Protein AF-A0A7L7KSC1-F1 (afdb_monomer_lite)

InterPro domains:
  IPR002104 Integrase, catalytic domain [PF00589] (124-272)
  IPR002104 Integrase, catalytic domain [PS51898] (100-281)
  IPR010998 Integrase/recombinase, N-terminal [G3DSA:1.10.150.130] (1-106)
  IPR011010 DNA breaking-rejoining enzyme, catalytic core [SSF56349] (3-281)
  IPR013762 Integrase-like, catalytic domain superfamily [G3DSA:1.10.443.10] (107-279)
  IPR044068 Core-binding (CB) domain [PS51900] (1-84)
  IPR044925 His-Me finger superfamily [SSF54060] (351-393)
  IPR050090 Bacterial tyrosine recombinase XerC/XerD complex [PTHR30349] (14-291)

Structure (mmCIF, N/CA/C/O backbone):
data_AF-A0A7L7KSC1-F1
#
_entry.id   AF-A0A7L7KSC1-F1
#
loop_
_atom_site.group_PDB
_atom_site.id
_atom_site.type_symbol
_atom_site.label_atom_id
_atom_site.label_alt_id
_atom_site.label_comp_id
_atom_site.label_asym_id
_atom_site.label_entity_id
_atom_site.label_seq_id
_atom_site.pdbx_PDB_ins_code
_atom_site.Cartn_x
_atom_site.Cartn_y
_atom_site.Cartn_z
_atom_site.occupancy
_atom_site.B_iso_or_equiv
_atom_site.auth_seq_id
_atom_site.auth_comp_id
_atom_site.auth_asym_id
_atom_site.auth_atom_id
_atom_site.pdbx_PDB_model_num
ATOM 1 N N . MET A 1 1 ? -21.364 -5.848 33.798 1.00 92.56 1 MET A N 1
ATOM 2 C CA . MET A 1 1 ? -20.039 -6.409 33.407 1.00 92.56 1 MET A CA 1
ATOM 3 C C . MET A 1 1 ? -19.085 -5.252 33.170 1.00 92.56 1 MET A C 1
ATOM 5 O O . MET A 1 1 ? -19.425 -4.358 32.399 1.00 92.56 1 MET A O 1
ATOM 9 N N . LYS A 1 2 ? -17.888 -5.287 33.768 1.00 95.69 2 LYS A N 1
ATOM 10 C CA . LYS A 1 2 ? -16.896 -4.212 33.616 1.00 95.69 2 LYS A CA 1
ATOM 11 C C . LYS A 1 2 ? -16.284 -4.176 32.215 1.00 95.69 2 LYS A C 1
ATOM 13 O O . LYS A 1 2 ? -16.018 -5.217 31.606 1.00 95.69 2 LYS A O 1
ATOM 18 N N . MET A 1 3 ? -15.984 -2.974 31.729 1.00 95.81 3 MET A N 1
ATOM 19 C CA . MET A 1 3 ? -15.399 -2.740 30.405 1.00 95.81 3 MET A CA 1
ATOM 20 C C . MET A 1 3 ? -14.062 -3.471 30.209 1.00 95.81 3 MET A C 1
ATOM 22 O O . MET A 1 3 ? -13.804 -4.000 29.128 1.00 95.81 3 MET A O 1
ATOM 26 N N . ASN A 1 4 ? -13.225 -3.570 31.247 1.00 95.56 4 ASN A N 1
ATOM 27 C CA . ASN A 1 4 ? -11.971 -4.330 31.183 1.00 95.56 4 ASN A CA 1
ATOM 28 C C . ASN A 1 4 ? -12.186 -5.798 30.789 1.00 95.56 4 ASN A C 1
ATOM 30 O O . ASN A 1 4 ? -11.533 -6.279 29.861 1.00 95.56 4 ASN A O 1
ATOM 34 N N . GLN A 1 5 ? -13.131 -6.478 31.445 1.00 95.50 5 GLN A N 1
ATOM 35 C CA . GLN A 1 5 ? -13.474 -7.872 31.149 1.00 95.50 5 GLN A CA 1
ATOM 36 C C . GLN A 1 5 ? -14.073 -8.004 29.742 1.00 95.50 5 GLN A C 1
ATOM 38 O O . GLN A 1 5 ? -13.730 -8.916 28.989 1.00 95.50 5 GLN A O 1
ATOM 43 N N . ALA A 1 6 ? -14.922 -7.053 29.348 1.00 95.88 6 ALA A N 1
ATOM 44 C CA . ALA A 1 6 ? -15.535 -7.035 28.025 1.00 95.88 6 ALA A CA 1
ATOM 45 C C . ALA A 1 6 ? -14.501 -6.882 26.894 1.00 95.88 6 ALA A C 1
ATOM 47 O O . ALA A 1 6 ? -14.600 -7.558 25.867 1.00 95.88 6 ALA A O 1
ATOM 48 N N . LEU A 1 7 ? -13.483 -6.039 27.091 1.00 96.19 7 LEU A N 1
ATOM 49 C CA . LEU A 1 7 ? -12.374 -5.850 26.152 1.00 96.19 7 LEU A CA 1
ATOM 50 C C . LEU A 1 7 ? -11.503 -7.106 26.013 1.00 96.19 7 LEU A C 1
ATOM 52 O O . LEU A 1 7 ? -11.068 -7.415 24.903 1.00 96.19 7 LEU A O 1
ATOM 56 N N . ASP A 1 8 ? -11.277 -7.848 27.101 1.00 95.62 8 ASP A N 1
ATOM 57 C CA . ASP A 1 8 ? -10.549 -9.123 27.053 1.00 95.62 8 ASP A CA 1
ATOM 58 C C . ASP A 1 8 ? -11.335 -10.198 26.306 1.00 95.62 8 ASP A C 1
ATOM 60 O O . ASP A 1 8 ? -10.793 -10.862 25.420 1.00 95.62 8 ASP A O 1
ATOM 64 N N . ASN A 1 9 ? -12.634 -10.313 26.584 1.00 94.81 9 ASN A N 1
ATOM 65 C CA . ASN A 1 9 ? -13.522 -11.218 25.855 1.00 94.81 9 ASN A CA 1
ATOM 66 C C . ASN A 1 9 ? -13.594 -10.856 24.365 1.00 94.81 9 ASN A C 1
ATOM 68 O O . ASN A 1 9 ? -13.573 -11.736 23.502 1.00 94.81 9 ASN A O 1
ATOM 72 N N . PHE A 1 10 ? -13.630 -9.559 24.045 1.00 94.12 10 PHE A N 1
ATOM 73 C CA . PHE A 1 10 ? -13.564 -9.078 22.670 1.00 94.12 10 PHE A CA 1
ATOM 74 C C . PHE A 1 10 ? -12.255 -9.501 21.995 1.00 94.12 10 PHE A C 1
ATOM 76 O O . PHE A 1 10 ? -12.297 -10.030 20.886 1.00 94.12 10 PHE A O 1
ATOM 83 N N . LEU A 1 11 ? -11.102 -9.311 22.645 1.00 94.06 11 LEU A N 1
ATOM 84 C CA . LEU A 1 11 ? -9.810 -9.680 22.068 1.00 94.06 11 LEU A CA 1
ATOM 85 C C . LEU A 1 11 ? -9.690 -11.189 21.838 1.00 94.06 11 LEU A C 1
ATOM 87 O O . LEU A 1 11 ? -9.315 -11.579 20.735 1.00 94.06 11 LEU A O 1
ATOM 91 N N . LYS A 1 12 ? -10.081 -12.014 22.817 1.00 93.81 12 LYS A N 1
ATOM 92 C CA . LYS A 1 12 ? -10.101 -13.483 22.691 1.00 93.81 12 LYS A CA 1
ATOM 93 C C . LYS A 1 12 ? -10.942 -13.936 21.498 1.00 93.81 12 LYS A C 1
ATOM 95 O O . LYS A 1 12 ? -10.497 -14.740 20.684 1.00 93.81 12 LYS A O 1
ATOM 100 N N . LEU A 1 13 ? -12.135 -13.358 21.332 1.00 91.62 13 LEU A N 1
ATOM 101 C CA . LEU A 1 13 ? -12.981 -13.644 20.173 1.00 91.62 13 LEU A CA 1
ATOM 102 C C . LEU A 1 13 ? -12.282 -13.267 18.860 1.00 91.62 13 LEU A C 1
ATOM 104 O O . LEU A 1 13 ? -12.366 -14.006 17.879 1.00 91.62 13 LEU A O 1
ATOM 108 N N . LYS A 1 14 ? -11.596 -12.118 18.815 1.00 91.56 14 LYS A N 1
ATOM 109 C CA . LYS A 1 14 ? -10.860 -11.695 17.616 1.00 91.56 14 LYS A CA 1
ATOM 110 C C . LYS A 1 14 ? -9.658 -12.588 17.323 1.00 91.56 14 LYS A C 1
ATOM 112 O O . LYS A 1 14 ? -9.399 -12.833 16.151 1.00 91.56 14 LYS A O 1
ATOM 117 N N . GLU A 1 15 ? -8.969 -13.091 18.341 1.00 92.06 15 GLU A N 1
ATOM 118 C CA . GLU A 1 15 ? -7.874 -14.059 18.195 1.00 92.06 15 GLU A CA 1
ATOM 119 C C . GLU A 1 15 ? -8.345 -15.371 17.569 1.00 92.06 15 GLU A C 1
ATOM 121 O O . GLU A 1 15 ? -7.669 -15.893 16.689 1.00 92.06 15 GLU A O 1
ATOM 126 N N . ALA A 1 16 ? -9.536 -15.844 17.941 1.00 89.69 16 ALA A N 1
ATOM 127 C CA . ALA A 1 16 ? -10.118 -17.057 17.373 1.00 89.69 16 ALA A CA 1
ATOM 128 C C . ALA A 1 16 ? -10.633 -16.889 15.929 1.00 89.69 16 ALA A C 1
ATOM 130 O O . ALA A 1 16 ? -10.765 -17.868 15.203 1.00 89.69 16 ALA A O 1
ATOM 131 N N . THR A 1 17 ? -10.961 -15.663 15.500 1.00 86.19 17 THR A N 1
ATOM 132 C CA . THR A 1 17 ? -11.705 -15.431 14.242 1.00 86.19 17 THR A CA 1
ATOM 133 C C . THR A 1 17 ? -10.921 -14.674 13.167 1.00 86.19 17 THR A C 1
ATOM 135 O O . THR A 1 17 ? -11.242 -14.776 11.978 1.00 86.19 17 THR A O 1
ATOM 138 N N . PHE A 1 18 ? -9.888 -13.909 13.534 1.00 87.31 18 PHE A N 1
ATOM 139 C CA . PHE A 1 18 ? -9.159 -13.037 12.610 1.00 87.31 18 PHE A CA 1
ATOM 140 C C . PHE A 1 18 ? -7.679 -13.403 12.462 1.00 87.31 18 PHE A C 1
ATOM 142 O O . PHE A 1 18 ? -7.072 -14.051 13.305 1.00 87.31 18 PHE A O 1
ATOM 149 N N . LYS A 1 19 ? -7.082 -12.934 11.358 1.00 82.19 19 LYS A N 1
ATOM 150 C CA . LYS A 1 19 ? -5.653 -13.108 11.069 1.00 82.19 19 LYS A CA 1
ATOM 151 C C . LYS A 1 19 ? -4.769 -12.365 12.089 1.00 82.19 19 LYS A C 1
ATOM 153 O O . LYS A 1 19 ? -5.203 -11.329 12.615 1.00 82.19 19 LYS A O 1
ATOM 158 N N . PRO A 1 20 ? -3.512 -12.805 12.295 1.00 83.94 20 PRO A N 1
ATOM 159 C CA . PRO A 1 20 ? -2.587 -12.201 13.257 1.00 83.94 20 PRO A CA 1
ATOM 160 C C . PRO A 1 20 ? -2.415 -10.680 13.122 1.00 83.94 20 PRO A C 1
ATOM 162 O O . PRO A 1 20 ? -2.300 -9.979 14.127 1.00 83.94 20 PRO A O 1
ATOM 165 N N . GLU A 1 21 ? -2.447 -10.121 11.909 1.00 78.25 21 GLU A N 1
ATOM 166 C CA . GLU A 1 21 ? -2.306 -8.675 11.686 1.00 78.25 21 GLU A CA 1
ATOM 167 C C . GLU A 1 21 ? -3.502 -7.887 12.225 1.00 78.25 21 GLU A C 1
ATOM 169 O O . GLU A 1 21 ? -3.343 -6.816 12.818 1.00 78.25 21 GLU A O 1
ATOM 174 N N . THR A 1 22 ? -4.710 -8.414 12.027 1.00 84.69 22 THR A N 1
ATOM 175 C CA . THR A 1 22 ? -5.943 -7.811 12.538 1.00 84.69 22 THR A CA 1
ATOM 176 C C . THR A 1 22 ? -5.987 -7.904 14.062 1.00 84.69 22 THR A C 1
ATOM 178 O O . THR A 1 22 ? -6.351 -6.936 14.728 1.00 84.69 22 THR A O 1
ATOM 181 N N . VAL A 1 23 ? -5.533 -9.022 14.630 1.00 89.94 23 VAL A N 1
ATOM 182 C CA . VAL A 1 23 ? -5.371 -9.179 16.083 1.00 89.94 23 VAL A CA 1
ATOM 183 C C . VAL A 1 23 ? -4.367 -8.164 16.629 1.00 89.94 23 VAL A C 1
ATOM 185 O O . VAL A 1 23 ? -4.676 -7.440 17.576 1.00 89.94 23 VAL A O 1
ATOM 188 N N . ARG A 1 24 ? -3.189 -8.033 16.002 1.00 89.00 24 ARG A N 1
ATOM 189 C CA . ARG A 1 24 ? -2.160 -7.052 16.386 1.00 89.00 24 ARG A CA 1
ATOM 190 C C . ARG A 1 24 ? -2.714 -5.626 16.374 1.00 89.00 24 ARG A C 1
ATOM 192 O O . ARG A 1 24 ? -2.412 -4.836 17.268 1.00 89.00 24 ARG A O 1
ATOM 199 N N . TYR A 1 25 ? -3.562 -5.301 15.398 1.00 89.25 25 TYR A N 1
ATOM 200 C CA . TYR A 1 25 ? -4.248 -4.013 15.333 1.00 89.25 25 TYR A CA 1
ATOM 201 C C . TYR A 1 25 ? -5.119 -3.736 16.573 1.00 89.25 25 TYR A C 1
ATOM 203 O O . TYR A 1 25 ? -5.088 -2.612 17.086 1.00 89.25 25 TYR A O 1
ATOM 211 N N . TYR A 1 26 ? -5.866 -4.732 17.063 1.00 93.19 26 TYR A N 1
ATOM 212 C CA . TYR A 1 26 ? -6.670 -4.600 18.282 1.00 93.19 26 TYR A CA 1
ATOM 213 C C . TYR A 1 26 ? -5.796 -4.564 19.542 1.00 93.19 26 TYR A C 1
ATOM 215 O O . TYR A 1 26 ? -6.003 -3.687 20.384 1.00 93.19 26 TYR A O 1
ATOM 223 N N . LYS A 1 27 ? -4.759 -5.413 19.627 1.00 93.62 27 LYS A N 1
ATOM 224 C CA . LYS A 1 27 ? -3.773 -5.411 20.728 1.00 93.62 27 LYS A CA 1
ATOM 225 C C . LYS A 1 27 ? -3.122 -4.042 20.932 1.00 93.62 27 LYS A C 1
ATOM 227 O O . LYS A 1 27 ? -2.908 -3.634 22.065 1.00 93.62 27 LYS A O 1
ATOM 232 N N . GLY A 1 28 ? -2.879 -3.290 19.857 1.00 92.69 28 GLY A N 1
ATOM 233 C CA . GLY A 1 28 ? -2.334 -1.932 19.953 1.00 92.69 28 GLY A CA 1
ATOM 234 C C . GLY A 1 28 ? -3.311 -0.858 20.463 1.00 92.69 28 GLY A C 1
ATOM 235 O O . GLY A 1 28 ? -2.869 0.231 20.813 1.00 92.69 28 GLY A O 1
ATOM 236 N N . LYS A 1 29 ? -4.628 -1.112 20.485 1.00 93.75 29 LYS A N 1
ATOM 237 C CA . LYS A 1 29 ? -5.657 -0.117 20.868 1.00 93.75 29 LYS A CA 1
ATOM 238 C C . LYS A 1 29 ? -6.282 -0.389 22.222 1.00 93.75 29 LYS A C 1
ATOM 240 O O . LYS A 1 29 ? -6.467 0.544 22.999 1.00 93.75 29 LYS A O 1
ATOM 245 N N . ILE A 1 30 ? -6.588 -1.653 22.498 1.00 95.56 30 ILE A N 1
ATOM 246 C CA . ILE A 1 30 ? -7.287 -2.076 23.713 1.00 95.56 30 ILE A CA 1
ATOM 247 C C . ILE A 1 30 ? -6.648 -1.520 24.996 1.00 95.56 30 ILE A C 1
ATOM 249 O O . ILE A 1 30 ? -7.404 -0.994 25.809 1.00 95.56 30 ILE A O 1
ATOM 253 N N . PRO A 1 31 ? -5.309 -1.502 25.173 1.00 95.62 31 PRO A N 1
ATOM 254 C CA . PRO A 1 31 ? -4.696 -0.944 26.381 1.00 95.62 31 PRO A CA 1
ATOM 255 C C . PRO A 1 31 ? -5.065 0.521 26.642 1.00 95.62 31 PRO A C 1
ATOM 257 O O . PRO A 1 31 ? -5.256 0.922 27.786 1.00 95.62 31 PRO A O 1
ATOM 260 N N . THR A 1 32 ? -5.216 1.322 25.583 1.00 95.44 32 THR A N 1
ATOM 261 C CA . THR A 1 32 ? -5.616 2.731 25.716 1.00 95.44 32 THR A CA 1
ATOM 262 C C . THR A 1 32 ? -7.076 2.848 26.148 1.00 95.44 32 THR A C 1
ATOM 264 O O . THR A 1 32 ? -7.382 3.673 26.999 1.00 95.44 32 THR A O 1
ATOM 267 N N . ILE A 1 33 ? -7.968 2.004 25.620 1.00 96.38 33 ILE A N 1
ATOM 268 C CA . ILE A 1 33 ? -9.382 1.989 26.033 1.00 96.38 33 ILE A CA 1
ATOM 269 C C . ILE A 1 33 ? -9.493 1.534 27.492 1.00 96.38 33 ILE A C 1
ATOM 271 O O . ILE A 1 33 ? -10.140 2.207 28.288 1.00 96.38 33 ILE A O 1
ATOM 275 N N . LYS A 1 34 ? -8.793 0.454 27.869 1.00 96.12 34 LYS A N 1
ATOM 276 C CA . LYS A 1 34 ? -8.744 -0.047 29.251 1.00 96.12 34 LYS A CA 1
ATOM 277 C C . LYS A 1 34 ? -8.303 1.030 30.238 1.00 96.12 34 LYS A C 1
ATOM 279 O O . LYS A 1 34 ? -8.950 1.214 31.261 1.00 96.12 34 LYS A O 1
ATOM 284 N N . LYS A 1 35 ? -7.243 1.775 29.905 1.00 95.00 35 LYS A N 1
ATOM 285 C CA . LYS A 1 35 ? -6.712 2.842 30.763 1.00 95.00 35 LYS A CA 1
ATOM 286 C C . LYS A 1 35 ? -7.764 3.901 31.118 1.00 95.00 35 LYS A C 1
ATOM 288 O O . LYS A 1 35 ? -7.732 4.416 32.227 1.00 95.00 35 LYS A O 1
ATOM 293 N N . PHE A 1 36 ? -8.654 4.247 30.189 1.00 94.50 36 PHE A N 1
ATOM 294 C CA . PHE A 1 36 ? -9.578 5.372 30.364 1.00 94.50 36 PHE A CA 1
ATOM 295 C C . PHE A 1 36 ? -11.013 4.968 30.707 1.00 94.50 36 PHE A C 1
ATOM 297 O O . PHE A 1 36 ? -11.695 5.736 31.371 1.00 94.50 36 PHE A O 1
ATOM 304 N N . MET A 1 37 ? -11.467 3.794 30.262 1.00 95.88 37 MET A N 1
ATOM 305 C CA . MET A 1 37 ? -12.859 3.347 30.409 1.00 95.88 37 MET A CA 1
ATOM 306 C C . MET A 1 37 ? -12.986 2.008 31.147 1.00 95.88 37 MET A C 1
ATOM 308 O O . MET A 1 37 ? -14.093 1.521 31.332 1.00 95.88 37 MET A O 1
ATOM 312 N N . GLY A 1 38 ? -11.880 1.374 31.549 1.00 93.19 38 GLY A N 1
ATOM 313 C CA . GLY A 1 38 ? -11.860 -0.020 32.011 1.00 93.19 38 GLY A CA 1
ATOM 314 C C . GLY A 1 38 ? -12.717 -0.329 33.244 1.00 93.19 38 GLY A C 1
ATOM 315 O O . GLY A 1 38 ? -13.205 -1.455 33.363 1.00 93.19 38 GLY A O 1
ATOM 316 N N . ASN A 1 39 ? -12.917 0.660 34.121 1.00 95.06 39 ASN A N 1
ATOM 317 C CA . ASN A 1 39 ? -13.673 0.526 35.373 1.00 95.06 39 ASN A CA 1
ATOM 318 C C . ASN A 1 39 ? -15.176 0.809 35.221 1.00 95.06 39 ASN A C 1
ATOM 320 O O . ASN A 1 39 ? -15.937 0.537 36.153 1.00 95.06 39 ASN A O 1
ATOM 324 N N . LEU A 1 40 ? -15.600 1.331 34.068 1.00 95.44 40 LEU A N 1
ATOM 325 C CA . LEU A 1 40 ? -17.009 1.577 33.777 1.00 95.44 40 LEU A CA 1
ATOM 326 C C . LEU A 1 40 ? -17.742 0.251 33.572 1.00 95.44 40 LEU A C 1
ATOM 328 O O . LEU A 1 40 ? -17.175 -0.714 33.037 1.00 95.44 40 LEU A O 1
ATOM 332 N N . ASP A 1 41 ? -19.006 0.204 33.978 1.00 95.31 41 ASP A N 1
ATOM 333 C CA . ASP A 1 41 ? -19.900 -0.873 33.580 1.00 95.31 41 ASP A CA 1
ATOM 334 C C . ASP A 1 41 ? -20.370 -0.652 32.146 1.00 95.31 41 ASP A C 1
ATOM 336 O O . ASP A 1 41 ? -20.780 0.436 31.762 1.00 95.31 41 ASP A O 1
ATOM 340 N N . VAL A 1 42 ? -20.285 -1.702 31.324 1.00 93.50 42 VAL A N 1
ATOM 341 C CA . VAL A 1 42 ? -20.581 -1.621 29.880 1.00 93.50 42 VAL A CA 1
ATOM 342 C C . VAL A 1 42 ? -22.008 -1.140 29.609 1.00 93.50 42 VAL A C 1
ATOM 344 O O . VAL A 1 42 ? -22.259 -0.507 28.585 1.00 93.50 42 VAL A O 1
ATOM 347 N N . GLU A 1 43 ? -22.936 -1.453 30.509 1.00 91.25 43 GLU A N 1
ATOM 348 C CA . GLU A 1 43 ? -24.347 -1.087 30.393 1.00 91.25 43 GLU A CA 1
ATOM 349 C C . GLU A 1 43 ? -24.602 0.391 30.698 1.00 91.25 43 GLU A C 1
ATOM 351 O O . GLU A 1 43 ? -25.528 0.955 30.122 1.00 91.25 43 GLU A O 1
ATOM 356 N N . GLU A 1 44 ? -23.739 1.016 31.502 1.00 92.38 44 GLU A N 1
ATOM 357 C CA . GLU A 1 44 ? -23.846 2.410 31.948 1.00 92.38 44 GLU A CA 1
ATOM 358 C C . GLU A 1 44 ? -23.081 3.388 31.049 1.00 92.38 44 GLU A C 1
ATOM 360 O O . GLU A 1 44 ? -23.179 4.595 31.235 1.00 92.38 44 GLU A O 1
ATOM 365 N N . VAL A 1 45 ? -22.320 2.893 30.064 1.00 94.50 45 VAL A N 1
ATOM 366 C CA . VAL A 1 45 ? -21.560 3.760 29.153 1.00 94.50 45 VAL A CA 1
ATOM 367 C C . VAL A 1 45 ? -22.502 4.646 28.339 1.00 94.50 45 VAL A C 1
ATOM 369 O O . VAL A 1 45 ? -23.322 4.159 27.556 1.00 94.50 45 VAL A O 1
ATOM 372 N N . THR A 1 46 ? -22.293 5.952 28.461 1.00 94.69 46 THR A N 1
ATOM 373 C CA . THR A 1 46 ? -23.032 7.011 27.772 1.00 94.69 46 THR A CA 1
ATOM 374 C C . THR A 1 46 ? -22.252 7.585 26.585 1.00 94.69 46 THR A C 1
ATOM 376 O O . THR A 1 46 ? -21.107 7.218 26.298 1.00 94.69 46 THR A O 1
ATOM 379 N N . ASP A 1 47 ? -22.874 8.502 25.848 1.00 93.12 47 ASP A N 1
ATOM 380 C CA . ASP A 1 47 ? -22.209 9.299 24.818 1.00 93.12 47 ASP A CA 1
ATOM 381 C C . ASP A 1 47 ? -21.190 10.292 25.402 1.00 93.12 47 ASP A C 1
ATOM 383 O O . ASP A 1 47 ? -20.146 10.516 24.778 1.00 93.12 47 ASP A O 1
ATOM 387 N N . VAL A 1 48 ? -21.445 10.814 26.606 1.00 93.69 48 VAL A N 1
ATOM 388 C CA . VAL A 1 48 ? -20.522 11.674 27.364 1.00 93.69 48 VAL A CA 1
ATOM 389 C C . VAL A 1 48 ? -19.218 10.935 27.665 1.00 93.69 48 VAL A C 1
ATOM 391 O O . VAL A 1 48 ? -18.143 11.457 27.374 1.00 93.69 48 VAL A O 1
ATOM 394 N N . ASP A 1 49 ? -19.283 9.675 28.104 1.00 96.00 49 ASP A N 1
ATOM 395 C CA . ASP A 1 49 ? -18.081 8.868 28.374 1.00 96.00 49 ASP A CA 1
ATOM 396 C C . ASP A 1 49 ? -17.205 8.684 27.125 1.00 96.00 49 ASP A C 1
ATOM 398 O O . ASP A 1 49 ? -15.969 8.691 27.183 1.00 96.00 49 ASP A O 1
ATOM 402 N N . ILE A 1 50 ? -17.839 8.515 25.961 1.00 95.62 50 ILE A N 1
ATOM 403 C CA . ILE A 1 50 ? -17.134 8.386 24.680 1.00 95.62 50 ILE A CA 1
ATOM 404 C C . ILE A 1 50 ? -16.526 9.732 24.267 1.00 95.62 50 ILE A C 1
ATOM 406 O O . ILE A 1 50 ? -15.408 9.759 23.737 1.00 95.62 50 ILE A O 1
ATOM 410 N N . ALA A 1 51 ? -17.231 10.842 24.498 1.00 94.56 51 ALA A N 1
ATOM 411 C CA . ALA A 1 51 ? -16.717 12.183 24.242 1.00 94.56 51 ALA A CA 1
ATOM 412 C C . ALA A 1 51 ? -15.483 12.481 25.110 1.00 94.56 51 ALA A C 1
ATOM 414 O O . ALA A 1 51 ? -14.442 12.866 24.569 1.00 94.56 51 ALA A O 1
ATOM 415 N N . ASP A 1 52 ? -15.547 12.182 26.407 1.00 95.56 52 ASP A N 1
ATOM 416 C CA . ASP A 1 52 ? -14.438 12.329 27.352 1.00 95.56 52 ASP A CA 1
ATOM 417 C C . ASP A 1 52 ? -13.244 11.453 26.981 1.00 95.56 52 ASP A C 1
ATOM 419 O O . ASP A 1 52 ? -12.093 11.901 26.996 1.00 95.56 52 ASP A O 1
ATOM 423 N N . PHE A 1 53 ? -13.492 10.206 26.575 1.00 96.31 53 PHE A N 1
ATOM 424 C CA . PHE A 1 53 ? -12.441 9.341 26.049 1.00 96.31 53 PHE A CA 1
ATOM 425 C C . PHE A 1 53 ? -11.745 9.969 24.830 1.00 96.31 53 PHE A C 1
ATOM 427 O O . PHE A 1 53 ? -10.515 9.937 24.728 1.00 96.31 53 PHE A O 1
ATOM 434 N N . LEU A 1 54 ? -12.505 10.551 23.896 1.00 95.31 54 LEU A N 1
ATOM 435 C CA . LEU A 1 54 ? -11.941 11.213 22.718 1.00 95.31 54 LEU A CA 1
ATOM 436 C C . LEU A 1 54 ? -11.150 12.477 23.074 1.00 95.31 54 LEU A C 1
ATOM 438 O O . LEU A 1 54 ? -10.143 12.741 22.409 1.00 95.31 54 LEU A O 1
ATOM 442 N N . LEU A 1 55 ? -11.571 13.236 24.092 1.00 94.25 55 LEU A N 1
ATOM 443 C CA . LEU A 1 55 ? -10.823 14.381 24.619 1.00 94.25 55 LEU A CA 1
ATOM 444 C C . LEU A 1 55 ? -9.481 13.926 25.200 1.00 94.25 55 LEU A C 1
ATOM 446 O O . LEU A 1 55 ? -8.437 14.338 24.694 1.00 94.25 55 LEU A O 1
ATOM 450 N N . LYS A 1 56 ? -9.490 12.954 26.119 1.00 94.12 56 LYS A N 1
ATOM 451 C CA . LYS A 1 56 ? -8.273 12.364 26.714 1.00 94.12 56 LYS A CA 1
ATOM 452 C C . LYS A 1 56 ? -7.327 11.771 25.664 1.00 94.12 56 LYS A C 1
ATOM 454 O O . LYS A 1 56 ? -6.100 11.837 25.776 1.00 94.12 56 LYS A O 1
ATOM 459 N N . LEU A 1 57 ? -7.880 11.187 24.598 1.00 94.56 57 LEU A N 1
ATOM 460 C CA . LEU A 1 57 ? -7.097 10.651 23.485 1.00 94.56 57 LEU A CA 1
ATOM 461 C C . LEU A 1 57 ? -6.379 11.757 22.692 1.00 94.56 57 LEU A C 1
ATOM 463 O O . LEU A 1 57 ? -5.250 11.537 22.247 1.00 94.56 57 LEU A O 1
ATOM 467 N N . LYS A 1 58 ? -7.014 12.923 22.517 1.00 93.88 58 LYS A N 1
ATOM 468 C CA . LYS A 1 58 ? -6.396 14.098 21.887 1.00 93.88 58 LYS A CA 1
ATOM 469 C C . LYS A 1 58 ? -5.393 14.786 22.803 1.00 93.88 58 LYS A C 1
ATOM 471 O O . LYS A 1 58 ? -4.346 15.173 22.312 1.00 93.88 58 LYS A O 1
ATOM 476 N N . GLU A 1 59 ? -5.659 14.895 24.100 1.00 93.00 59 GLU A N 1
ATOM 477 C CA . GLU A 1 59 ? -4.693 15.448 25.064 1.00 93.00 59 GLU A CA 1
ATOM 478 C C . GLU A 1 59 ? -3.365 14.684 25.016 1.00 93.00 59 GLU A C 1
ATOM 480 O O . GLU A 1 59 ? -2.290 15.274 24.992 1.00 93.00 59 GLU A O 1
ATOM 485 N N . ARG A 1 60 ? -3.432 13.351 24.903 1.00 91.81 60 ARG A N 1
ATOM 486 C CA . ARG A 1 60 ? -2.240 12.505 24.769 1.00 91.81 60 ARG A CA 1
ATOM 487 C C . ARG A 1 60 ? -1.562 12.607 23.399 1.00 91.81 60 ARG A C 1
ATOM 489 O O . ARG A 1 60 ? -0.358 12.381 23.294 1.00 91.81 60 ARG A O 1
ATOM 496 N N . ASN A 1 61 ? -2.328 12.828 22.335 1.00 92.38 61 ASN A N 1
ATOM 497 C CA . ASN A 1 61 ? -1.813 12.954 20.974 1.00 92.38 61 ASN A CA 1
ATOM 498 C C . ASN A 1 61 ? -2.657 13.971 20.192 1.00 92.38 61 ASN A C 1
ATOM 500 O O . ASN A 1 61 ? -3.625 13.567 19.532 1.00 92.38 61 ASN A O 1
ATOM 504 N N . PRO A 1 62 ? -2.286 15.264 20.238 1.00 91.19 62 PRO A N 1
ATOM 505 C CA . PRO A 1 62 ? -3.055 16.331 19.594 1.00 91.19 62 PRO A CA 1
ATOM 506 C C . PRO A 1 62 ? -3.254 16.109 18.088 1.00 91.19 62 PRO A C 1
ATOM 508 O O . PRO A 1 62 ? -4.320 16.392 17.543 1.00 91.19 62 PRO A O 1
ATOM 511 N N . GLU A 1 63 ? -2.279 15.471 17.435 1.00 90.19 63 GLU A N 1
ATOM 512 C CA . GLU A 1 63 ? -2.258 15.188 15.995 1.00 90.19 63 GLU A CA 1
ATOM 513 C C . GLU A 1 63 ? -3.004 13.899 15.598 1.00 90.19 63 GLU A C 1
ATOM 515 O O . GLU A 1 63 ? -2.942 13.434 14.450 1.00 90.19 63 GLU A O 1
ATOM 520 N N . ILE A 1 64 ? -3.720 13.259 16.530 1.00 90.44 64 ILE A N 1
ATOM 521 C CA . ILE A 1 64 ? -4.411 12.006 16.235 1.00 90.44 64 ILE A CA 1
ATOM 522 C C . ILE A 1 64 ? -5.501 12.196 15.173 1.00 90.44 64 ILE A C 1
ATOM 524 O O . ILE A 1 64 ? -6.507 12.881 15.361 1.00 90.44 64 ILE A O 1
ATOM 528 N N . SER A 1 65 ? -5.353 11.495 14.046 1.00 90.06 65 SER A N 1
ATOM 529 C CA . SER A 1 65 ? -6.309 11.616 12.942 1.00 90.06 65 SER A CA 1
ATOM 530 C C . SER A 1 65 ? -7.735 11.203 13.339 1.00 90.06 65 SER A C 1
ATOM 532 O O . SER A 1 65 ? -7.944 10.213 14.047 1.00 90.06 65 SER A O 1
ATOM 534 N N . LYS A 1 66 ? -8.741 11.882 12.771 1.00 91.19 66 LYS A N 1
ATOM 535 C CA . LYS A 1 66 ? -10.169 11.519 12.899 1.00 91.19 66 LYS A CA 1
ATOM 536 C C . LYS A 1 66 ? -10.446 10.063 12.507 1.00 91.19 66 LYS A C 1
ATOM 538 O O . LYS A 1 66 ? -11.303 9.413 13.097 1.00 91.19 66 LYS A O 1
ATOM 543 N N . ARG A 1 67 ? -9.676 9.515 11.558 1.00 89.00 67 ARG A N 1
ATOM 544 C CA . ARG A 1 67 ? -9.757 8.104 11.151 1.00 89.00 67 ARG A CA 1
ATOM 545 C C . ARG A 1 67 ? -9.336 7.160 12.276 1.00 89.00 67 ARG A C 1
ATOM 547 O O . ARG A 1 67 ? -9.963 6.124 12.472 1.00 89.00 67 ARG A O 1
ATOM 554 N N . THR A 1 68 ? -8.278 7.506 13.006 1.00 91.19 68 THR A N 1
ATOM 555 C CA . THR A 1 68 ? -7.830 6.748 14.180 1.00 91.19 68 THR A CA 1
ATOM 556 C C . THR A 1 68 ? -8.813 6.900 15.339 1.00 91.19 68 THR A C 1
ATOM 558 O O . THR A 1 68 ? -9.123 5.902 15.978 1.00 91.19 68 THR A O 1
ATOM 561 N N . GLN A 1 69 ? -9.359 8.098 15.568 1.00 93.38 69 GLN A N 1
ATOM 562 C CA . GLN A 1 69 ? -10.401 8.330 16.578 1.00 93.38 69 GLN A CA 1
ATOM 563 C C . GLN A 1 69 ? -11.641 7.458 16.312 1.00 93.38 69 GLN A C 1
ATOM 565 O O . GLN A 1 69 ? -12.048 6.688 17.177 1.00 93.38 69 GLN A O 1
ATOM 570 N N . ARG A 1 70 ? -12.176 7.485 15.080 1.00 94.31 70 ARG A N 1
ATOM 571 C CA . ARG A 1 70 ? -13.309 6.641 14.658 1.00 94.31 70 ARG A CA 1
ATOM 572 C C . ARG A 1 70 ? -13.066 5.159 14.935 1.00 94.31 70 ARG A C 1
ATOM 574 O O . ARG A 1 70 ? -13.939 4.485 15.454 1.00 94.31 70 ARG A O 1
ATOM 581 N N . LYS A 1 71 ? -11.855 4.679 14.660 1.00 93.38 71 LYS A N 1
ATOM 582 C CA . LYS A 1 71 ? -11.441 3.296 14.917 1.00 93.38 71 LYS A CA 1
ATOM 583 C C . LYS A 1 71 ? -11.502 2.886 16.393 1.00 93.38 71 LYS A C 1
ATOM 585 O O . LYS A 1 71 ? -11.777 1.722 16.663 1.00 93.38 71 LYS A O 1
ATOM 590 N N . TYR A 1 72 ? -11.207 3.792 17.325 1.00 95.88 72 TYR A N 1
ATOM 591 C CA . TYR A 1 72 ? -11.392 3.526 18.756 1.00 95.88 72 TYR A CA 1
ATOM 592 C C . TYR A 1 72 ? -12.876 3.475 19.117 1.00 95.88 72 TYR A C 1
ATOM 594 O O . TYR A 1 72 ? -13.311 2.516 19.749 1.00 95.88 72 TYR A O 1
ATOM 602 N N . VAL A 1 73 ? -13.651 4.454 18.643 1.00 95.44 73 VAL A N 1
ATOM 603 C CA . VAL A 1 73 ? -15.106 4.507 18.850 1.00 95.44 73 VAL A CA 1
ATOM 604 C C . VAL A 1 73 ? -15.778 3.245 18.314 1.00 95.44 73 VAL A C 1
ATOM 606 O O . VAL A 1 73 ? -16.604 2.663 18.998 1.00 95.44 73 VAL A O 1
ATOM 609 N N . ASP A 1 74 ? -15.385 2.750 17.140 1.00 94.38 74 ASP A N 1
ATOM 610 C CA . ASP A 1 74 ? -15.953 1.527 16.563 1.00 94.38 74 ASP A CA 1
ATOM 611 C C . ASP A 1 74 ? -15.729 0.291 17.454 1.00 94.38 74 ASP A C 1
ATOM 613 O O . ASP A 1 74 ? -16.606 -0.568 17.527 1.00 94.38 74 ASP A O 1
ATOM 617 N N . ILE A 1 75 ? -14.596 0.204 18.166 1.00 95.38 75 ILE A N 1
ATOM 618 C CA . ILE A 1 75 ? -14.343 -0.875 19.137 1.00 95.38 75 ILE A CA 1
ATOM 619 C C . ILE A 1 75 ? -15.276 -0.729 20.340 1.00 95.38 75 ILE A C 1
ATOM 621 O O . ILE A 1 75 ? -15.933 -1.698 20.710 1.00 95.38 75 ILE A O 1
ATOM 625 N N . ILE A 1 76 ? -15.359 0.474 20.91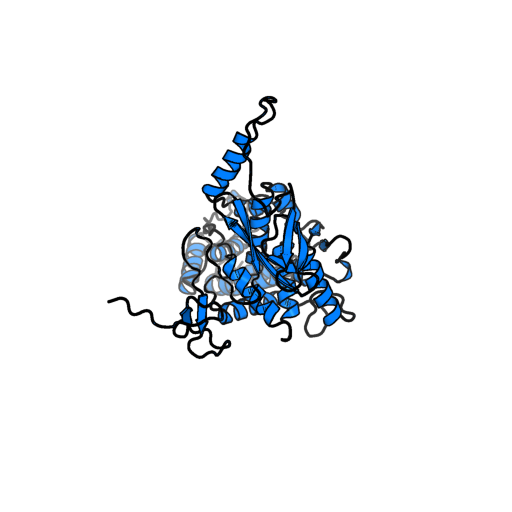6 1.00 95.81 76 ILE A N 1
ATOM 626 C CA . ILE A 1 76 ? -16.202 0.758 22.088 1.00 95.81 76 ILE A CA 1
ATOM 627 C C . ILE A 1 76 ? -17.669 0.464 21.759 1.00 95.81 76 ILE A C 1
ATOM 629 O O . ILE A 1 76 ? -18.306 -0.339 22.436 1.00 95.81 76 ILE A O 1
ATOM 633 N N . MET A 1 77 ? -18.176 1.014 20.654 1.00 94.94 77 MET A N 1
ATOM 634 C CA . MET A 1 77 ? -19.552 0.803 20.200 1.00 94.94 77 MET A CA 1
ATOM 635 C C . MET A 1 77 ? -19.839 -0.670 19.903 1.00 94.94 77 MET A C 1
ATOM 637 O O . MET A 1 77 ? -20.931 -1.146 20.192 1.00 94.94 77 MET A O 1
ATOM 641 N N . SER A 1 78 ? -18.871 -1.416 19.355 1.00 94.31 78 SER A N 1
ATOM 642 C CA . SER A 1 78 ? -19.032 -2.856 19.118 1.00 94.31 78 SER A CA 1
ATOM 643 C C . SER A 1 78 ? -19.192 -3.663 20.408 1.00 94.31 78 SER A C 1
ATOM 645 O O . SER A 1 78 ? -19.738 -4.762 20.341 1.00 94.31 78 SER A O 1
ATOM 647 N N . ILE A 1 79 ? -18.681 -3.172 21.538 1.00 95.06 79 ILE A N 1
ATOM 648 C CA . ILE A 1 79 ? -18.799 -3.824 22.845 1.00 95.06 79 ILE A CA 1
ATOM 649 C C . ILE A 1 79 ? -20.088 -3.375 23.532 1.00 95.06 79 ILE A C 1
ATOM 651 O O . ILE A 1 79 ? -20.893 -4.223 23.900 1.00 95.06 79 ILE A O 1
ATOM 655 N N . VAL A 1 80 ? -20.312 -2.061 23.631 1.00 94.88 80 VAL A N 1
ATOM 656 C CA . VAL A 1 80 ? -21.468 -1.463 24.325 1.00 94.88 80 VAL A CA 1
ATOM 657 C C . VAL A 1 80 ? -22.797 -1.873 23.692 1.00 94.88 80 VAL A C 1
ATOM 659 O O . VAL A 1 80 ? -23.763 -2.133 24.402 1.00 94.88 80 VAL A O 1
ATOM 662 N N . ASN A 1 81 ? -22.853 -1.986 22.363 1.00 94.25 81 ASN A N 1
ATOM 663 C CA . ASN A 1 81 ? -24.082 -2.352 21.654 1.00 94.25 81 ASN A CA 1
ATOM 664 C C . ASN A 1 81 ? -24.224 -3.859 21.404 1.00 94.25 81 ASN A C 1
ATOM 666 O O . ASN A 1 81 ? -25.163 -4.280 20.724 1.00 94.25 81 ASN A O 1
ATOM 670 N N . LYS A 1 82 ? -23.297 -4.688 21.899 1.00 92.06 82 LYS A N 1
ATOM 671 C CA . LYS A 1 82 ? -23.358 -6.137 21.690 1.00 92.06 82 LYS A CA 1
ATOM 672 C C . LYS A 1 82 ? -24.573 -6.715 22.420 1.00 92.06 82 LYS A C 1
ATOM 674 O O . LYS A 1 82 ? -24.709 -6.530 23.620 1.00 92.06 82 LYS A O 1
ATOM 679 N N . GLY A 1 83 ? -25.429 -7.438 21.698 1.00 83.38 83 GLY A N 1
ATOM 680 C CA . GLY A 1 83 ? -26.607 -8.104 22.272 1.00 83.38 83 GLY A CA 1
ATOM 681 C C . GLY A 1 83 ? -27.793 -7.184 22.589 1.00 83.38 83 GLY A C 1
ATOM 682 O O . GLY A 1 83 ? -28.840 -7.688 22.979 1.00 83.38 83 GLY A O 1
ATOM 683 N N . LYS A 1 84 ? -27.669 -5.865 22.385 1.00 88.94 84 LYS A N 1
ATOM 684 C CA . LYS A 1 84 ? -28.769 -4.907 22.569 1.00 88.94 84 LYS A CA 1
ATOM 685 C C . LYS A 1 84 ? -29.705 -4.896 21.355 1.00 88.94 84 LYS A C 1
ATOM 687 O O . LYS A 1 84 ? -29.241 -4.987 20.210 1.00 88.94 84 LYS A O 1
ATOM 692 N N . LYS A 1 85 ? -31.012 -4.738 21.595 1.00 87.00 85 LYS A N 1
ATOM 693 C CA . LYS A 1 85 ? -32.001 -4.471 20.536 1.00 87.00 85 LYS A CA 1
ATOM 694 C C . LYS A 1 85 ? -31.735 -3.098 19.921 1.00 87.00 85 LYS A C 1
ATOM 696 O O . LYS A 1 85 ? -31.138 -2.240 20.559 1.00 87.00 85 LYS A O 1
ATOM 701 N N . GLU A 1 86 ? -32.179 -2.877 18.684 1.00 87.06 86 GLU A N 1
ATOM 702 C CA . GLU A 1 86 ? -31.878 -1.638 17.947 1.00 87.06 86 GLU A CA 1
ATOM 703 C C . GLU A 1 86 ? -32.346 -0.366 18.675 1.00 87.06 86 GLU A C 1
ATOM 705 O O . GLU A 1 86 ? -31.642 0.641 18.643 1.00 87.06 86 GLU A O 1
ATOM 710 N N . ALA A 1 87 ? -33.484 -0.430 19.376 1.00 87.44 87 ALA A N 1
ATOM 711 C CA . ALA A 1 87 ? -34.010 0.675 20.179 1.00 87.44 87 ALA A CA 1
ATOM 712 C C . ALA A 1 87 ? -33.093 1.056 21.358 1.00 87.44 87 ALA A C 1
ATOM 714 O O . ALA A 1 87 ? -32.979 2.236 21.677 1.00 87.44 87 ALA A O 1
ATOM 715 N N . ASP A 1 88 ? -32.385 0.078 21.932 1.00 86.00 88 ASP A N 1
ATOM 716 C CA . ASP A 1 88 ? -31.577 0.228 23.151 1.00 86.00 88 ASP A CA 1
ATOM 717 C C . ASP A 1 88 ? -30.086 0.457 22.853 1.00 86.00 88 ASP A C 1
ATOM 719 O O . ASP A 1 88 ? -29.254 0.578 23.759 1.00 86.00 88 ASP A O 1
ATOM 723 N N . LYS A 1 89 ? -29.697 0.460 21.572 1.00 90.81 89 LYS A N 1
ATOM 724 C CA . LYS A 1 89 ? -28.311 0.712 21.176 1.00 90.81 89 LYS A CA 1
ATOM 725 C C . LYS A 1 89 ? -27.950 2.163 21.452 1.00 90.81 89 LYS A C 1
ATOM 727 O O . LYS A 1 89 ? -28.625 3.083 20.995 1.00 90.81 89 LYS A O 1
ATOM 732 N N . LEU A 1 90 ? -26.796 2.361 22.085 1.00 90.50 90 LEU A N 1
ATOM 733 C CA . LEU A 1 90 ? -26.186 3.676 22.192 1.00 90.50 90 LEU A CA 1
ATOM 734 C C . LEU A 1 90 ? -25.947 4.219 20.779 1.00 90.50 90 LEU A C 1
ATOM 736 O O . LEU A 1 90 ? -25.386 3.529 19.914 1.00 90.50 90 LEU A O 1
ATOM 740 N N . LYS A 1 91 ? -26.364 5.463 20.545 1.00 90.56 91 LYS A N 1
ATOM 741 C CA . LYS A 1 91 ? -26.164 6.178 19.283 1.00 90.56 91 LYS A CA 1
ATOM 742 C C . LYS A 1 91 ? -25.126 7.266 19.514 1.00 90.56 91 LYS A C 1
ATOM 744 O O . LYS A 1 91 ? -25.377 8.225 20.223 1.00 90.56 91 LYS A O 1
ATOM 749 N N . PHE A 1 92 ? -23.957 7.116 18.896 1.00 91.00 92 PHE A N 1
ATOM 750 C CA . PHE A 1 92 ? -22.877 8.098 18.978 1.00 91.00 92 PHE A CA 1
ATOM 751 C C . PHE A 1 92 ? -22.425 8.530 17.584 1.00 91.00 92 PHE A C 1
ATOM 753 O O . PHE A 1 92 ? -22.138 7.696 16.709 1.00 91.00 92 PHE A O 1
ATOM 760 N N . THR A 1 93 ? -22.312 9.843 17.383 1.00 89.94 93 THR A N 1
ATOM 761 C CA . THR A 1 93 ? -21.836 10.420 16.125 1.00 89.94 93 THR A CA 1
ATOM 762 C C . THR A 1 93 ? -20.334 10.212 15.984 1.00 89.94 93 THR A C 1
ATOM 764 O O . THR A 1 93 ? -19.511 10.848 16.637 1.00 89.94 93 THR A O 1
ATOM 767 N N . ARG A 1 94 ? -19.949 9.308 15.084 1.00 89.69 94 ARG A N 1
ATOM 768 C CA . ARG A 1 94 ? -18.538 8.976 14.862 1.00 89.69 94 ARG A CA 1
ATOM 769 C C . ARG A 1 94 ? -17.775 10.159 14.261 1.00 89.69 94 ARG A C 1
ATOM 771 O O . ARG A 1 94 ? -18.295 10.813 13.353 1.00 89.69 94 ARG A O 1
ATOM 778 N N . PRO A 1 95 ? -16.500 10.364 14.648 1.00 86.81 95 PRO A N 1
ATOM 779 C CA . PRO A 1 95 ? -15.625 11.312 13.974 1.00 86.81 95 PRO A CA 1
ATOM 780 C C . PRO A 1 95 ? -15.595 11.033 12.468 1.00 86.81 95 PRO A C 1
ATOM 782 O O . PRO A 1 95 ? -15.171 9.957 12.038 1.00 86.81 95 PRO A O 1
ATOM 785 N N . LYS A 1 96 ? -16.048 11.993 11.658 1.00 86.06 96 LYS A N 1
ATOM 786 C CA . LYS A 1 96 ? -16.017 11.888 10.196 1.00 86.06 96 LYS A CA 1
ATOM 787 C C . LYS A 1 96 ? -14.599 12.220 9.715 1.00 86.06 96 LYS A C 1
ATOM 789 O O . LYS A 1 96 ? -14.156 13.356 9.882 1.00 86.06 96 LYS A O 1
ATOM 794 N N . PRO A 1 97 ? -13.830 11.252 9.187 1.00 78.00 97 PRO A N 1
ATOM 795 C CA . PRO A 1 97 ? -12.547 11.569 8.588 1.00 78.00 97 PRO A CA 1
ATOM 796 C C . PRO A 1 97 ? -12.784 12.329 7.285 1.00 78.00 97 PRO A C 1
ATOM 798 O O . PRO A 1 97 ? -13.495 11.840 6.413 1.00 78.00 97 PRO A O 1
ATOM 801 N N . VAL A 1 98 ? -12.157 13.495 7.139 1.00 74.19 98 VAL A N 1
ATOM 802 C CA . VAL A 1 98 ? -12.072 14.159 5.836 1.00 74.19 98 VAL A CA 1
ATOM 803 C C . VAL A 1 98 ? -11.218 13.278 4.927 1.00 74.19 98 VAL A C 1
ATOM 805 O O . VAL A 1 98 ? -10.108 12.878 5.307 1.00 74.19 98 VAL A O 1
ATOM 808 N N . LEU A 1 99 ? -11.737 12.938 3.749 1.00 64.06 99 LEU A N 1
ATOM 809 C CA . LEU A 1 99 ? -10.962 12.254 2.721 1.00 64.06 99 LEU A CA 1
ATOM 810 C C . LEU A 1 99 ? -9.893 13.231 2.226 1.00 64.06 99 LEU A C 1
ATOM 812 O O . LEU A 1 99 ? -10.179 14.163 1.482 1.00 64.06 99 LEU A O 1
ATOM 816 N N . LYS A 1 100 ? -8.650 13.060 2.687 1.00 60.91 100 LYS A N 1
ATOM 817 C CA . LYS A 1 100 ? -7.527 13.832 2.149 1.00 60.91 100 LYS A CA 1
ATOM 818 C C . LYS A 1 100 ? -7.264 13.355 0.722 1.00 60.91 100 LYS A C 1
ATOM 820 O O . LYS A 1 100 ? -7.051 12.156 0.531 1.00 60.91 100 LYS A O 1
ATOM 825 N N . LYS A 1 101 ? -7.221 14.286 -0.239 1.00 63.47 101 LYS A N 1
ATOM 826 C CA . LYS A 1 101 ? -6.723 14.000 -1.591 1.00 63.47 101 LYS A CA 1
ATOM 827 C C . LYS A 1 101 ? -5.346 13.347 -1.481 1.00 63.47 101 LYS A C 1
ATOM 829 O O . LYS A 1 101 ? -4.476 13.805 -0.728 1.00 63.47 101 LYS A O 1
ATOM 834 N N . ILE A 1 102 ? -5.157 12.240 -2.188 1.00 63.50 102 ILE A N 1
ATOM 835 C CA . ILE A 1 102 ? -3.877 11.542 -2.195 1.00 63.50 102 ILE A CA 1
ATOM 836 C C . ILE A 1 102 ? -2.936 12.359 -3.072 1.00 63.50 102 ILE A C 1
ATOM 838 O O . ILE A 1 102 ? -3.107 12.410 -4.283 1.00 63.50 102 ILE A O 1
ATOM 842 N N . LYS A 1 103 ? -1.938 13.005 -2.462 1.00 68.38 103 LYS A N 1
ATOM 843 C CA . LYS A 1 103 ? -0.888 13.698 -3.219 1.00 68.38 103 LYS A CA 1
ATOM 844 C C . LYS A 1 103 ? -0.149 12.673 -4.091 1.00 68.38 103 LYS A C 1
ATOM 846 O O . LYS A 1 103 ? 0.507 11.782 -3.534 1.00 68.38 103 LYS A O 1
ATOM 851 N N . LYS A 1 104 ? -0.299 12.796 -5.416 1.00 74.00 104 LYS A N 1
ATOM 852 C CA . LYS A 1 104 ? 0.398 12.002 -6.443 1.00 74.00 104 LYS A CA 1
ATOM 853 C C . LYS A 1 104 ? 1.913 12.174 -6.273 1.00 74.00 104 LYS A C 1
ATOM 855 O O . LYS A 1 104 ? 2.354 13.253 -5.878 1.00 74.00 104 LYS A O 1
ATOM 860 N N . VAL A 1 105 ? 2.697 11.119 -6.509 1.00 82.31 105 VAL A N 1
ATOM 861 C CA . VAL A 1 105 ? 4.163 11.267 -6.593 1.00 82.31 105 VAL A CA 1
ATOM 862 C C . VAL A 1 105 ? 4.469 11.993 -7.893 1.00 82.31 105 VAL A C 1
ATOM 864 O O . VAL A 1 105 ? 3.847 11.664 -8.897 1.00 82.31 105 VAL A O 1
ATOM 867 N N . SER A 1 106 ? 5.358 12.982 -7.861 1.00 86.31 106 SER A N 1
ATOM 868 C CA . SER A 1 106 ? 5.741 13.686 -9.087 1.00 86.31 106 SER A CA 1
ATOM 869 C C . SER A 1 106 ? 6.677 12.825 -9.941 1.00 86.31 106 SER A C 1
ATOM 871 O O . SER A 1 106 ? 7.443 12.019 -9.396 1.00 86.31 106 SER A O 1
ATOM 873 N N . ASP A 1 107 ? 6.617 12.989 -11.261 1.00 83.94 107 ASP A N 1
ATOM 874 C CA . ASP A 1 107 ? 7.429 12.203 -12.195 1.00 83.94 107 ASP A CA 1
ATOM 875 C C . ASP A 1 107 ? 8.928 12.473 -11.989 1.00 83.94 107 ASP A C 1
ATOM 877 O O . ASP A 1 107 ? 9.734 11.546 -12.064 1.00 83.94 107 ASP A O 1
ATOM 881 N N . GLU A 1 108 ? 9.302 13.688 -11.573 1.00 88.12 108 GLU A N 1
ATOM 882 C CA . GLU A 1 108 ? 10.685 14.039 -11.227 1.00 88.12 108 GLU A CA 1
ATOM 883 C C . GLU A 1 108 ? 11.172 13.244 -10.011 1.00 88.12 108 GLU A C 1
ATOM 885 O O . GLU A 1 108 ? 12.276 12.703 -10.015 1.00 88.12 108 GLU A O 1
ATOM 890 N N . ASN A 1 109 ? 10.345 13.111 -8.967 1.00 91.50 109 ASN A N 1
ATOM 891 C CA . ASN A 1 109 ? 10.711 12.331 -7.782 1.00 91.50 109 ASN A CA 1
ATOM 892 C C . ASN A 1 109 ? 10.798 10.831 -8.090 1.00 91.5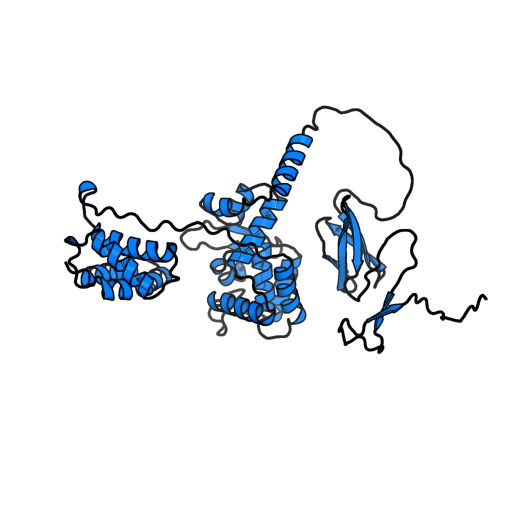0 109 ASN A C 1
ATOM 894 O O . ASN A 1 109 ? 11.641 10.137 -7.516 1.00 91.50 109 ASN A O 1
ATOM 898 N N . ILE A 1 110 ? 9.942 10.320 -8.983 1.00 91.19 110 ILE A N 1
ATOM 899 C CA . ILE A 1 110 ? 10.036 8.939 -9.473 1.00 91.19 110 ILE A CA 1
ATOM 900 C C . ILE A 1 110 ? 11.356 8.751 -10.228 1.00 91.19 110 ILE A C 1
ATOM 902 O O . ILE A 1 110 ? 12.099 7.819 -9.912 1.00 91.19 110 ILE A O 1
ATOM 906 N N . ALA A 1 111 ? 11.679 9.651 -11.159 1.00 90.12 111 ALA A N 1
ATOM 907 C CA . ALA A 1 111 ? 12.917 9.613 -11.930 1.00 90.12 111 ALA A CA 1
ATOM 908 C C . ALA A 1 111 ? 14.153 9.673 -11.022 1.00 90.12 111 ALA A C 1
ATOM 910 O O . ALA A 1 111 ? 15.038 8.833 -11.149 1.00 90.12 111 ALA A O 1
ATOM 911 N N . LEU A 1 112 ? 14.187 10.578 -10.037 1.00 92.62 112 LEU A N 1
ATOM 912 C CA . LEU A 1 112 ? 15.275 10.674 -9.055 1.00 92.62 112 LEU A CA 1
ATOM 913 C C . LEU A 1 112 ? 15.495 9.358 -8.294 1.00 92.62 112 LEU A C 1
ATOM 915 O O . LEU A 1 112 ? 16.633 8.922 -8.117 1.00 92.62 112 LEU A O 1
ATOM 919 N N . ILE A 1 113 ? 14.413 8.707 -7.856 1.00 93.06 113 ILE A N 1
ATOM 920 C CA . ILE A 1 113 ? 14.482 7.427 -7.140 1.00 93.06 113 ILE A CA 1
ATOM 921 C C . ILE A 1 113 ? 15.006 6.311 -8.048 1.00 93.06 113 ILE A C 1
ATOM 923 O O . ILE A 1 113 ? 15.891 5.555 -7.636 1.00 93.06 113 ILE A O 1
ATOM 927 N N . LEU A 1 114 ? 14.470 6.192 -9.265 1.00 92.69 114 LEU A N 1
ATOM 928 C CA . LEU A 1 114 ? 14.886 5.163 -10.218 1.00 92.69 114 LEU A CA 1
ATOM 929 C C . LEU A 1 114 ? 16.345 5.360 -10.649 1.00 92.69 114 LEU A C 1
ATOM 931 O O . LEU A 1 114 ? 17.110 4.396 -10.621 1.00 92.69 114 LEU A O 1
ATOM 935 N N . ASN A 1 115 ? 16.744 6.601 -10.941 1.00 91.75 115 ASN A N 1
ATOM 936 C CA . ASN A 1 115 ? 18.112 6.974 -11.304 1.00 91.75 115 ASN A CA 1
ATOM 937 C C . ASN A 1 115 ? 19.100 6.662 -10.178 1.00 91.75 115 ASN A C 1
ATOM 939 O O . ASN A 1 115 ? 20.167 6.107 -10.422 1.00 91.75 115 ASN A O 1
ATOM 943 N N . TYR A 1 116 ? 18.735 6.936 -8.922 1.00 92.88 116 TYR A N 1
ATOM 944 C CA . TYR A 1 116 ? 19.579 6.543 -7.797 1.00 92.88 116 TYR A CA 1
ATOM 945 C C . TYR A 1 116 ? 19.810 5.030 -7.765 1.00 92.88 116 TYR A C 1
ATOM 947 O O . TYR A 1 116 ? 20.947 4.584 -7.622 1.00 92.88 116 TYR A O 1
ATOM 955 N N . TYR A 1 117 ? 18.755 4.224 -7.887 1.00 91.56 117 TYR A N 1
ATOM 956 C CA . TYR A 1 117 ? 18.902 2.776 -7.791 1.00 91.56 117 TYR A CA 1
ATOM 957 C C . TYR A 1 117 ? 19.672 2.176 -8.973 1.00 91.56 117 TYR A C 1
ATOM 959 O O . TYR A 1 117 ? 20.544 1.339 -8.738 1.00 91.56 117 TYR A O 1
ATOM 967 N N . VAL A 1 118 ? 19.392 2.608 -10.209 1.00 89.62 118 VAL A N 1
ATOM 968 C CA . VAL A 1 118 ? 20.067 2.085 -11.410 1.00 89.62 118 VAL A CA 1
ATOM 969 C C . VAL A 1 118 ? 21.555 2.453 -11.436 1.00 89.62 118 VAL A C 1
ATOM 971 O O . VAL A 1 118 ? 22.387 1.602 -11.741 1.00 89.62 118 VAL A O 1
ATOM 974 N N . SER A 1 119 ? 21.923 3.662 -11.001 1.00 88.00 119 SER A N 1
ATOM 975 C CA . SER A 1 119 ? 23.332 4.077 -10.918 1.00 88.00 119 SER A CA 1
ATOM 976 C C . SER A 1 119 ? 24.098 3.406 -9.774 1.00 88.00 119 SER A C 1
ATOM 978 O O . SER A 1 119 ? 25.314 3.529 -9.690 1.00 88.00 119 SER A O 1
ATOM 980 N N . ASN A 1 120 ? 23.407 2.699 -8.873 1.00 89.19 120 ASN A N 1
ATOM 981 C CA . ASN A 1 120 ? 23.992 2.095 -7.677 1.00 89.19 120 ASN A CA 1
ATOM 982 C C . ASN A 1 120 ? 23.601 0.612 -7.522 1.00 89.19 120 ASN A C 1
ATOM 984 O O . ASN A 1 120 ? 23.444 0.128 -6.398 1.00 89.19 120 ASN A O 1
ATOM 988 N N . LEU A 1 121 ? 23.424 -0.123 -8.628 1.00 88.19 121 LEU A N 1
ATOM 989 C CA . LEU A 1 121 ? 23.002 -1.537 -8.612 1.00 88.19 121 LEU A CA 1
ATOM 990 C C . LEU A 1 121 ? 24.009 -2.487 -7.946 1.00 88.19 121 LEU A C 1
ATOM 992 O O . LEU A 1 121 ? 23.623 -3.576 -7.520 1.00 88.19 121 LEU A O 1
ATOM 996 N N . SER A 1 122 ? 25.283 -2.098 -7.858 1.00 80.94 122 SER A N 1
ATOM 997 C CA . SER A 1 122 ? 26.337 -2.876 -7.194 1.00 80.94 122 SER A CA 1
ATOM 998 C C . SER A 1 122 ? 26.164 -2.941 -5.674 1.00 80.94 122 SER A C 1
ATOM 1000 O O . SER A 1 122 ? 26.634 -3.891 -5.050 1.00 80.94 122 SER A O 1
ATOM 1002 N N . TYR A 1 123 ? 25.465 -1.978 -5.063 1.00 85.62 123 TYR A N 1
ATOM 1003 C CA . TYR A 1 123 ? 25.235 -1.985 -3.623 1.00 85.62 123 TYR A CA 1
ATOM 1004 C C . TYR A 1 123 ? 24.216 -3.042 -3.203 1.00 85.62 123 TYR A C 1
ATOM 1006 O O . TYR A 1 123 ? 23.201 -3.286 -3.865 1.00 85.62 123 TYR A O 1
ATOM 1014 N N . ALA A 1 124 ? 24.468 -3.637 -2.037 1.00 78.06 124 ALA A N 1
ATOM 1015 C CA . ALA A 1 124 ? 23.643 -4.699 -1.484 1.00 78.06 124 ALA A CA 1
ATOM 1016 C C . ALA A 1 124 ? 22.159 -4.292 -1.431 1.00 78.06 124 ALA A C 1
ATOM 1018 O O . ALA A 1 124 ? 21.788 -3.281 -0.836 1.00 78.06 124 ALA A O 1
ATOM 1019 N N . ASN A 1 125 ? 21.298 -5.136 -2.005 1.00 88.00 125 ASN A N 1
ATOM 1020 C CA . ASN A 1 125 ? 19.845 -4.960 -2.122 1.00 88.00 125 ASN A CA 1
ATOM 1021 C C . ASN A 1 125 ? 19.349 -3.857 -3.077 1.00 88.00 125 ASN A C 1
ATOM 1023 O O . ASN A 1 125 ? 18.137 -3.786 -3.282 1.00 88.00 125 ASN A O 1
ATOM 1027 N N . ASN A 1 126 ? 20.202 -3.028 -3.688 1.00 91.75 126 ASN A N 1
ATOM 1028 C CA . ASN A 1 126 ? 19.716 -1.971 -4.585 1.00 91.75 126 ASN A CA 1
ATOM 1029 C C . ASN A 1 126 ? 19.041 -2.538 -5.832 1.00 91.75 126 ASN A C 1
ATOM 1031 O O . ASN A 1 126 ? 17.965 -2.074 -6.190 1.00 91.75 126 ASN A O 1
ATOM 1035 N N . HIS A 1 127 ? 19.591 -3.603 -6.419 1.00 93.25 127 HIS A N 1
ATOM 1036 C CA . HIS A 1 127 ? 18.960 -4.290 -7.546 1.00 93.25 127 HIS A CA 1
ATOM 1037 C C . HIS A 1 127 ? 17.554 -4.815 -7.206 1.00 93.25 127 HIS A C 1
ATOM 1039 O O . HIS A 1 127 ? 16.608 -4.617 -7.965 1.00 93.25 127 HIS A O 1
ATOM 1045 N N . LYS A 1 128 ? 17.393 -5.381 -6.002 1.00 94.69 128 LYS A N 1
ATOM 1046 C CA . LYS A 1 128 ? 16.098 -5.825 -5.468 1.00 94.69 128 LYS A CA 1
ATOM 1047 C C . LYS A 1 128 ? 15.097 -4.675 -5.371 1.00 94.69 128 LYS A C 1
ATOM 1049 O O . LYS A 1 128 ? 13.971 -4.804 -5.838 1.00 94.69 128 LYS A O 1
ATOM 1054 N N . TYR A 1 129 ? 15.481 -3.556 -4.754 1.00 95.56 129 TYR A N 1
ATOM 1055 C CA . TYR A 1 129 ? 14.571 -2.417 -4.594 1.00 95.56 129 TYR A CA 1
ATOM 1056 C C . TYR A 1 129 ? 14.291 -1.694 -5.916 1.00 95.56 129 TYR A C 1
ATOM 1058 O O . TYR A 1 129 ? 13.178 -1.204 -6.099 1.00 95.56 129 TYR A O 1
ATOM 1066 N N . TYR A 1 130 ? 15.247 -1.689 -6.849 1.00 96.25 130 TYR A N 1
ATOM 1067 C CA . TYR A 1 130 ? 15.045 -1.197 -8.208 1.00 96.25 130 TYR A CA 1
ATOM 1068 C C . TYR A 1 130 ? 13.938 -1.981 -8.915 1.00 96.25 130 TYR A C 1
ATOM 1070 O O . TYR A 1 130 ? 12.956 -1.389 -9.362 1.00 96.25 130 TYR A O 1
ATOM 1078 N N . LEU A 1 131 ? 14.044 -3.315 -8.942 1.00 97.31 131 LEU A N 1
ATOM 1079 C CA . LEU A 1 131 ? 13.017 -4.182 -9.515 1.00 97.31 131 LEU A CA 1
ATOM 1080 C C . LEU A 1 131 ? 11.667 -3.997 -8.811 1.00 97.31 131 LEU A C 1
ATOM 1082 O O . LEU A 1 131 ? 10.639 -3.858 -9.468 1.00 97.31 131 LEU A O 1
ATOM 1086 N N . LEU A 1 132 ? 11.668 -3.954 -7.477 1.00 96.88 132 LEU A N 1
ATOM 1087 C CA . LEU A 1 132 ? 10.457 -3.802 -6.672 1.00 96.88 132 LEU A CA 1
ATOM 1088 C C . LEU A 1 132 ? 9.673 -2.539 -7.060 1.00 96.88 132 LEU A C 1
ATOM 1090 O O . LEU A 1 132 ? 8.455 -2.593 -7.233 1.00 96.88 132 LEU A O 1
ATOM 1094 N N . ILE A 1 133 ? 10.361 -1.403 -7.200 1.00 96.00 133 ILE A N 1
ATOM 1095 C CA . ILE A 1 133 ? 9.723 -0.131 -7.561 1.00 96.00 133 ILE A CA 1
ATOM 1096 C C . ILE A 1 133 ? 9.248 -0.146 -9.015 1.00 96.00 133 ILE A C 1
ATOM 1098 O O . ILE A 1 133 ? 8.132 0.305 -9.266 1.00 96.00 133 ILE A O 1
ATOM 1102 N N . ASN A 1 134 ? 10.030 -0.703 -9.947 1.00 96.94 134 ASN A N 1
ATOM 1103 C CA . ASN A 1 134 ? 9.590 -0.857 -11.338 1.00 96.94 134 ASN A CA 1
ATOM 1104 C C . ASN A 1 134 ? 8.315 -1.708 -11.421 1.00 96.94 134 ASN A C 1
ATOM 1106 O O . ASN A 1 134 ? 7.336 -1.268 -12.012 1.00 96.94 134 ASN A O 1
ATOM 1110 N N . LEU A 1 135 ? 8.250 -2.847 -10.723 1.00 97.31 135 LEU A N 1
ATOM 1111 C CA . LEU A 1 135 ? 7.030 -3.657 -10.669 1.00 97.31 135 LEU A CA 1
ATOM 1112 C C . LEU A 1 135 ? 5.842 -2.884 -10.085 1.00 97.31 135 LEU A C 1
ATOM 1114 O O . LEU A 1 135 ? 4.747 -2.961 -10.634 1.00 97.31 135 LEU A O 1
ATOM 1118 N N . LEU A 1 136 ? 6.018 -2.101 -9.016 1.00 95.06 136 LEU A N 1
ATOM 1119 C CA . LEU A 1 136 ? 4.930 -1.269 -8.474 1.00 95.06 136 LEU A CA 1
ATOM 1120 C C . LEU A 1 136 ? 4.416 -0.230 -9.479 1.00 95.06 136 LEU A C 1
ATOM 1122 O O . LEU A 1 136 ? 3.213 0.030 -9.513 1.00 95.06 136 LEU A O 1
ATOM 1126 N N . LEU A 1 137 ? 5.322 0.377 -10.246 1.00 94.38 137 LEU A N 1
ATOM 1127 C CA . LEU A 1 137 ? 5.011 1.412 -11.232 1.00 94.38 137 LEU A CA 1
ATOM 1128 C C . LEU A 1 137 ? 4.413 0.859 -12.527 1.00 94.38 137 LEU A C 1
ATOM 1130 O O . LEU A 1 137 ? 3.744 1.613 -13.227 1.00 94.38 137 LEU A O 1
ATOM 1134 N N . ASP A 1 138 ? 4.643 -0.418 -12.827 1.00 94.81 138 ASP A N 1
ATOM 1135 C CA . ASP A 1 138 ? 4.285 -1.031 -14.110 1.00 94.81 138 ASP A CA 1
ATOM 1136 C C . ASP A 1 138 ? 3.113 -2.017 -14.009 1.00 94.81 138 ASP A C 1
ATOM 1138 O O . ASP A 1 138 ? 2.366 -2.201 -14.958 1.00 94.81 138 ASP A O 1
ATOM 1142 N N . THR A 1 139 ? 2.909 -2.614 -12.832 1.00 93.62 139 THR A N 1
ATOM 1143 C CA . THR A 1 139 ? 1.821 -3.582 -12.582 1.00 93.62 139 THR A CA 1
ATOM 1144 C C . THR A 1 139 ? 0.765 -3.051 -11.615 1.00 93.62 139 THR A C 1
ATOM 1146 O O . THR A 1 139 ? -0.329 -3.602 -11.490 1.00 93.62 139 THR A O 1
ATOM 1149 N N . GLY A 1 140 ? 1.114 -2.023 -10.834 1.00 90.81 140 GLY A N 1
ATOM 1150 C CA . GLY A 1 140 ? 0.249 -1.476 -9.802 1.00 90.81 140 GLY A CA 1
ATOM 1151 C C . GLY A 1 140 ? -0.061 -2.421 -8.647 1.00 90.81 140 GLY A C 1
ATOM 1152 O O . GLY A 1 140 ? -0.994 -2.130 -7.911 1.00 90.81 140 GLY A O 1
ATOM 1153 N N . VAL A 1 141 ? 0.641 -3.539 -8.439 1.00 92.19 141 VAL A N 1
ATOM 1154 C CA . VAL A 1 141 ? 0.317 -4.502 -7.363 1.00 92.19 141 VAL A CA 1
ATOM 1155 C C . VAL A 1 141 ? 0.363 -3.907 -5.952 1.00 92.19 141 VAL A C 1
ATOM 1157 O O . VAL A 1 141 ? 1.049 -2.921 -5.670 1.00 92.19 141 VAL A O 1
ATOM 1160 N N . ARG A 1 142 ? -0.392 -4.489 -5.012 1.00 90.94 142 ARG A N 1
ATOM 1161 C CA . ARG A 1 142 ? -0.306 -4.096 -3.598 1.00 90.94 142 ARG A CA 1
ATOM 1162 C C . ARG A 1 142 ? 1.011 -4.597 -3.024 1.00 90.94 142 ARG A C 1
ATOM 1164 O O . ARG A 1 142 ? 1.466 -5.682 -3.353 1.00 90.94 142 ARG A O 1
ATOM 1171 N N . ILE A 1 143 ? 1.573 -3.865 -2.062 1.00 92.88 143 ILE A N 1
ATOM 1172 C CA . ILE A 1 143 ? 2.845 -4.256 -1.433 1.00 92.88 143 ILE A CA 1
ATOM 1173 C C . ILE A 1 143 ? 2.823 -5.671 -0.839 1.00 92.88 143 ILE A C 1
ATOM 1175 O O . ILE A 1 143 ? 3.815 -6.380 -0.928 1.00 92.88 143 ILE A O 1
ATOM 1179 N N . ASN A 1 144 ? 1.698 -6.092 -0.254 1.00 90.38 144 ASN A N 1
ATOM 1180 C CA . ASN A 1 144 ? 1.569 -7.443 0.287 1.00 90.38 144 ASN A CA 1
ATOM 1181 C C . ASN A 1 144 ? 1.545 -8.509 -0.818 1.00 90.38 144 ASN A C 1
ATOM 1183 O O . ASN A 1 144 ? 2.067 -9.586 -0.591 1.00 90.38 144 ASN A O 1
ATOM 1187 N N . GLU A 1 145 ? 0.960 -8.223 -1.981 1.00 92.62 145 GLU A N 1
ATOM 1188 C CA . GLU A 1 145 ? 0.971 -9.143 -3.127 1.00 92.62 145 GLU A CA 1
ATOM 1189 C C . GLU A 1 145 ? 2.390 -9.216 -3.698 1.00 92.62 145 GLU A C 1
ATOM 1191 O O . GLU A 1 145 ? 2.943 -10.297 -3.827 1.00 92.62 145 GLU A O 1
ATOM 1196 N N . LEU A 1 146 ? 3.021 -8.055 -3.908 1.00 94.94 146 LEU A N 1
ATOM 1197 C CA . LEU A 1 146 ? 4.370 -7.921 -4.457 1.00 94.94 146 LEU A CA 1
ATOM 1198 C C . LEU A 1 146 ? 5.415 -8.739 -3.697 1.00 94.94 146 LEU A C 1
ATOM 1200 O O . LEU A 1 146 ? 6.189 -9.463 -4.310 1.00 94.94 146 LEU A O 1
ATOM 1204 N N . VAL A 1 147 ? 5.454 -8.623 -2.365 1.00 94.94 147 VAL A N 1
ATOM 1205 C CA . VAL A 1 147 ? 6.436 -9.376 -1.570 1.00 94.94 147 VAL A CA 1
ATOM 1206 C C . VAL A 1 147 ? 6.141 -10.876 -1.556 1.00 94.94 147 VAL A C 1
ATOM 1208 O O . VAL A 1 147 ? 7.054 -11.647 -1.321 1.00 94.94 147 VAL A O 1
ATOM 1211 N N . ASN A 1 148 ? 4.904 -11.299 -1.833 1.00 93.81 148 ASN A N 1
ATOM 1212 C CA . ASN A 1 148 ? 4.513 -12.709 -1.867 1.00 93.81 148 ASN A CA 1
ATOM 1213 C C . ASN A 1 148 ? 4.637 -13.352 -3.258 1.00 93.81 148 ASN A C 1
ATOM 1215 O O . ASN A 1 148 ? 4.314 -14.529 -3.388 1.00 93.81 148 ASN A O 1
ATOM 1219 N N . ILE A 1 149 ? 5.108 -12.625 -4.279 1.00 95.50 149 ILE A N 1
ATOM 1220 C CA . ILE A 1 149 ? 5.326 -13.191 -5.617 1.00 95.50 149 ILE A CA 1
ATOM 1221 C C . ILE A 1 149 ? 6.354 -14.320 -5.526 1.00 95.50 149 ILE A C 1
ATOM 1223 O O . ILE A 1 149 ? 7.487 -14.114 -5.076 1.00 95.50 149 ILE A O 1
ATOM 1227 N N . LYS A 1 150 ? 5.962 -15.505 -5.989 1.00 95.62 150 LYS A N 1
ATOM 1228 C CA . LYS A 1 150 ? 6.830 -16.673 -6.131 1.00 95.62 150 LYS A CA 1
ATOM 1229 C C . LYS A 1 150 ? 7.362 -16.770 -7.549 1.00 95.62 150 LYS A C 1
ATOM 1231 O O . LYS A 1 150 ? 6.731 -16.300 -8.492 1.00 95.62 150 LYS A O 1
ATOM 1236 N N . MET A 1 151 ? 8.490 -17.451 -7.717 1.00 95.88 151 MET A N 1
ATOM 1237 C CA . MET A 1 151 ? 9.094 -17.669 -9.034 1.00 95.88 151 MET A CA 1
ATOM 1238 C C . MET A 1 151 ? 8.126 -18.359 -10.005 1.00 95.88 151 MET A C 1
ATOM 1240 O O . MET A 1 151 ? 8.003 -17.942 -11.152 1.00 95.88 151 MET A O 1
ATOM 1244 N N . LYS A 1 152 ? 7.339 -19.327 -9.515 1.00 95.62 152 LYS A N 1
ATOM 1245 C CA . LYS A 1 152 ? 6.303 -20.022 -10.300 1.00 95.62 152 LYS A CA 1
ATOM 1246 C C . LYS A 1 152 ? 5.164 -19.124 -10.801 1.00 95.62 152 LYS A C 1
ATOM 1248 O O . LYS A 1 152 ? 4.433 -19.523 -11.696 1.00 95.62 152 LYS A O 1
ATOM 1253 N N . ASN A 1 153 ? 4.965 -17.953 -10.193 1.00 95.56 153 ASN A N 1
ATOM 1254 C CA . ASN A 1 153 ? 3.898 -17.036 -10.586 1.00 95.56 153 ASN A CA 1
ATOM 1255 C C . ASN A 1 153 ? 4.268 -16.212 -11.832 1.00 95.56 153 ASN A C 1
ATOM 1257 O O . ASN A 1 153 ? 3.405 -15.533 -12.384 1.00 95.56 153 ASN A O 1
ATOM 1261 N N . ILE A 1 154 ? 5.541 -16.211 -12.237 1.00 97.12 154 ILE A N 1
ATOM 1262 C CA . ILE A 1 154 ? 6.078 -15.327 -13.272 1.00 97.12 154 ILE A CA 1
ATOM 1263 C C . ILE A 1 154 ? 6.047 -16.044 -14.621 1.00 97.12 154 ILE A C 1
ATOM 1265 O O . ILE A 1 154 ? 6.702 -17.066 -14.805 1.00 97.12 154 ILE A O 1
ATOM 1269 N N . ASN A 1 155 ? 5.355 -15.458 -15.595 1.00 96.81 155 ASN A N 1
ATOM 1270 C CA . ASN A 1 155 ? 5.390 -15.891 -16.984 1.00 96.81 155 ASN A CA 1
ATOM 1271 C C . ASN A 1 155 ? 6.111 -14.840 -17.839 1.00 96.81 155 ASN A C 1
ATOM 1273 O O . ASN A 1 155 ? 5.539 -13.820 -18.228 1.00 96.81 155 ASN A O 1
ATOM 1277 N N . LEU A 1 156 ? 7.382 -15.112 -18.144 1.00 94.25 156 LEU A N 1
ATOM 1278 C CA . LEU A 1 156 ? 8.246 -14.224 -18.928 1.00 94.25 156 LEU A CA 1
ATOM 1279 C C . LEU A 1 156 ? 7.873 -14.163 -20.415 1.00 94.25 156 LEU A C 1
ATOM 1281 O O . LEU A 1 156 ? 8.171 -13.161 -21.056 1.00 94.25 156 LEU A O 1
ATOM 1285 N N . SER A 1 157 ? 7.218 -15.196 -20.957 1.00 93.44 157 SER A N 1
ATOM 1286 C CA . SER A 1 157 ? 6.772 -15.206 -22.361 1.00 93.44 157 SER A CA 1
ATOM 1287 C C . SER A 1 157 ? 5.604 -14.249 -22.602 1.00 93.44 157 SER A C 1
ATOM 1289 O O . SER A 1 157 ? 5.508 -13.636 -23.657 1.00 93.44 157 SER A O 1
ATOM 1291 N N . MET A 1 158 ? 4.751 -14.077 -21.590 1.00 94.31 158 MET A N 1
ATOM 1292 C CA . MET A 1 158 ? 3.581 -13.198 -21.637 1.00 94.31 158 MET A CA 1
ATOM 1293 C C . MET A 1 158 ? 3.780 -11.886 -20.870 1.00 94.31 158 MET A C 1
ATOM 1295 O O . MET A 1 158 ? 2.813 -11.157 -20.664 1.00 94.31 158 MET A O 1
ATOM 1299 N N . ASN A 1 159 ? 4.994 -11.618 -20.375 1.00 97.38 159 ASN A N 1
ATOM 1300 C CA . ASN A 1 159 ? 5.290 -10.522 -19.448 1.00 97.38 159 ASN A CA 1
ATOM 1301 C C . ASN A 1 159 ? 4.221 -10.353 -18.352 1.00 97.38 159 ASN A C 1
ATOM 1303 O O . ASN A 1 159 ? 3.658 -9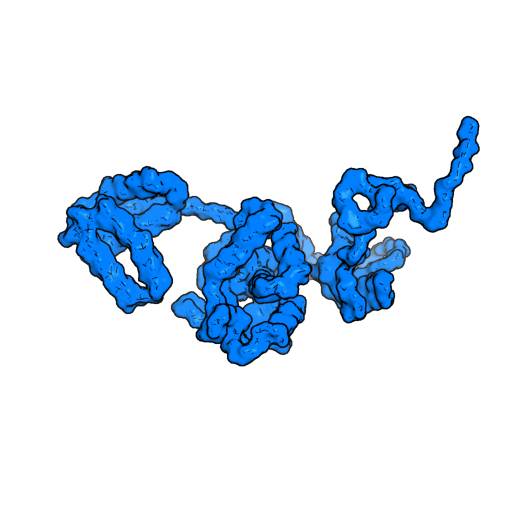.271 -18.164 1.00 97.38 159 ASN A O 1
ATOM 1307 N N . SER A 1 160 ? 3.890 -11.440 -17.654 1.00 96.69 160 SER A N 1
ATOM 1308 C CA . SER A 1 160 ? 2.800 -11.433 -16.680 1.00 96.69 160 SER A CA 1
ATOM 1309 C C . SER A 1 160 ? 3.152 -12.111 -15.362 1.00 96.69 160 SER A C 1
ATOM 1311 O O . SER A 1 160 ? 4.063 -12.938 -15.281 1.00 96.69 160 SER A O 1
ATOM 1313 N N . ILE A 1 161 ? 2.444 -11.717 -14.302 1.00 96.81 161 ILE A N 1
ATOM 1314 C CA . ILE A 1 161 ? 2.537 -12.316 -12.968 1.00 96.81 161 ILE A CA 1
ATOM 1315 C C . ILE A 1 161 ? 1.138 -12.712 -12.519 1.00 96.81 161 ILE A C 1
ATOM 1317 O O . ILE A 1 161 ? 0.238 -11.871 -12.454 1.00 96.81 161 ILE A O 1
ATOM 1321 N N . HIS A 1 162 ? 0.970 -13.983 -12.175 1.00 94.88 162 HIS A N 1
ATOM 1322 C CA . HIS A 1 162 ? -0.248 -14.483 -11.553 1.00 94.88 162 HIS A CA 1
ATOM 1323 C C . HIS A 1 162 ? -0.230 -14.213 -10.043 1.00 94.88 162 HIS A C 1
ATOM 1325 O O . HIS A 1 162 ? 0.716 -14.585 -9.354 1.00 94.88 162 HIS A O 1
ATOM 1331 N N . LEU A 1 163 ? -1.251 -13.546 -9.512 1.00 91.44 163 LEU A N 1
ATOM 1332 C CA . LEU A 1 163 ? -1.331 -13.207 -8.092 1.00 91.44 163 LEU A CA 1
ATOM 1333 C C . LEU A 1 163 ? -2.324 -14.131 -7.389 1.00 91.44 163 LEU A C 1
ATOM 1335 O O . LEU A 1 163 ? -3.526 -14.015 -7.621 1.00 91.44 163 LEU A O 1
ATOM 1339 N N . ASP A 1 164 ? -1.802 -14.983 -6.506 1.00 81.94 164 ASP A N 1
ATOM 1340 C CA . ASP A 1 164 ? -2.580 -15.965 -5.743 1.00 81.94 164 ASP A CA 1
ATOM 1341 C C . ASP A 1 164 ? -3.494 -15.300 -4.675 1.00 81.94 164 ASP A C 1
ATOM 1343 O O . ASP A 1 164 ? -3.132 -14.296 -4.040 1.00 81.94 164 ASP A O 1
ATOM 1347 N N . VAL A 1 165 ? -4.667 -15.895 -4.416 1.00 68.12 165 VAL A N 1
ATOM 1348 C CA . VAL A 1 165 ? -5.684 -15.425 -3.454 1.00 68.12 165 VAL A CA 1
ATOM 1349 C C . VAL A 1 165 ? -5.108 -15.091 -2.070 1.00 68.12 165 VAL A C 1
ATOM 1351 O O . VAL A 1 165 ? -4.584 -15.940 -1.348 1.00 68.12 165 VAL A O 1
ATOM 1354 N N . THR A 1 166 ? -5.395 -13.878 -1.577 1.00 56.91 166 THR A N 1
ATOM 1355 C CA . THR A 1 166 ? -5.268 -13.544 -0.144 1.00 56.91 166 THR A CA 1
ATOM 1356 C C . THR A 1 166 ? -6.615 -13.181 0.494 1.00 56.91 166 THR A C 1
ATOM 1358 O O . THR A 1 166 ? -6.886 -12.033 0.825 1.00 56.91 166 THR A O 1
ATOM 1361 N N . LYS A 1 167 ? -7.459 -14.193 0.758 1.00 56.81 167 LYS A N 1
ATOM 1362 C CA . LYS A 1 167 ? -8.705 -14.185 1.576 1.0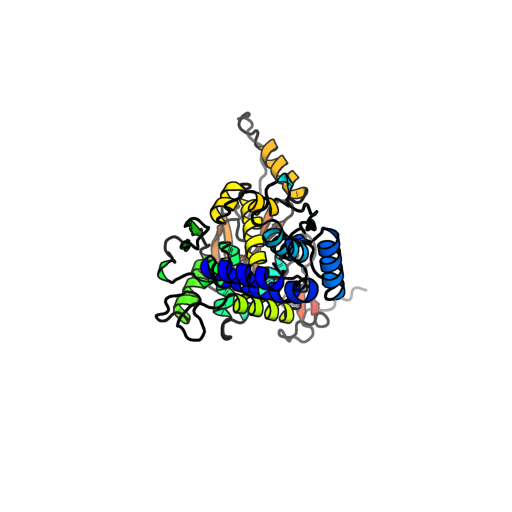0 56.81 167 LYS A CA 1
ATOM 1363 C C . LYS A 1 167 ? -9.845 -13.236 1.145 1.00 56.81 167 LYS A C 1
ATOM 1365 O O . LYS A 1 167 ? -10.984 -13.478 1.525 1.00 56.81 167 LYS A O 1
ATOM 1370 N N . THR A 1 168 ? -9.590 -12.166 0.393 1.00 51.09 168 THR A N 1
ATOM 1371 C CA . THR A 1 168 ? -10.600 -11.156 0.030 1.00 51.09 168 THR A CA 1
ATOM 1372 C C . THR A 1 168 ? -10.481 -10.641 -1.398 1.00 51.09 168 THR A C 1
ATOM 1374 O O . THR A 1 168 ? -11.186 -9.690 -1.712 1.00 51.09 168 THR A O 1
ATOM 1377 N N . ASP A 1 169 ? -9.633 -11.215 -2.241 1.00 57.81 169 ASP A N 1
ATOM 1378 C CA . ASP A 1 169 ? -9.450 -10.779 -3.628 1.00 57.81 169 ASP A CA 1
ATOM 1379 C C . ASP A 1 169 ? -9.617 -11.973 -4.568 1.00 57.81 169 ASP A C 1
ATOM 1381 O O . ASP A 1 169 ? -9.380 -13.106 -4.148 1.00 57.81 169 ASP A O 1
ATOM 1385 N N . SER A 1 170 ? -10.082 -11.723 -5.787 1.00 66.75 170 SER A N 1
ATOM 1386 C CA . SER A 1 170 ? -10.085 -12.720 -6.859 1.00 66.75 170 SER A CA 1
ATOM 1387 C C . SER A 1 170 ? -8.666 -12.878 -7.399 1.00 66.75 170 SER A C 1
ATOM 1389 O O . SER A 1 170 ? -7.950 -11.874 -7.505 1.00 66.75 170 SER A O 1
ATOM 1391 N N . ASP A 1 171 ? -8.277 -14.107 -7.749 1.00 81.94 171 ASP A N 1
ATOM 1392 C CA . ASP A 1 171 ? -7.050 -14.340 -8.513 1.00 81.94 171 ASP A CA 1
ATOM 1393 C C . ASP A 1 171 ? -7.044 -13.434 -9.736 1.00 81.94 171 ASP A C 1
ATOM 1395 O O . ASP A 1 171 ? -8.072 -13.227 -10.392 1.00 81.94 171 ASP A O 1
ATOM 1399 N N . ARG A 1 172 ? -5.885 -12.850 -10.019 1.00 87.56 172 ARG A N 1
ATOM 1400 C CA . ARG A 1 172 ? -5.729 -12.023 -11.208 1.00 87.56 172 ARG A CA 1
ATOM 1401 C C . ARG A 1 172 ? -4.316 -12.079 -11.733 1.00 87.56 172 ARG A C 1
ATOM 1403 O O . ARG A 1 172 ? -3.351 -12.222 -10.984 1.00 87.56 172 ARG A O 1
ATOM 1410 N N . THR A 1 173 ? -4.222 -11.879 -13.032 1.00 91.75 173 THR A N 1
ATOM 1411 C CA . THR A 1 173 ? -2.957 -11.711 -13.724 1.00 91.75 173 THR A CA 1
ATOM 1412 C C . THR A 1 173 ? -2.701 -10.225 -13.912 1.00 91.75 173 THR A C 1
ATOM 1414 O O . THR A 1 173 ? -3.589 -9.480 -14.327 1.00 91.75 173 THR A O 1
ATOM 1417 N N . VAL A 1 174 ? -1.489 -9.790 -13.585 1.00 93.56 174 VAL A N 1
ATOM 1418 C CA . VAL A 1 174 ? -0.999 -8.447 -13.906 1.00 93.56 174 VAL A CA 1
ATOM 1419 C C . VAL A 1 174 ? 0.059 -8.542 -14.990 1.00 93.56 174 VAL A C 1
ATOM 1421 O O . VAL A 1 174 ? 0.777 -9.537 -15.074 1.00 93.56 174 VAL A O 1
ATOM 1424 N N . TYR A 1 175 ? 0.163 -7.495 -15.797 1.00 94.50 175 TYR A N 1
ATOM 1425 C CA . TYR A 1 175 ? 1.104 -7.414 -16.907 1.00 94.50 175 TYR A CA 1
ATOM 1426 C C . TYR A 1 175 ? 2.176 -6.376 -16.608 1.00 94.50 175 TYR A C 1
ATOM 1428 O O . TYR A 1 175 ? 1.925 -5.418 -15.874 1.00 94.50 175 TYR A O 1
ATOM 1436 N N . PHE A 1 176 ? 3.362 -6.579 -17.167 1.00 95.38 176 PHE A N 1
ATOM 1437 C CA . PHE A 1 176 ? 4.475 -5.640 -17.110 1.00 95.38 176 PHE A CA 1
ATOM 1438 C C . PHE A 1 176 ? 5.080 -5.431 -18.504 1.00 95.38 176 PHE A C 1
ATOM 1440 O O . PHE A 1 176 ? 4.887 -6.222 -19.421 1.00 95.38 176 PHE A O 1
ATOM 1447 N N . SER A 1 177 ? 5.801 -4.332 -18.676 1.00 94.06 177 SER A N 1
ATOM 1448 C CA . SER A 1 177 ? 6.486 -3.965 -19.914 1.00 94.06 177 SER A CA 1
ATOM 1449 C C . SER A 1 177 ? 7.736 -4.811 -20.169 1.00 94.06 177 SER A C 1
ATOM 1451 O O . SER A 1 177 ? 8.338 -5.373 -19.247 1.00 94.06 177 SER A O 1
ATOM 1453 N N . ASP A 1 178 ? 8.207 -4.821 -21.419 1.00 92.81 178 ASP A N 1
ATOM 1454 C CA . ASP A 1 178 ? 9.484 -5.449 -21.782 1.00 92.81 178 ASP A CA 1
ATOM 1455 C C . ASP A 1 178 ? 10.669 -4.858 -21.005 1.00 92.81 178 ASP A C 1
ATOM 1457 O O . ASP A 1 178 ? 11.582 -5.587 -20.613 1.00 92.81 178 ASP A O 1
ATOM 1461 N N . ARG A 1 179 ? 10.634 -3.553 -20.703 1.00 92.50 179 ARG A N 1
ATOM 1462 C CA . ARG A 1 179 ? 11.629 -2.896 -19.844 1.00 92.50 179 ARG A CA 1
ATOM 1463 C C . ARG A 1 179 ? 11.684 -3.557 -18.467 1.00 92.50 179 ARG A C 1
ATOM 1465 O O . ARG A 1 179 ? 12.762 -3.903 -17.985 1.00 92.50 179 ARG A O 1
ATOM 1472 N N . THR A 1 180 ? 10.531 -3.772 -17.836 1.00 94.94 180 THR A N 1
ATOM 1473 C CA . THR A 1 180 ? 10.462 -4.453 -16.537 1.00 94.94 180 THR A CA 1
ATOM 1474 C C . THR A 1 180 ? 10.866 -5.922 -16.654 1.00 94.94 180 THR A C 1
ATOM 1476 O O . THR A 1 180 ? 11.549 -6.410 -15.753 1.00 94.94 180 THR A O 1
ATOM 1479 N N . ARG A 1 181 ? 10.555 -6.609 -17.770 1.00 96.62 181 ARG A N 1
ATOM 1480 C CA . ARG A 1 181 ? 11.064 -7.970 -18.042 1.00 96.62 181 ARG A CA 1
ATOM 1481 C C . ARG A 1 181 ? 12.591 -8.007 -17.985 1.00 96.62 181 ARG A C 1
ATOM 1483 O O . ARG A 1 181 ? 13.146 -8.888 -17.338 1.00 96.62 181 ARG A O 1
ATOM 1490 N N . GLN A 1 182 ? 13.275 -7.065 -18.633 1.00 94.94 182 GLN A N 1
ATOM 1491 C CA . GLN A 1 182 ? 14.744 -7.030 -18.658 1.00 94.94 182 GLN A CA 1
ATOM 1492 C C . GLN A 1 182 ? 15.343 -6.835 -17.258 1.00 94.94 182 GLN A C 1
ATOM 1494 O O . GLN A 1 182 ? 16.277 -7.540 -16.876 1.00 94.94 182 GLN A O 1
ATOM 1499 N N . ILE A 1 183 ? 14.773 -5.922 -16.463 1.00 94.38 183 ILE A N 1
ATOM 1500 C CA . ILE A 1 183 ? 15.204 -5.682 -15.076 1.00 94.38 183 ILE A CA 1
ATOM 1501 C C . ILE A 1 183 ? 14.965 -6.932 -14.219 1.00 94.38 183 ILE A C 1
ATOM 1503 O O . ILE A 1 183 ? 15.824 -7.325 -13.432 1.00 94.38 183 ILE A O 1
ATOM 1507 N N . LEU A 1 184 ? 13.808 -7.574 -14.394 1.00 95.62 184 LEU A N 1
ATOM 1508 C CA . LEU A 1 184 ? 13.438 -8.804 -13.706 1.00 95.62 184 LEU A CA 1
ATOM 1509 C C . LEU A 1 184 ? 14.401 -9.949 -14.036 1.00 95.62 184 LEU A C 1
ATOM 1511 O O . LEU A 1 184 ? 14.918 -10.579 -13.119 1.00 95.62 184 LEU A O 1
ATOM 1515 N N . LEU A 1 185 ? 14.693 -10.181 -15.318 1.00 95.31 185 LEU A N 1
ATOM 1516 C CA . LEU A 1 185 ? 15.651 -11.194 -15.770 1.00 95.31 185 LEU A CA 1
ATOM 1517 C C . LEU A 1 185 ? 17.051 -10.950 -15.202 1.00 95.31 185 LEU A C 1
ATOM 1519 O O . LEU A 1 185 ? 17.664 -11.869 -14.665 1.00 95.31 185 LEU A O 1
ATOM 1523 N N . SER A 1 186 ? 17.533 -9.706 -15.267 1.00 92.94 186 SER A N 1
ATOM 1524 C CA . SER A 1 186 ? 18.825 -9.321 -14.688 1.00 92.94 186 SER A CA 1
ATOM 1525 C C . SER A 1 186 ? 18.882 -9.628 -13.189 1.00 92.94 186 SER A C 1
ATOM 1527 O O . SER A 1 186 ? 19.873 -10.165 -12.687 1.00 92.94 186 SER A O 1
ATOM 1529 N N . TYR A 1 187 ? 17.805 -9.330 -12.459 1.00 94.56 187 TYR A N 1
ATOM 1530 C CA . TYR A 1 187 ? 17.712 -9.611 -11.031 1.00 94.56 187 TYR A CA 1
ATOM 1531 C C . TYR A 1 187 ? 17.683 -11.110 -10.729 1.00 94.56 187 TYR A C 1
ATOM 1533 O O . TYR A 1 187 ? 18.436 -11.556 -9.863 1.00 94.56 187 TYR A O 1
ATOM 1541 N N . ILE A 1 188 ? 16.859 -11.873 -11.454 1.00 93.50 188 ILE A N 1
ATOM 1542 C CA . ILE A 1 188 ? 16.741 -13.327 -11.297 1.00 93.50 188 ILE A CA 1
ATOM 1543 C C . ILE A 1 188 ? 18.103 -13.983 -11.521 1.00 93.50 188 ILE A C 1
ATOM 1545 O O . ILE A 1 188 ? 18.605 -14.640 -10.616 1.00 93.50 188 ILE A O 1
ATOM 1549 N N . ASN A 1 189 ? 18.747 -13.709 -12.657 1.00 91.75 189 ASN A N 1
ATOM 1550 C CA . ASN A 1 189 ? 20.023 -14.328 -13.024 1.00 91.75 189 ASN A CA 1
ATOM 1551 C C . ASN A 1 189 ? 21.152 -14.029 -12.028 1.00 91.75 189 ASN A C 1
ATOM 1553 O O . ASN A 1 189 ? 22.078 -14.821 -11.888 1.00 91.75 189 ASN A O 1
ATOM 1557 N N . LYS A 1 190 ? 21.106 -12.872 -11.357 1.00 90.12 190 LYS A N 1
ATOM 1558 C CA . LYS A 1 190 ? 22.171 -12.432 -10.447 1.00 90.12 190 LYS A CA 1
ATOM 1559 C C . LYS A 1 190 ? 21.942 -12.829 -8.988 1.00 90.12 190 LYS A C 1
ATOM 1561 O O . LYS A 1 190 ? 22.906 -12.904 -8.230 1.00 90.12 190 LYS A O 1
ATOM 1566 N N . HIS A 1 191 ? 20.689 -12.973 -8.560 1.00 89.25 191 HIS A N 1
ATOM 1567 C CA . HIS A 1 191 ? 20.354 -13.041 -7.133 1.00 89.25 191 HIS A CA 1
ATOM 1568 C C . HIS A 1 191 ? 19.458 -14.207 -6.737 1.00 89.25 191 HIS A C 1
ATOM 1570 O O . HIS A 1 191 ? 19.341 -14.472 -5.543 1.00 89.25 191 HIS A O 1
ATOM 1576 N N . ILE A 1 192 ? 18.788 -14.856 -7.685 1.00 89.31 192 ILE A N 1
ATOM 1577 C CA . ILE A 1 192 ? 17.859 -15.936 -7.375 1.00 89.31 192 ILE A CA 1
ATOM 1578 C C . ILE A 1 192 ? 18.543 -17.263 -7.657 1.00 89.31 192 ILE A C 1
ATOM 1580 O O . ILE A 1 192 ? 18.725 -17.644 -8.807 1.00 89.31 192 ILE A O 1
ATOM 1584 N N . ASP A 1 193 ? 18.876 -17.965 -6.578 1.00 88.31 193 ASP A N 1
ATOM 1585 C CA . ASP A 1 193 ? 19.413 -19.320 -6.609 1.00 88.31 193 ASP A CA 1
ATOM 1586 C C . ASP A 1 193 ? 18.572 -20.210 -5.683 1.00 88.31 193 ASP A C 1
ATOM 1588 O O . ASP A 1 193 ? 18.597 -20.063 -4.462 1.00 88.31 193 ASP A O 1
ATOM 1592 N N . GLY A 1 194 ? 17.709 -21.047 -6.267 1.00 87.62 194 GLY A N 1
ATOM 1593 C CA . GLY A 1 194 ? 16.854 -21.992 -5.531 1.00 87.62 194 GLY A CA 1
ATOM 1594 C C . GLY A 1 194 ? 15.768 -21.388 -4.621 1.00 87.62 194 GLY A C 1
ATOM 1595 O O . GLY A 1 194 ? 15.073 -22.131 -3.929 1.00 87.62 194 GLY A O 1
ATOM 1596 N N . HIS A 1 195 ? 15.585 -20.064 -4.592 1.00 93.00 195 HIS A N 1
ATOM 1597 C CA . HIS A 1 195 ? 14.591 -19.415 -3.732 1.00 93.00 195 HIS A CA 1
ATOM 1598 C C . HIS A 1 195 ? 13.163 -19.492 -4.298 1.00 93.00 195 HIS A C 1
ATOM 1600 O O . HIS A 1 195 ? 12.918 -19.191 -5.464 1.00 93.00 195 HIS A O 1
ATOM 1606 N N . GLU A 1 196 ? 12.189 -19.820 -3.439 1.00 94.38 196 GLU A N 1
ATOM 1607 C CA . GLU A 1 196 ? 10.769 -19.886 -3.822 1.00 94.38 196 GLU A CA 1
ATOM 1608 C C . GLU A 1 196 ? 10.192 -18.501 -4.167 1.00 94.38 196 GLU A C 1
ATOM 1610 O O . GLU A 1 196 ? 9.442 -18.349 -5.136 1.00 94.38 196 GLU A O 1
ATOM 1615 N N . TYR A 1 197 ? 10.528 -17.487 -3.366 1.00 95.75 197 TYR A N 1
ATOM 1616 C CA . TYR A 1 197 ? 10.009 -16.126 -3.497 1.00 95.75 197 TYR A CA 1
ATOM 1617 C C . TYR A 1 197 ? 10.928 -15.260 -4.354 1.00 95.75 197 TYR A C 1
ATOM 1619 O O . TYR A 1 197 ? 12.137 -15.233 -4.130 1.00 95.75 197 TYR A O 1
ATOM 1627 N N . LEU A 1 198 ? 10.338 -14.457 -5.248 1.00 96.12 198 LEU A N 1
ATOM 1628 C CA . LEU A 1 198 ? 11.073 -13.464 -6.038 1.00 96.12 198 LEU A CA 1
ATOM 1629 C C . LEU A 1 198 ? 11.820 -12.488 -5.122 1.00 96.12 198 LEU A C 1
ATOM 1631 O O . LEU A 1 198 ? 12.957 -12.118 -5.380 1.00 96.12 198 LEU A O 1
ATOM 1635 N N . PHE A 1 199 ? 11.190 -12.080 -4.022 1.00 95.75 199 PHE A N 1
ATOM 1636 C CA . PHE A 1 199 ? 11.808 -11.213 -3.026 1.00 95.75 199 PHE A CA 1
ATOM 1637 C C . PHE A 1 199 ? 11.982 -11.955 -1.709 1.00 95.75 199 PHE A C 1
ATOM 1639 O O . PHE A 1 199 ? 11.184 -11.789 -0.789 1.00 95.75 199 PHE A O 1
ATOM 1646 N N . TYR A 1 200 ? 13.037 -12.756 -1.608 1.00 93.00 200 TYR A N 1
ATOM 1647 C CA . TYR A 1 200 ? 13.313 -13.563 -0.425 1.00 93.00 200 TYR A CA 1
ATOM 1648 C C . TYR A 1 200 ? 13.821 -12.739 0.780 1.00 93.00 200 TYR A C 1
ATOM 1650 O O . TYR A 1 200 ? 14.356 -11.624 0.653 1.00 93.00 200 TYR A O 1
ATOM 1658 N N . SER A 1 201 ? 13.589 -13.268 1.983 1.00 91.56 201 SER A N 1
ATOM 1659 C CA . SER A 1 201 ? 14.106 -12.752 3.256 1.00 91.56 201 SER A CA 1
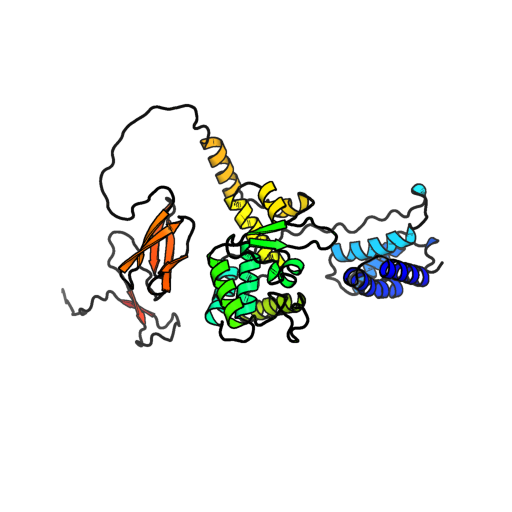ATOM 1660 C C . SER A 1 201 ? 15.612 -12.993 3.391 1.00 91.56 201 SER A C 1
ATOM 1662 O O . SER A 1 201 ? 16.201 -13.775 2.659 1.00 91.56 201 SER A O 1
ATOM 1664 N N . GLN A 1 202 ? 16.267 -12.327 4.344 1.00 85.88 202 GLN A N 1
ATOM 1665 C CA . GLN A 1 202 ? 17.720 -12.454 4.525 1.00 85.88 202 GLN A CA 1
ATOM 1666 C C . GLN A 1 202 ? 18.171 -13.879 4.896 1.00 85.88 202 GLN A C 1
ATOM 1668 O O . GLN A 1 202 ? 19.291 -14.256 4.577 1.00 85.88 202 GLN A O 1
ATOM 1673 N N . ASP A 1 203 ? 17.309 -14.660 5.547 1.00 86.00 203 ASP A N 1
ATOM 1674 C CA . ASP A 1 203 ? 17.545 -16.067 5.891 1.00 86.00 203 ASP A CA 1
ATOM 1675 C C . ASP A 1 203 ? 17.132 -17.049 4.776 1.00 86.00 203 ASP A C 1
ATOM 1677 O O . ASP A 1 203 ? 17.270 -18.256 4.953 1.00 86.00 203 ASP A O 1
ATOM 1681 N N . GLY A 1 204 ? 16.590 -16.557 3.655 1.00 84.50 204 GLY A N 1
ATOM 1682 C CA . GLY A 1 204 ? 16.165 -17.365 2.506 1.00 84.50 204 GLY A CA 1
ATOM 1683 C C . GLY A 1 204 ? 14.912 -18.223 2.720 1.00 84.50 204 GLY A C 1
ATOM 1684 O O . GLY A 1 204 ? 14.457 -18.856 1.772 1.00 84.50 204 GLY A O 1
ATOM 1685 N N . LYS A 1 205 ? 14.332 -18.243 3.930 1.00 84.62 205 LYS A N 1
ATOM 1686 C CA . LYS A 1 205 ? 13.225 -19.147 4.309 1.00 84.62 205 LYS A CA 1
ATOM 1687 C C . LYS A 1 205 ? 11.831 -18.627 3.961 1.00 84.62 205 LYS A C 1
ATOM 1689 O O . LYS A 1 205 ? 10.845 -19.337 4.136 1.00 84.62 205 LYS A O 1
ATOM 1694 N N . GLY A 1 206 ? 11.723 -17.387 3.509 1.00 92.06 206 GLY A N 1
ATOM 1695 C CA . GLY A 1 206 ? 10.451 -16.774 3.165 1.00 92.06 206 GLY A CA 1
ATOM 1696 C C . GLY A 1 206 ? 10.651 -15.526 2.330 1.00 92.06 206 GLY A C 1
ATOM 1697 O O . GLY A 1 206 ? 11.671 -15.363 1.663 1.00 92.06 206 GLY A O 1
ATOM 1698 N N . HIS A 1 207 ? 9.675 -14.627 2.374 1.00 94.25 207 HIS A N 1
ATOM 1699 C CA . HIS A 1 207 ? 9.738 -13.372 1.644 1.00 94.25 207 HIS A CA 1
ATOM 1700 C C . HIS A 1 207 ? 10.202 -12.196 2.510 1.00 94.25 207 HIS A C 1
ATOM 1702 O O . HIS A 1 207 ? 10.081 -12.182 3.738 1.00 94.25 207 HIS A O 1
ATOM 1708 N N . ILE A 1 208 ? 10.676 -11.135 1.860 1.00 94.25 208 ILE A N 1
ATOM 1709 C CA . ILE A 1 208 ? 10.990 -9.869 2.513 1.00 94.25 208 ILE A CA 1
ATOM 1710 C C . ILE A 1 208 ? 9.757 -9.319 3.241 1.00 94.25 208 ILE A C 1
ATOM 1712 O O . ILE A 1 208 ? 8.638 -9.290 2.721 1.00 94.25 208 ILE A O 1
ATOM 1716 N N . HIS A 1 209 ? 9.955 -8.824 4.461 1.00 92.56 209 HIS A N 1
ATOM 1717 C CA . HIS A 1 209 ? 8.879 -8.161 5.182 1.00 92.56 209 HIS A CA 1
ATOM 1718 C C . HIS A 1 209 ? 8.552 -6.810 4.529 1.00 92.56 209 HIS A C 1
ATOM 1720 O O . HIS A 1 209 ? 9.448 -6.004 4.262 1.00 92.56 209 HIS A O 1
ATOM 1726 N N . ARG A 1 210 ? 7.263 -6.504 4.341 1.00 92.25 210 ARG A N 1
ATOM 1727 C CA . ARG A 1 210 ? 6.819 -5.234 3.733 1.00 92.25 210 ARG A CA 1
ATOM 1728 C C . ARG A 1 210 ? 7.421 -4.002 4.417 1.00 92.25 210 ARG A C 1
ATOM 1730 O O . ARG A 1 210 ? 7.789 -3.047 3.743 1.00 92.25 210 ARG A O 1
ATOM 1737 N N . ASP A 1 211 ? 7.574 -4.027 5.743 1.00 91.44 211 ASP A N 1
ATOM 1738 C CA . ASP A 1 211 ? 8.117 -2.888 6.496 1.00 91.44 211 ASP A CA 1
ATOM 1739 C C . ASP A 1 211 ? 9.576 -2.595 6.118 1.00 91.44 211 ASP A C 1
ATOM 1741 O O . ASP A 1 211 ? 10.002 -1.445 6.193 1.00 91.44 211 ASP A O 1
ATOM 1745 N N . SER A 1 212 ? 10.338 -3.597 5.666 1.00 92.31 212 SER A N 1
ATOM 1746 C CA . SER A 1 212 ? 11.693 -3.398 5.138 1.00 92.31 212 SER A CA 1
ATOM 1747 C C . SER A 1 212 ? 11.669 -2.570 3.855 1.00 92.31 212 SER A C 1
ATOM 1749 O O . SER A 1 212 ? 12.499 -1.678 3.690 1.00 92.31 212 SER A O 1
ATOM 1751 N N . VAL A 1 213 ? 10.666 -2.781 2.999 1.00 93.88 213 VAL A N 1
ATOM 1752 C CA . VAL A 1 213 ? 10.444 -1.984 1.785 1.00 93.88 213 VAL A CA 1
ATOM 1753 C C . VAL A 1 213 ? 10.089 -0.540 2.142 1.00 93.88 213 VAL A C 1
ATOM 1755 O O . VAL A 1 213 ? 10.716 0.389 1.637 1.00 93.88 213 VAL A O 1
ATOM 1758 N N . TYR A 1 214 ? 9.151 -0.333 3.075 1.00 94.06 214 TYR A N 1
ATOM 1759 C CA . TYR A 1 214 ? 8.803 1.008 3.568 1.00 94.06 214 TYR A CA 1
ATOM 1760 C C . TYR A 1 214 ? 10.015 1.736 4.161 1.00 94.06 214 TYR A C 1
ATOM 1762 O O . TYR A 1 214 ? 10.241 2.906 3.855 1.00 94.06 214 TYR A O 1
ATOM 1770 N N . LYS A 1 215 ? 10.815 1.047 4.984 1.00 93.62 215 LYS A N 1
ATOM 1771 C CA . LYS A 1 215 ? 12.042 1.604 5.567 1.00 93.62 215 LYS A CA 1
ATOM 1772 C C . LYS A 1 215 ? 13.077 1.940 4.494 1.00 93.62 215 LYS A C 1
ATOM 1774 O O . LYS A 1 215 ? 13.720 2.977 4.610 1.00 93.62 215 LYS A O 1
ATOM 1779 N N . SER A 1 216 ? 13.237 1.098 3.471 1.00 92.56 216 SER A N 1
ATOM 1780 C CA . SER A 1 216 ? 14.157 1.348 2.354 1.00 92.56 216 SER A CA 1
ATOM 1781 C C . SER A 1 216 ? 13.780 2.627 1.602 1.00 92.56 216 SER A C 1
ATOM 1783 O O . SER A 1 216 ? 14.602 3.536 1.492 1.00 92.56 216 SER A O 1
ATOM 1785 N N . ILE A 1 217 ? 12.506 2.760 1.214 1.00 94.00 217 ILE A N 1
ATOM 1786 C CA . ILE A 1 217 ? 11.993 3.954 0.526 1.00 94.00 217 ILE A CA 1
ATOM 1787 C C . ILE A 1 217 ? 12.167 5.201 1.402 1.00 94.00 217 ILE A C 1
ATOM 1789 O O . ILE A 1 217 ? 12.688 6.207 0.931 1.00 94.00 217 ILE A O 1
ATOM 1793 N N . ALA A 1 218 ? 11.819 5.133 2.691 1.00 93.88 218 ALA A N 1
ATOM 1794 C CA . ALA A 1 218 ? 11.956 6.270 3.603 1.00 93.88 218 ALA A CA 1
ATOM 1795 C C . ALA A 1 218 ? 13.418 6.726 3.777 1.00 93.88 218 ALA A C 1
ATOM 1797 O O . ALA A 1 218 ? 13.699 7.926 3.797 1.00 93.88 218 ALA A O 1
ATOM 1798 N N . ARG A 1 219 ? 14.366 5.780 3.874 1.00 93.25 219 ARG A N 1
ATOM 1799 C CA . ARG A 1 219 ? 15.804 6.099 3.912 1.00 93.25 219 ARG A CA 1
ATOM 1800 C C . ARG A 1 219 ? 16.248 6.779 2.624 1.00 93.25 219 ARG A C 1
ATOM 1802 O O . ARG A 1 219 ? 16.997 7.751 2.691 1.00 93.25 219 ARG A O 1
ATOM 1809 N N . LEU A 1 220 ? 15.784 6.287 1.476 1.00 93.38 220 LEU A N 1
ATOM 1810 C CA . LEU A 1 220 ? 16.142 6.868 0.191 1.00 93.38 220 LEU A CA 1
ATOM 1811 C C . LEU A 1 220 ? 15.571 8.278 0.023 1.00 93.38 220 LEU A C 1
ATOM 1813 O O . LEU A 1 220 ? 16.302 9.180 -0.364 1.00 93.38 220 LEU A O 1
ATOM 1817 N N . GLN A 1 221 ? 14.308 8.501 0.390 1.00 94.19 221 GLN A N 1
ATOM 1818 C CA . GLN A 1 221 ? 13.713 9.839 0.376 1.00 94.19 221 GLN A CA 1
ATOM 1819 C C . GLN A 1 221 ? 14.535 10.833 1.201 1.00 94.19 221 GLN A C 1
ATOM 1821 O O . GLN A 1 221 ? 14.798 11.939 0.739 1.00 94.19 221 GLN A O 1
ATOM 1826 N N . LYS A 1 222 ? 14.981 10.430 2.402 1.00 94.94 222 LYS A N 1
ATOM 1827 C CA . LYS A 1 222 ? 15.849 11.267 3.241 1.00 94.94 222 LYS A CA 1
ATOM 1828 C C . LYS A 1 222 ? 17.188 11.550 2.554 1.00 94.94 222 LYS A C 1
ATOM 1830 O O . LYS A 1 222 ? 17.637 12.689 2.575 1.00 94.94 222 LYS A O 1
ATOM 1835 N N . ARG A 1 223 ? 17.802 10.535 1.936 1.00 93.44 223 ARG A N 1
ATOM 1836 C CA . ARG A 1 223 ? 19.078 10.659 1.210 1.00 93.44 223 ARG A CA 1
ATOM 1837 C C . ARG A 1 223 ? 18.979 11.610 0.015 1.00 93.44 223 ARG A C 1
ATOM 1839 O O . ARG A 1 223 ? 19.887 12.401 -0.188 1.00 93.44 223 ARG A O 1
ATOM 1846 N N . LEU A 1 224 ? 17.889 11.539 -0.744 1.00 93.50 224 LEU A N 1
ATOM 1847 C CA . LEU A 1 224 ? 17.648 12.374 -1.925 1.00 93.50 224 LEU A CA 1
ATOM 1848 C C . LEU A 1 224 ? 16.989 13.723 -1.587 1.00 93.50 224 LEU A C 1
ATOM 1850 O O . LEU A 1 224 ? 16.577 14.445 -2.486 1.00 93.50 224 LEU A O 1
ATOM 1854 N N . ASN A 1 225 ? 16.845 14.057 -0.298 1.00 94.31 225 ASN A N 1
ATOM 1855 C CA . ASN A 1 225 ? 16.176 15.269 0.184 1.00 94.31 225 ASN A CA 1
ATOM 1856 C C . ASN A 1 225 ? 14.741 15.468 -0.362 1.00 94.31 225 ASN A C 1
ATOM 1858 O O . ASN A 1 225 ? 14.242 16.590 -0.467 1.00 94.31 225 ASN A O 1
ATOM 1862 N N . ILE A 1 226 ? 14.039 14.374 -0.664 1.00 92.69 226 ILE A N 1
ATOM 1863 C CA . ILE A 1 226 ? 12.668 14.415 -1.174 1.00 92.69 226 ILE A CA 1
ATOM 1864 C C . ILE A 1 226 ? 11.720 14.730 -0.012 1.00 92.69 226 ILE A C 1
ATOM 1866 O O . ILE A 1 226 ? 11.481 13.898 0.867 1.00 92.69 226 ILE A O 1
ATOM 1870 N N . LYS A 1 227 ? 11.148 15.940 -0.013 1.00 90.25 227 LYS A N 1
ATOM 1871 C CA . LYS A 1 227 ? 10.179 16.383 1.012 1.00 90.25 227 LYS A CA 1
ATOM 1872 C C . LYS A 1 227 ? 8.810 15.730 0.851 1.00 90.25 227 LYS A C 1
ATOM 1874 O O . LYS A 1 227 ? 8.061 15.579 1.819 1.00 90.25 227 LYS A O 1
ATOM 1879 N N . GLN A 1 228 ? 8.468 15.337 -0.373 1.00 87.88 228 GLN A N 1
ATOM 1880 C CA . GLN A 1 228 ? 7.233 14.625 -0.647 1.00 87.88 228 GLN A CA 1
ATOM 1881 C C . GLN A 1 228 ? 7.258 13.262 0.051 1.00 87.88 228 GLN A C 1
ATOM 1883 O O . GLN A 1 228 ? 8.202 12.492 -0.084 1.00 87.88 228 GLN A O 1
ATOM 1888 N N . SER A 1 229 ? 6.198 12.930 0.791 1.00 87.38 229 SER A N 1
ATOM 1889 C CA . SER A 1 229 ? 6.025 11.574 1.318 1.00 87.38 229 SER A CA 1
ATOM 1890 C C . SER A 1 229 ? 5.831 10.595 0.152 1.00 87.38 229 SER A C 1
ATOM 1892 O O . SER A 1 229 ? 4.963 10.819 -0.687 1.00 87.38 229 SER A O 1
ATOM 1894 N N . ILE A 1 230 ? 6.578 9.496 0.125 1.00 91.25 230 ILE A N 1
ATOM 1895 C CA . ILE A 1 230 ? 6.518 8.441 -0.889 1.00 91.25 230 ILE A CA 1
ATOM 1896 C C . ILE A 1 230 ? 6.373 7.105 -0.162 1.00 91.25 230 ILE A C 1
ATOM 1898 O O . ILE A 1 230 ? 6.844 6.918 0.958 1.00 91.25 230 ILE A O 1
ATOM 1902 N N . SER A 1 231 ? 5.619 6.191 -0.757 1.00 91.44 231 SER A N 1
ATOM 1903 C CA . SER A 1 231 ? 5.396 4.851 -0.223 1.00 91.44 231 SER A CA 1
ATOM 1904 C C . SER A 1 231 ? 4.993 3.903 -1.353 1.00 91.44 231 SER A C 1
ATOM 1906 O O . SER A 1 231 ? 4.578 4.378 -2.413 1.00 91.44 231 SER A O 1
ATOM 1908 N N . PRO A 1 232 ? 5.026 2.574 -1.145 1.00 92.62 232 PRO A N 1
ATOM 1909 C CA . PRO A 1 232 ? 4.584 1.612 -2.153 1.00 92.62 232 PRO A CA 1
ATOM 1910 C C . PRO A 1 232 ? 3.176 1.883 -2.696 1.00 92.62 232 PRO A C 1
ATOM 1912 O O . PRO A 1 232 ? 2.940 1.815 -3.897 1.00 92.62 232 PRO A O 1
ATOM 1915 N N . HIS A 1 233 ? 2.239 2.271 -1.822 1.00 88.81 233 HIS A N 1
ATOM 1916 C CA . HIS A 1 233 ? 0.887 2.628 -2.253 1.00 88.81 233 HIS A CA 1
ATOM 1917 C C . HIS A 1 233 ? 0.870 3.856 -3.165 1.00 88.81 233 HIS A C 1
ATOM 1919 O O . HIS A 1 233 ? 0.049 3.917 -4.070 1.00 88.81 233 HIS A O 1
ATOM 1925 N N . LYS A 1 234 ? 1.783 4.813 -2.971 1.00 88.81 234 LYS A N 1
ATOM 1926 C CA . LYS A 1 234 ? 1.890 5.994 -3.831 1.00 88.81 234 LYS A CA 1
ATOM 1927 C C . LYS A 1 234 ? 2.452 5.675 -5.219 1.00 88.81 234 LYS A C 1
ATOM 1929 O O . LYS A 1 234 ? 1.994 6.281 -6.179 1.00 88.81 234 LYS A O 1
ATOM 1934 N N . PHE A 1 235 ? 3.334 4.684 -5.348 1.00 91.81 235 PHE A N 1
ATOM 1935 C CA . PHE A 1 235 ? 3.732 4.165 -6.664 1.00 91.81 235 PHE A CA 1
ATOM 1936 C C . PHE A 1 235 ? 2.570 3.465 -7.376 1.00 91.81 235 PHE A C 1
ATOM 1938 O O . PHE A 1 235 ? 2.299 3.764 -8.534 1.00 91.81 235 PHE A O 1
ATOM 1945 N N . ARG A 1 236 ? 1.791 2.645 -6.659 1.00 89.81 236 ARG A N 1
ATOM 1946 C CA . ARG A 1 236 ? 0.542 2.079 -7.198 1.00 89.81 236 ARG A CA 1
ATOM 1947 C C . ARG A 1 236 ? -0.449 3.163 -7.638 1.00 89.81 236 ARG A C 1
ATOM 1949 O O . ARG A 1 236 ? -1.116 3.008 -8.654 1.00 89.81 236 ARG A O 1
ATOM 1956 N N . HIS A 1 237 ? -0.551 4.263 -6.892 1.00 84.31 237 HIS A N 1
ATOM 1957 C CA . HIS A 1 237 ? -1.368 5.411 -7.294 1.00 84.31 237 HIS A CA 1
ATOM 1958 C C . HIS A 1 237 ? -0.864 6.071 -8.581 1.00 84.31 237 HIS A C 1
ATOM 1960 O O . HIS A 1 237 ? -1.683 6.440 -9.422 1.00 84.31 237 HIS A O 1
ATOM 1966 N N . ALA A 1 238 ? 0.456 6.198 -8.745 1.00 86.75 238 ALA A N 1
ATOM 1967 C CA . ALA A 1 238 ? 1.056 6.713 -9.972 1.00 86.75 238 ALA A CA 1
ATOM 1968 C C . ALA A 1 238 ? 0.724 5.807 -11.171 1.00 86.75 238 ALA A C 1
ATOM 1970 O O . ALA A 1 238 ? 0.224 6.309 -12.175 1.00 86.75 238 ALA A O 1
ATOM 1971 N N . PHE A 1 239 ? 0.866 4.482 -11.024 1.00 89.75 239 PHE A N 1
ATOM 1972 C CA . PHE A 1 239 ? 0.439 3.508 -12.037 1.00 89.75 239 PHE A CA 1
ATOM 1973 C C . PHE A 1 239 ? -1.041 3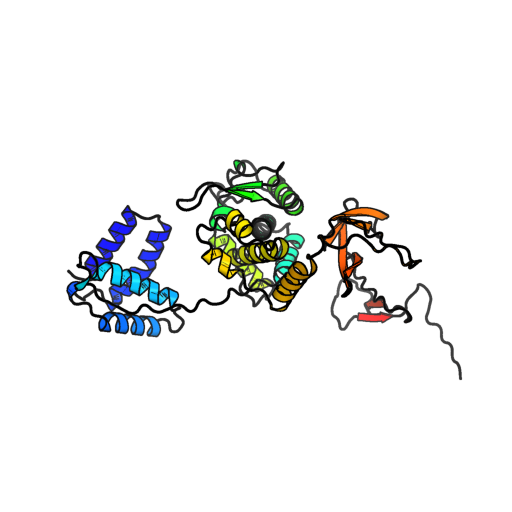.675 -12.405 1.00 89.75 239 PHE A C 1
ATOM 1975 O O . PHE A 1 239 ? -1.369 3.863 -13.573 1.00 89.75 239 PHE A O 1
ATOM 1982 N N . ALA A 1 240 ? -1.933 3.672 -11.409 1.00 85.00 240 ALA A N 1
ATOM 1983 C CA . ALA A 1 240 ? -3.374 3.775 -11.633 1.00 85.00 240 ALA A CA 1
ATOM 1984 C C . ALA A 1 240 ? -3.752 5.060 -12.383 1.00 85.00 240 ALA A C 1
ATOM 1986 O O . ALA A 1 240 ? -4.549 5.029 -13.315 1.00 85.00 240 ALA A O 1
ATOM 1987 N N . THR A 1 241 ? -3.142 6.184 -11.996 1.00 80.56 241 THR A N 1
ATOM 1988 C CA . THR A 1 241 ? -3.370 7.484 -12.640 1.00 80.56 241 THR A CA 1
ATOM 1989 C C . THR A 1 241 ? -2.854 7.481 -14.077 1.00 80.56 241 THR A C 1
ATOM 1991 O O . THR A 1 241 ? -3.554 7.943 -14.974 1.00 80.56 241 THR A O 1
ATOM 1994 N N . LYS A 1 242 ? -1.649 6.946 -14.316 1.00 84.06 242 LYS A N 1
ATOM 1995 C CA . LYS A 1 242 ? -1.056 6.846 -15.656 1.00 84.06 242 LYS A CA 1
ATOM 1996 C C . LYS A 1 242 ? -1.913 5.973 -16.573 1.00 84.06 242 LYS A C 1
ATOM 1998 O O . LYS A 1 242 ? -2.210 6.380 -17.691 1.00 84.06 242 LYS A O 1
ATOM 2003 N N . LEU A 1 243 ? -2.352 4.814 -16.086 1.00 83.62 243 LEU A N 1
ATOM 2004 C CA . LEU A 1 243 ? -3.194 3.895 -16.845 1.00 83.62 243 LEU A CA 1
ATOM 2005 C C . LEU A 1 243 ? -4.564 4.507 -17.160 1.00 83.62 243 LEU A C 1
ATOM 2007 O O . LEU A 1 243 ? -5.009 4.439 -18.302 1.00 83.62 243 LEU A O 1
ATOM 2011 N N . LEU A 1 244 ? -5.201 5.159 -16.183 1.00 80.44 244 LEU A N 1
ATOM 2012 C CA . LEU A 1 244 ? -6.475 5.847 -16.390 1.00 80.44 244 LEU A CA 1
ATOM 2013 C C . LEU A 1 244 ? -6.348 6.986 -17.411 1.00 80.44 244 LEU A C 1
ATOM 2015 O O . LEU A 1 244 ? -7.218 7.132 -18.260 1.00 80.44 244 LEU A O 1
ATOM 2019 N N . ARG A 1 245 ? -5.258 7.764 -17.366 1.00 76.75 245 ARG A N 1
ATOM 2020 C CA . ARG A 1 245 ? -4.985 8.834 -18.344 1.00 76.75 245 ARG A CA 1
ATOM 2021 C C . ARG A 1 245 ? -4.780 8.301 -19.764 1.00 76.75 245 ARG A C 1
ATOM 2023 O O . ARG A 1 245 ? -5.146 8.979 -20.716 1.00 76.75 245 ARG A O 1
ATOM 2030 N N . LYS A 1 246 ? -4.180 7.114 -19.908 1.00 79.25 246 LYS A N 1
ATOM 2031 C CA . LYS A 1 246 ? -3.953 6.479 -21.216 1.00 79.25 246 LYS A CA 1
ATOM 2032 C C . LYS A 1 246 ? -5.215 5.835 -21.788 1.00 79.25 246 LYS A C 1
ATOM 2034 O O . LYS A 1 246 ? -5.462 5.938 -22.982 1.00 79.25 246 LYS A O 1
ATOM 2039 N N . THR A 1 247 ? -5.991 5.159 -20.947 1.00 77.44 247 THR A N 1
ATOM 2040 C CA . THR A 1 247 ? -7.131 4.341 -21.393 1.00 77.44 247 THR A CA 1
ATOM 2041 C C . THR A 1 247 ? -8.456 5.095 -21.371 1.00 77.44 247 THR A C 1
ATOM 2043 O O . THR A 1 247 ? -9.341 4.783 -22.155 1.00 77.44 247 THR A O 1
ATOM 2046 N N . GLY A 1 248 ? -8.619 6.068 -20.470 1.00 75.81 248 GLY A N 1
ATOM 2047 C CA . GLY A 1 248 ? -9.911 6.700 -20.194 1.00 75.81 248 GLY A CA 1
ATOM 2048 C C . GLY A 1 248 ? -10.934 5.769 -19.531 1.00 75.81 248 GLY A C 1
ATOM 2049 O O . GLY A 1 248 ? -12.039 6.211 -19.236 1.00 75.81 248 GLY A O 1
ATOM 2050 N N . ASP A 1 249 ? -10.573 4.511 -19.259 1.00 78.12 249 ASP A N 1
ATOM 2051 C CA . ASP A 1 249 ? -11.491 3.467 -18.815 1.00 78.12 249 ASP A CA 1
ATOM 2052 C C . ASP A 1 249 ? -11.228 3.100 -17.346 1.00 78.12 249 ASP A C 1
ATOM 2054 O O . ASP A 1 249 ? -10.267 2.408 -16.988 1.00 78.12 249 ASP A O 1
ATOM 2058 N N . ILE A 1 250 ? -12.105 3.586 -16.465 1.00 79.38 250 ILE A N 1
ATOM 2059 C CA . ILE A 1 250 ? -12.023 3.308 -15.029 1.00 79.38 250 ILE A CA 1
ATOM 2060 C C . ILE A 1 250 ? -12.261 1.829 -14.704 1.00 79.38 250 ILE A C 1
ATOM 2062 O O . ILE A 1 250 ? -11.733 1.334 -13.704 1.00 79.38 250 ILE A O 1
ATOM 2066 N N . GLU A 1 251 ? -13.031 1.121 -15.525 1.00 75.50 251 GLU A N 1
ATOM 2067 C CA . GLU A 1 251 ? -13.382 -0.276 -15.308 1.00 75.50 251 GLU A CA 1
ATOM 2068 C C . GLU A 1 251 ? -12.185 -1.181 -15.611 1.00 75.50 251 GLU A C 1
ATOM 2070 O O . GLU A 1 251 ? -11.830 -2.023 -14.782 1.00 75.50 251 GLU A O 1
ATOM 2075 N N . VAL A 1 252 ? -11.457 -0.909 -16.699 1.00 80.56 252 VAL A N 1
ATOM 2076 C CA . VAL A 1 252 ? -10.164 -1.557 -16.994 1.00 80.56 252 VAL A CA 1
ATOM 2077 C C . VAL A 1 252 ? -9.176 -1.355 -15.841 1.00 80.56 252 VAL A C 1
ATOM 2079 O O . VAL A 1 252 ? -8.565 -2.311 -15.351 1.00 80.56 252 VAL A O 1
ATOM 2082 N N . VAL A 1 253 ? -9.055 -0.123 -15.334 1.00 82.94 253 VAL A N 1
ATOM 2083 C CA . VAL A 1 253 ? -8.173 0.186 -14.194 1.00 82.94 253 VAL A CA 1
ATOM 2084 C C . VAL A 1 253 ? -8.621 -0.556 -12.928 1.00 82.94 253 VAL A C 1
ATOM 2086 O O . VAL A 1 253 ? -7.786 -1.098 -12.201 1.00 82.94 253 VAL A O 1
ATOM 2089 N N . ARG A 1 254 ? -9.930 -0.611 -12.645 1.00 81.94 254 ARG A N 1
ATOM 2090 C CA . ARG A 1 254 ? -10.493 -1.312 -11.478 1.00 81.94 254 ARG A CA 1
ATOM 2091 C C . ARG A 1 254 ? -10.168 -2.806 -11.513 1.00 81.94 254 ARG A C 1
ATOM 2093 O O . ARG A 1 254 ? -9.761 -3.346 -10.478 1.00 81.94 254 ARG A O 1
ATOM 2100 N N . GLN A 1 255 ? -10.337 -3.449 -12.669 1.00 81.25 255 GLN A N 1
ATOM 2101 C CA . GLN A 1 255 ? -10.076 -4.877 -12.852 1.00 81.25 255 GLN A CA 1
ATOM 2102 C C . GLN A 1 255 ? -8.588 -5.203 -12.684 1.00 81.25 255 GLN A C 1
ATOM 2104 O O . GLN A 1 255 ? -8.244 -6.056 -11.864 1.00 81.25 255 GLN A O 1
ATOM 2109 N N . LEU A 1 256 ? -7.693 -4.459 -13.345 1.00 82.19 256 LEU A N 1
ATOM 2110 C CA . LEU A 1 256 ? -6.241 -4.670 -13.238 1.00 82.19 256 LEU A CA 1
ATOM 2111 C C . LEU A 1 256 ? -5.717 -4.463 -11.809 1.00 82.19 256 LEU A C 1
ATOM 2113 O O . LEU A 1 256 ? -4.858 -5.201 -11.316 1.00 82.19 256 LEU A O 1
ATOM 2117 N N . LEU A 1 257 ? -6.281 -3.494 -11.089 1.00 82.88 257 LEU A N 1
ATOM 2118 C CA . LEU A 1 257 ? -5.940 -3.252 -9.692 1.00 82.88 257 LEU A CA 1
ATOM 2119 C C . LEU A 1 257 ? -6.584 -4.259 -8.720 1.00 82.88 257 LEU A C 1
ATOM 2121 O O . LEU A 1 257 ? -6.183 -4.289 -7.553 1.00 82.88 257 LEU A O 1
ATOM 2125 N N . GLY A 1 258 ? -7.555 -5.076 -9.134 1.00 77.31 258 GLY A N 1
ATOM 2126 C CA . GLY A 1 258 ? -8.274 -5.982 -8.229 1.00 77.31 258 GLY A CA 1
ATOM 2127 C C . GLY A 1 258 ? -9.069 -5.216 -7.168 1.00 77.31 258 GLY A C 1
ATOM 2128 O O . GLY A 1 258 ? -8.953 -5.454 -5.963 1.00 77.31 258 GLY A O 1
ATOM 2129 N N . HIS A 1 259 ? -9.788 -4.169 -7.574 1.00 79.62 259 HIS A N 1
ATOM 2130 C CA . HIS A 1 259 ? -10.655 -3.406 -6.677 1.00 79.62 259 HIS A CA 1
ATOM 2131 C C . HIS A 1 259 ? -12.080 -3.971 -6.711 1.00 79.62 259 HIS A C 1
ATOM 2133 O O . HIS A 1 259 ? -12.780 -3.844 -7.712 1.00 79.62 259 HIS A O 1
ATOM 2139 N N . LYS A 1 260 ? -12.544 -4.537 -5.589 1.00 67.12 260 LYS A N 1
ATOM 2140 C CA . LYS A 1 260 ? -13.933 -5.019 -5.435 1.00 67.12 260 LYS A CA 1
ATOM 2141 C C . LYS A 1 260 ? -14.992 -3.928 -5.593 1.00 67.12 260 LYS A C 1
ATOM 2143 O O . LYS A 1 260 ? -16.096 -4.205 -6.034 1.00 67.12 260 LYS A O 1
ATOM 2148 N N . HIS A 1 261 ? -14.640 -2.707 -5.209 1.00 62.78 261 HIS A N 1
ATOM 2149 C CA . HIS A 1 261 ? -15.538 -1.563 -5.124 1.00 62.78 261 HIS A CA 1
ATOM 2150 C C . HIS A 1 261 ? -14.991 -0.429 -5.986 1.00 62.78 261 HIS A C 1
ATOM 2152 O O . HIS A 1 261 ? -13.817 -0.058 -5.832 1.00 62.78 261 HIS A O 1
ATOM 2158 N N . LEU A 1 262 ? -15.832 0.115 -6.871 1.00 58.84 262 LEU A N 1
ATOM 2159 C CA . LEU A 1 262 ? -15.473 1.193 -7.795 1.00 58.84 262 LEU A CA 1
ATOM 2160 C C . LEU A 1 262 ? -15.050 2.462 -7.040 1.00 58.84 262 LEU A C 1
ATOM 2162 O O . LEU A 1 262 ? -14.157 3.173 -7.492 1.00 58.84 262 LEU A O 1
ATOM 2166 N N . GLU A 1 263 ? -15.579 2.687 -5.836 1.00 52.34 263 GLU A N 1
ATOM 2167 C CA . GLU A 1 263 ? -15.229 3.791 -4.933 1.00 52.34 263 GLU A CA 1
ATOM 2168 C C . GLU A 1 263 ? -13.723 3.835 -4.615 1.00 52.34 263 GLU A C 1
ATOM 2170 O O . GLU A 1 263 ? -13.143 4.896 -4.381 1.00 52.34 263 GLU A O 1
ATOM 2175 N N . THR A 1 264 ? -13.052 2.679 -4.654 1.00 59.00 264 THR A N 1
ATOM 2176 C CA . THR A 1 264 ? -11.597 2.569 -4.438 1.00 59.00 264 THR A CA 1
ATOM 2177 C C . THR A 1 264 ? -10.789 3.013 -5.660 1.00 59.00 264 THR A C 1
ATOM 2179 O O . THR A 1 264 ? -9.597 3.287 -5.542 1.00 59.00 264 THR A O 1
ATOM 2182 N N . THR A 1 265 ? -11.421 3.074 -6.830 1.00 58.81 265 THR A N 1
ATOM 2183 C CA . THR A 1 265 ? -10.844 3.557 -8.090 1.00 58.81 265 THR A CA 1
ATOM 2184 C C . THR A 1 265 ? -11.264 5.005 -8.369 1.00 58.81 265 THR A C 1
ATOM 2186 O O . THR A 1 265 ? -10.491 5.757 -8.951 1.00 58.81 265 THR A O 1
ATOM 2189 N N . GLN A 1 266 ? -12.421 5.450 -7.859 1.00 57.78 266 GLN A N 1
ATOM 2190 C CA . GLN A 1 266 ? -12.897 6.838 -7.971 1.00 57.78 266 GLN A CA 1
ATOM 2191 C C . GLN A 1 266 ? -11.947 7.863 -7.342 1.00 57.78 266 GLN A C 1
ATOM 2193 O O . GLN A 1 266 ? -11.858 8.991 -7.815 1.00 57.78 266 GLN A O 1
ATOM 2198 N N . ILE A 1 267 ? -11.165 7.472 -6.331 1.00 58.78 267 ILE A N 1
ATOM 2199 C CA . ILE A 1 267 ? -10.095 8.321 -5.774 1.00 58.78 267 ILE A CA 1
ATOM 2200 C C . ILE A 1 267 ? -9.006 8.696 -6.804 1.00 58.78 267 ILE A C 1
ATOM 2202 O O . ILE A 1 267 ? -8.136 9.502 -6.479 1.00 58.78 267 ILE A O 1
ATOM 2206 N N . TYR A 1 268 ? -9.020 8.103 -8.006 1.00 60.22 268 TYR A N 1
ATOM 2207 C CA . TYR A 1 268 ? -8.108 8.405 -9.118 1.00 60.22 268 TYR A CA 1
ATOM 2208 C C . TYR A 1 268 ? -8.698 9.355 -10.162 1.00 60.22 268 TYR A C 1
ATOM 2210 O O . TYR A 1 268 ? -7.940 9.856 -10.987 1.00 60.22 268 TYR A O 1
ATOM 2218 N N . LEU A 1 269 ? -9.999 9.660 -10.094 1.00 56.56 269 LEU A N 1
ATOM 2219 C CA . LEU A 1 269 ? -10.702 10.577 -11.004 1.00 56.56 269 LEU A CA 1
ATOM 2220 C C . LEU A 1 269 ? -10.396 12.064 -10.733 1.00 56.56 269 LEU A C 1
ATOM 2222 O O . LEU A 1 269 ? -11.202 12.933 -11.045 1.00 56.56 269 LEU A O 1
ATOM 2226 N N . ASP A 1 270 ? -9.235 12.380 -10.156 1.00 58.28 270 ASP A N 1
ATOM 2227 C CA . ASP A 1 270 ? -8.753 13.761 -10.027 1.00 58.28 270 ASP A CA 1
ATOM 2228 C C . ASP A 1 270 ? -8.193 14.178 -11.393 1.00 58.28 270 ASP A C 1
ATOM 2230 O O . ASP A 1 270 ? -6.973 14.190 -11.627 1.00 58.28 270 ASP A O 1
ATOM 2234 N N . TYR A 1 271 ? -9.123 14.368 -12.328 1.00 55.91 271 TYR A N 1
ATOM 2235 C CA . TYR A 1 271 ? -8.868 14.969 -13.619 1.00 55.91 271 TYR A CA 1
ATOM 2236 C C . TYR A 1 271 ? -8.614 16.455 -13.381 1.00 55.91 271 TYR A C 1
ATOM 2238 O O . TYR A 1 271 ? -9.424 17.143 -12.768 1.00 55.91 271 TYR A O 1
ATOM 2246 N N . GLU A 1 272 ? -7.457 16.933 -13.825 1.00 57.97 272 GLU A N 1
ATOM 2247 C CA . GLU A 1 272 ? -7.231 18.369 -13.967 1.00 57.97 272 GLU A CA 1
ATOM 2248 C C . GLU A 1 272 ? -8.183 18.890 -15.056 1.00 57.97 272 GLU A C 1
ATOM 2250 O O . GLU A 1 272 ? -8.467 18.162 -16.012 1.00 57.97 272 GLU A O 1
ATOM 2255 N N . ASP A 1 273 ? -8.678 20.124 -14.923 1.00 52.69 273 ASP A N 1
ATOM 2256 C CA . ASP A 1 273 ? -9.644 20.721 -15.865 1.00 52.69 273 ASP A CA 1
ATOM 2257 C C . ASP A 1 273 ? -9.154 20.649 -17.322 1.00 52.69 273 ASP A C 1
ATOM 2259 O O . ASP A 1 273 ? -9.931 20.433 -18.249 1.00 52.69 273 ASP A O 1
ATOM 2263 N N . GLU A 1 274 ? -7.838 20.725 -17.519 1.00 55.03 274 GLU A N 1
ATOM 2264 C CA . GLU A 1 274 ? -7.171 20.555 -18.810 1.00 55.03 274 GLU A CA 1
ATOM 2265 C C . GLU A 1 274 ? -7.346 19.143 -19.400 1.00 55.03 274 GLU A C 1
ATOM 2267 O O . GLU A 1 274 ? -7.606 18.987 -20.593 1.00 55.03 274 GLU A O 1
ATOM 2272 N N . TYR A 1 275 ? -7.276 18.098 -18.570 1.00 63.12 275 TYR A N 1
ATOM 2273 C CA . TYR A 1 275 ? -7.538 16.727 -19.010 1.00 63.12 275 TYR A CA 1
ATOM 2274 C C . TYR A 1 275 ? -9.025 16.512 -19.305 1.00 63.12 275 TYR A C 1
ATOM 2276 O O . TYR A 1 275 ? -9.355 15.856 -20.292 1.00 63.12 275 TYR A O 1
ATOM 2284 N N . LEU A 1 276 ? -9.923 17.078 -18.487 1.00 63.62 276 LEU A N 1
ATOM 2285 C CA . LEU A 1 276 ? -11.367 17.032 -18.751 1.00 63.62 276 LEU A CA 1
ATOM 2286 C C . LEU A 1 276 ? -11.697 17.684 -20.090 1.00 63.62 276 LEU A C 1
ATOM 2288 O O . LEU A 1 276 ? -12.411 17.087 -20.892 1.00 63.62 276 LEU A O 1
ATOM 2292 N N . LYS A 1 277 ? -11.114 18.857 -20.359 1.00 63.19 277 LYS A N 1
ATOM 2293 C CA . LYS A 1 277 ? -11.244 19.543 -21.641 1.00 63.19 277 LYS A CA 1
ATOM 2294 C C . LYS A 1 277 ? -10.693 18.697 -22.786 1.00 63.19 277 LYS A C 1
ATOM 2296 O O . LYS A 1 277 ? -11.393 18.493 -23.762 1.00 63.19 277 LYS A O 1
ATOM 2301 N N . LYS A 1 278 ? -9.505 18.102 -22.643 1.00 64.88 278 LYS A N 1
ATOM 2302 C CA . LYS A 1 278 ? -8.920 17.234 -23.680 1.00 64.88 278 LYS A CA 1
ATOM 2303 C C . LYS A 1 278 ? -9.783 16.006 -23.989 1.00 64.88 278 LYS A C 1
ATOM 2305 O O . LYS A 1 278 ? -9.911 15.624 -25.150 1.00 64.88 278 LYS A O 1
ATOM 2310 N N . VAL A 1 279 ? -10.362 15.370 -22.968 1.00 68.00 279 VAL A N 1
ATOM 2311 C CA . VAL A 1 279 ? -11.278 14.232 -23.154 1.00 68.00 279 VAL A CA 1
ATOM 2312 C C . VAL A 1 279 ? -12.588 14.684 -23.791 1.00 68.00 279 VAL A C 1
ATOM 2314 O O . VAL A 1 279 ? -13.060 14.016 -24.707 1.00 68.00 279 VAL A O 1
ATOM 2317 N N . TYR A 1 280 ? -13.145 15.813 -23.349 1.00 71.50 280 TYR A N 1
ATOM 2318 C CA . TYR A 1 280 ? -14.334 16.419 -23.942 1.00 71.50 280 TYR A CA 1
ATOM 2319 C C . TYR A 1 280 ? -14.104 16.756 -25.417 1.00 71.50 280 TYR A C 1
ATOM 2321 O O . TYR A 1 280 ? -14.841 16.267 -26.264 1.00 71.50 280 TYR A O 1
ATOM 2329 N N . ASP A 1 281 ? -13.036 17.487 -25.735 1.00 73.00 281 ASP A N 1
ATOM 2330 C CA . ASP A 1 281 ? -12.668 17.861 -27.099 1.00 73.00 281 ASP A CA 1
ATOM 2331 C C . ASP A 1 281 ? -12.471 16.607 -27.956 1.00 73.00 281 ASP A C 1
ATOM 2333 O O . ASP A 1 281 ? -13.029 16.513 -29.041 1.00 73.00 281 ASP A O 1
ATOM 2337 N N . LYS A 1 282 ? -11.763 15.581 -27.462 1.00 71.81 282 LYS A N 1
ATOM 2338 C CA . LYS A 1 282 ? -11.604 14.308 -28.186 1.00 71.81 282 LYS A CA 1
ATOM 2339 C C . LYS A 1 282 ? -12.941 13.601 -28.428 1.00 71.81 282 LYS A C 1
ATOM 2341 O O . LYS A 1 282 ? -13.134 13.042 -29.500 1.00 71.81 282 LYS A O 1
ATOM 2346 N N . ALA A 1 283 ? -13.851 13.598 -27.456 1.00 72.69 283 ALA A N 1
ATOM 2347 C CA . ALA A 1 283 ? -15.159 12.962 -27.591 1.00 72.69 283 ALA A CA 1
ATOM 2348 C C . ALA A 1 283 ? -16.086 13.736 -28.544 1.00 72.69 283 ALA A C 1
ATOM 2350 O O . ALA A 1 283 ? -16.766 13.122 -29.358 1.00 72.69 283 ALA A O 1
ATOM 2351 N N . MET A 1 284 ? -16.079 15.068 -28.477 1.00 77.19 284 MET A N 1
ATOM 2352 C CA . MET A 1 284 ? -16.926 15.938 -29.299 1.00 77.19 284 MET A CA 1
ATOM 2353 C C . MET A 1 284 ? -16.396 16.088 -30.730 1.00 77.19 284 MET A C 1
ATOM 2355 O O . MET A 1 284 ? -17.181 16.133 -31.675 1.00 77.19 284 MET A O 1
ATOM 2359 N N . ASN A 1 285 ? -15.072 16.082 -30.909 1.00 65.44 285 ASN A N 1
ATOM 2360 C CA . ASN A 1 285 ? -14.424 16.125 -32.222 1.00 65.44 285 ASN A CA 1
ATOM 2361 C C . ASN A 1 285 ? -14.403 14.752 -32.917 1.00 65.44 285 ASN A C 1
ATOM 2363 O O . ASN A 1 285 ? -14.145 14.681 -34.114 1.00 65.44 285 ASN A O 1
ATOM 2367 N N . ASN A 1 286 ? -14.728 13.665 -32.204 1.00 51.00 286 ASN A N 1
ATOM 2368 C CA . ASN A 1 286 ? -14.898 12.323 -32.773 1.00 51.00 286 ASN A CA 1
ATOM 2369 C C . ASN A 1 286 ? -16.291 12.074 -33.387 1.00 51.00 286 ASN A C 1
ATOM 2371 O O . ASN A 1 286 ? -16.629 10.929 -33.685 1.00 51.00 286 ASN A O 1
ATOM 2375 N N . ASN A 1 287 ? -17.066 13.119 -33.697 1.00 45.38 287 ASN A N 1
ATOM 2376 C CA . ASN A 1 287 ? -18.203 13.030 -34.627 1.00 45.38 287 ASN A CA 1
ATOM 2377 C C . ASN A 1 287 ? -17.739 12.915 -36.098 1.00 45.38 287 ASN A C 1
ATOM 2379 O O . ASN A 1 287 ? -18.256 13.572 -36.998 1.00 45.38 287 ASN A O 1
ATOM 2383 N N . GLY A 1 288 ? -16.755 12.053 -36.351 1.00 40.59 288 GLY A N 1
ATOM 2384 C CA . GLY A 1 288 ? -16.180 11.764 -37.661 1.00 40.59 288 GLY A CA 1
ATOM 2385 C C . GLY A 1 288 ? -16.679 10.443 -38.239 1.00 40.59 288 GLY A C 1
ATOM 2386 O O . GLY A 1 288 ? -15.871 9.586 -38.577 1.00 40.59 288 GLY A O 1
ATOM 2387 N N . MET A 1 289 ? -18.000 10.264 -38.352 1.00 33.38 289 MET A N 1
ATOM 2388 C CA . MET A 1 289 ? -18.592 9.258 -39.257 1.00 33.38 289 MET A CA 1
ATOM 2389 C C . MET A 1 289 ? -19.619 9.844 -40.242 1.00 33.38 289 MET A C 1
ATOM 2391 O O . MET A 1 289 ? -20.243 9.104 -40.993 1.00 33.38 289 MET A O 1
ATOM 2395 N N . TYR A 1 290 ? -19.733 11.174 -40.313 1.00 32.81 290 TYR A N 1
ATOM 2396 C CA . TYR A 1 290 ? -20.436 11.891 -41.379 1.00 32.81 290 TYR A CA 1
ATOM 2397 C C . TYR A 1 290 ? -19.557 13.040 -41.871 1.00 32.81 290 TYR A C 1
ATOM 2399 O O . TYR A 1 290 ? -19.584 14.125 -41.305 1.00 32.81 290 TYR A O 1
ATOM 2407 N N . ASN A 1 291 ? -18.714 12.749 -42.865 1.00 29.47 291 ASN A N 1
ATOM 2408 C CA . ASN A 1 291 ? -18.346 13.614 -43.998 1.00 29.47 291 ASN A CA 1
ATOM 2409 C C . ASN A 1 291 ? -17.083 13.062 -44.667 1.00 29.47 291 ASN A C 1
ATOM 2411 O O . ASN A 1 291 ? -15.979 13.591 -44.555 1.00 29.47 291 ASN A O 1
ATOM 2415 N N . ALA A 1 292 ? -17.270 11.973 -45.413 1.00 33.53 292 ALA A N 1
ATOM 2416 C CA . ALA A 1 292 ? -16.395 11.670 -46.530 1.00 33.53 292 ALA A CA 1
ATOM 2417 C C . ALA A 1 292 ? -16.644 12.727 -47.616 1.00 33.53 292 ALA A C 1
ATOM 2419 O O . ALA A 1 292 ? -17.721 12.734 -48.210 1.00 33.53 292 ALA A O 1
ATOM 2420 N N . LYS A 1 293 ? -15.657 13.610 -47.816 1.00 31.81 293 LYS A N 1
ATOM 2421 C CA . LYS A 1 293 ? -15.322 14.413 -49.013 1.00 31.81 293 LYS A CA 1
ATOM 2422 C C . LYS A 1 293 ? -14.787 15.775 -48.569 1.00 31.81 293 LYS A C 1
ATOM 2424 O O . LYS A 1 293 ? -15.553 16.685 -48.284 1.00 31.81 293 LYS A O 1
ATOM 2429 N N . ASN A 1 294 ? -13.468 15.914 -48.553 1.00 28.73 294 ASN A N 1
ATOM 2430 C CA . ASN A 1 294 ? -12.819 16.896 -49.415 1.00 28.73 294 ASN A CA 1
ATOM 2431 C C . ASN A 1 294 ? -11.322 16.610 -49.479 1.00 28.73 294 ASN A C 1
ATOM 2433 O O . ASN A 1 294 ? -10.606 16.617 -48.482 1.00 28.73 294 ASN A O 1
ATOM 2437 N N . GLN A 1 295 ? -10.906 16.286 -50.697 1.00 31.80 295 GLN A N 1
ATOM 2438 C CA . GLN A 1 295 ? -9.530 16.165 -51.126 1.00 31.80 295 GLN A CA 1
ATOM 2439 C C . GLN A 1 295 ? -8.877 17.550 -51.227 1.00 31.80 295 GLN A C 1
ATOM 2441 O O . GLN A 1 295 ? -9.535 18.529 -51.571 1.00 31.80 295 GLN A O 1
ATOM 2446 N N . ASN A 1 296 ? -7.556 17.528 -51.046 1.00 29.73 296 ASN A N 1
ATOM 2447 C CA . ASN A 1 296 ? -6.545 18.435 -51.586 1.00 29.73 296 ASN A CA 1
ATOM 2448 C C . ASN A 1 296 ? -6.476 19.858 -51.017 1.00 29.73 296 ASN A C 1
ATOM 2450 O O . ASN A 1 296 ? -7.264 20.734 -51.367 1.00 29.73 296 ASN A O 1
ATOM 2454 N N . LYS A 1 297 ? -5.383 20.117 -50.296 1.00 27.19 297 LYS A N 1
ATOM 2455 C CA . LYS A 1 297 ? -4.438 21.167 -50.682 1.00 27.19 297 LYS A CA 1
ATOM 2456 C C . LYS A 1 297 ? -3.036 20.813 -50.200 1.00 27.19 297 LYS A C 1
ATOM 2458 O O . LYS A 1 297 ? -2.863 20.194 -49.155 1.00 27.19 297 LYS A O 1
ATOM 2463 N N . GLU A 1 298 ? -2.100 21.112 -51.081 1.00 28.75 298 GLU A N 1
ATOM 2464 C CA . GLU A 1 298 ? -0.674 20.847 -51.014 1.00 28.75 298 GLU A CA 1
ATOM 2465 C C . GLU A 1 298 ? -0.027 21.638 -49.877 1.00 28.75 298 GLU A C 1
ATOM 2467 O O . GLU A 1 298 ? -0.442 22.762 -49.624 1.00 28.75 298 GLU A O 1
ATOM 2472 N N . ASP A 1 299 ? 1.014 21.070 -49.269 1.00 25.53 299 ASP A N 1
ATOM 2473 C CA . ASP A 1 299 ? 2.208 21.825 -48.892 1.00 25.53 299 ASP A CA 1
ATOM 2474 C C . ASP A 1 299 ? 3.429 20.904 -49.041 1.00 25.53 299 ASP A C 1
ATOM 2476 O O . ASP A 1 299 ? 3.511 19.808 -48.475 1.00 25.53 299 ASP A O 1
ATOM 2480 N N . GLN A 1 300 ? 4.320 21.340 -49.928 1.00 27.61 300 GLN A N 1
ATOM 2481 C CA . GLN A 1 300 ? 5.609 20.752 -50.268 1.00 27.61 300 GLN A CA 1
ATOM 2482 C C . GLN A 1 300 ? 6.665 21.109 -49.205 1.00 27.61 300 GLN A C 1
ATOM 2484 O O . GLN A 1 300 ? 6.578 22.141 -48.550 1.00 27.61 300 GLN A O 1
ATOM 2489 N N . ASP A 1 301 ? 7.692 20.257 -49.127 1.00 24.64 301 ASP A N 1
ATOM 2490 C CA . ASP A 1 301 ? 9.022 20.473 -48.533 1.00 24.64 301 ASP A CA 1
ATOM 2491 C C . ASP A 1 301 ? 9.178 20.594 -47.001 1.00 24.64 301 ASP A C 1
ATOM 2493 O O . ASP A 1 301 ? 8.978 21.645 -46.407 1.00 24.64 301 ASP A O 1
ATOM 2497 N N . LEU A 1 302 ? 9.700 19.521 -46.372 1.00 27.95 302 LEU A N 1
ATOM 2498 C CA . LEU A 1 302 ? 11.046 19.477 -45.747 1.00 27.95 302 LEU A CA 1
ATOM 2499 C C . LEU A 1 302 ? 11.290 18.162 -44.961 1.00 27.95 302 LEU A C 1
ATOM 2501 O O . LEU A 1 302 ? 10.636 17.824 -43.979 1.00 27.95 302 LEU A O 1
ATOM 2505 N N . SER A 1 303 ? 12.302 17.414 -45.404 1.00 27.30 303 SER A N 1
ATOM 2506 C CA . SER A 1 303 ? 13.032 16.338 -44.703 1.00 27.30 303 SER A CA 1
ATOM 2507 C C . SER A 1 303 ? 13.561 16.771 -43.318 1.00 27.30 303 SER A C 1
ATOM 2509 O O . SER A 1 303 ? 14.034 17.894 -43.218 1.00 27.30 303 SER A O 1
ATOM 2511 N N . LYS A 1 304 ? 13.672 15.973 -42.239 1.00 32.66 304 LYS A N 1
ATOM 2512 C CA . LYS A 1 304 ? 13.564 14.519 -41.989 1.00 32.66 304 LYS A CA 1
ATOM 2513 C C . LYS A 1 304 ? 13.378 14.274 -40.470 1.00 32.66 304 LYS A C 1
ATOM 2515 O O . LYS A 1 304 ? 14.343 14.278 -39.716 1.00 32.66 304 LYS A O 1
ATOM 2520 N N . ALA A 1 305 ? 12.159 13.940 -40.069 1.00 27.50 305 ALA A N 1
ATOM 2521 C CA . ALA A 1 305 ? 11.849 12.785 -39.227 1.00 27.50 305 ALA A CA 1
ATOM 2522 C C . ALA A 1 305 ? 10.528 12.251 -39.786 1.00 27.50 305 ALA A C 1
ATOM 2524 O O . ALA A 1 305 ? 9.521 12.957 -39.784 1.00 27.50 305 ALA A O 1
ATOM 2525 N N . LYS A 1 306 ? 10.539 11.064 -40.400 1.00 37.19 306 LYS A N 1
ATOM 2526 C CA . LYS A 1 306 ? 9.339 10.552 -41.066 1.00 37.19 306 LYS A CA 1
ATOM 2527 C C . LYS A 1 306 ? 8.398 10.025 -39.986 1.00 37.19 306 LYS A C 1
ATOM 2529 O O . LYS A 1 306 ? 8.571 8.919 -39.484 1.00 37.19 306 LYS A O 1
ATOM 2534 N N . VAL A 1 307 ? 7.429 10.849 -39.600 1.00 39.47 307 VAL A N 1
ATOM 2535 C CA . VAL A 1 307 ? 6.353 10.459 -38.689 1.00 39.47 307 VAL A CA 1
ATOM 2536 C C . VAL A 1 307 ? 5.466 9.453 -39.426 1.00 39.47 307 VAL A C 1
ATOM 2538 O O . VAL A 1 307 ? 4.633 9.827 -40.245 1.00 39.47 307 VAL A O 1
ATOM 2541 N N . LEU A 1 308 ? 5.660 8.162 -39.164 1.00 45.38 308 LEU A N 1
ATOM 2542 C CA . LEU A 1 308 ? 4.716 7.115 -39.566 1.00 45.38 308 LEU A CA 1
ATOM 2543 C C . LEU A 1 308 ? 3.718 6.885 -38.423 1.00 45.38 308 LEU A C 1
ATOM 2545 O O . LEU A 1 308 ? 3.990 7.256 -37.280 1.00 45.38 308 LEU A O 1
ATOM 2549 N N . GLN A 1 309 ? 2.529 6.360 -38.734 1.00 45.91 309 GLN A N 1
ATOM 2550 C CA . GLN A 1 309 ? 1.336 6.439 -37.874 1.00 45.91 309 GLN A CA 1
ATOM 2551 C C . GLN A 1 309 ? 1.582 6.034 -36.399 1.00 45.91 309 GLN A C 1
ATOM 2553 O O . GLN A 1 309 ? 1.165 6.800 -35.530 1.00 45.91 309 GLN A O 1
ATOM 2558 N N . ASP A 1 310 ? 2.413 5.017 -36.108 1.00 51.50 310 ASP A N 1
ATOM 2559 C CA . ASP A 1 310 ? 2.540 4.445 -34.746 1.00 51.50 310 ASP A CA 1
ATOM 2560 C C . ASP A 1 310 ? 3.968 4.348 -34.147 1.00 51.50 310 ASP A C 1
ATOM 2562 O O . ASP A 1 310 ? 4.126 3.928 -33.000 1.00 51.50 310 ASP A O 1
ATOM 2566 N N . HIS A 1 311 ? 5.022 4.746 -34.873 1.00 49.84 311 HIS A N 1
ATOM 2567 C CA . HIS A 1 311 ? 6.423 4.566 -34.438 1.00 49.84 311 HIS A CA 1
ATOM 2568 C C . HIS A 1 311 ? 7.287 5.823 -34.668 1.00 49.84 311 HIS A C 1
ATOM 2570 O O . HIS A 1 311 ? 7.024 6.595 -35.593 1.00 49.84 311 HIS A O 1
ATOM 2576 N N . TYR A 1 312 ? 8.334 6.016 -33.855 1.00 55.19 312 TYR A N 1
ATOM 2577 C CA . TYR A 1 312 ? 9.471 6.889 -34.170 1.00 55.19 312 TYR A CA 1
ATOM 2578 C C . TYR A 1 312 ? 10.570 6.085 -34.861 1.00 55.19 312 TYR A C 1
ATOM 2580 O O . TYR A 1 312 ? 10.908 4.988 -34.416 1.00 55.19 312 TYR A O 1
ATOM 2588 N N . GLN A 1 313 ? 11.168 6.673 -35.895 1.00 63.44 313 GLN A N 1
ATOM 2589 C CA . GLN A 1 313 ? 12.434 6.227 -36.466 1.00 63.44 313 GLN A CA 1
ATOM 2590 C C . GLN A 1 313 ? 13.520 7.208 -36.019 1.00 63.44 313 GLN A C 1
ATOM 2592 O O . GLN A 1 313 ? 13.494 8.378 -36.401 1.00 63.44 313 GLN A O 1
ATOM 2597 N N . VAL A 1 314 ? 14.441 6.743 -35.178 1.00 64.69 314 VAL A N 1
ATOM 2598 C CA . VAL A 1 314 ? 15.473 7.562 -34.531 1.00 64.69 314 VAL A CA 1
ATOM 2599 C C . VAL A 1 314 ? 16.842 6.987 -34.854 1.00 64.69 314 VAL A C 1
ATOM 2601 O O . VAL A 1 314 ? 17.044 5.781 -34.754 1.00 64.69 314 VAL A O 1
ATOM 2604 N N . LYS A 1 315 ? 17.797 7.837 -35.226 1.00 60.56 315 LYS A N 1
ATOM 2605 C CA . LYS A 1 315 ? 19.174 7.415 -35.475 1.00 60.56 315 LYS A CA 1
ATOM 2606 C C . LYS A 1 315 ? 20.027 7.691 -34.243 1.00 60.56 315 LYS A C 1
ATOM 2608 O O . LYS A 1 315 ? 19.939 8.766 -33.666 1.00 60.56 315 LYS A O 1
ATOM 2613 N N . CYS A 1 316 ? 20.816 6.712 -33.817 1.00 56.78 316 CYS A N 1
ATOM 2614 C CA . CYS A 1 316 ? 21.764 6.894 -32.723 1.00 56.78 316 CYS A CA 1
ATOM 2615 C C . CYS A 1 316 ? 23.001 7.650 -33.216 1.00 56.78 316 CYS A C 1
ATOM 2617 O O . CYS A 1 316 ? 23.697 7.142 -34.093 1.00 56.78 316 CYS A O 1
ATOM 2619 N N . ASP A 1 317 ? 23.321 8.793 -32.614 1.00 56.53 317 ASP A N 1
ATOM 2620 C CA . ASP A 1 317 ? 24.477 9.600 -33.024 1.00 56.53 317 ASP A CA 1
ATOM 2621 C C . ASP A 1 317 ? 25.816 8.970 -32.595 1.00 56.53 317 ASP A C 1
ATOM 2623 O O . ASP A 1 317 ? 26.826 9.141 -33.275 1.00 56.53 317 ASP A O 1
ATOM 2627 N N . VAL A 1 318 ? 25.830 8.143 -31.538 1.00 50.50 318 VAL A N 1
ATOM 2628 C CA . VAL A 1 318 ? 27.041 7.427 -31.082 1.00 50.50 318 VAL A CA 1
ATOM 2629 C C . VAL A 1 318 ? 27.484 6.309 -32.029 1.00 50.50 318 VAL A C 1
ATOM 2631 O O . VAL A 1 318 ? 28.677 6.120 -32.251 1.00 50.50 318 VAL A O 1
ATOM 2634 N N . CYS A 1 319 ? 26.556 5.501 -32.547 1.00 54.59 319 CYS A N 1
ATOM 2635 C CA . CYS A 1 319 ? 26.909 4.294 -33.316 1.00 54.59 319 CYS A CA 1
ATOM 2636 C C . CYS A 1 319 ? 26.203 4.179 -34.670 1.00 54.59 319 CYS A C 1
ATOM 2638 O O . CYS A 1 319 ? 26.271 3.126 -35.318 1.00 54.59 319 CYS A O 1
ATOM 2640 N N . ASN A 1 320 ? 25.524 5.254 -35.074 1.00 60.84 320 ASN A N 1
ATOM 2641 C CA . ASN A 1 320 ? 24.830 5.434 -36.345 1.00 60.84 320 ASN A CA 1
ATOM 2642 C C . ASN A 1 320 ? 23.743 4.381 -36.632 1.00 60.84 320 ASN A C 1
ATOM 2644 O O . ASN A 1 320 ? 23.402 4.143 -37.788 1.00 60.84 320 ASN A O 1
ATOM 2648 N N . THR A 1 321 ? 23.233 3.718 -35.589 1.00 57.22 321 THR A N 1
ATOM 2649 C CA . THR A 1 321 ? 22.228 2.650 -35.709 1.00 57.22 321 THR A CA 1
ATOM 2650 C C . THR A 1 321 ? 20.829 3.242 -35.771 1.00 57.22 321 THR A C 1
ATOM 2652 O O . THR A 1 321 ? 20.480 4.061 -34.921 1.00 57.22 321 THR A O 1
ATOM 2655 N N . ASP A 1 322 ? 20.035 2.804 -36.745 1.00 65.50 322 ASP A N 1
ATOM 2656 C CA . ASP A 1 322 ? 18.621 3.158 -36.848 1.00 65.50 322 ASP A CA 1
ATOM 2657 C C . ASP A 1 322 ? 17.797 2.358 -35.830 1.00 65.50 322 ASP A C 1
ATOM 2659 O O . ASP A 1 322 ? 17.945 1.142 -35.692 1.00 65.50 322 ASP A O 1
ATOM 2663 N N . ILE A 1 323 ? 16.928 3.052 -35.103 1.00 61.84 323 ILE A N 1
ATOM 2664 C CA . ILE A 1 323 ? 16.103 2.510 -34.028 1.00 61.84 323 ILE A CA 1
ATOM 2665 C C . ILE A 1 323 ? 14.646 2.839 -34.337 1.00 61.84 323 ILE A C 1
ATOM 2667 O O . ILE A 1 323 ? 14.275 4.005 -34.460 1.00 61.84 323 ILE A O 1
ATOM 2671 N N . ASN A 1 324 ? 13.813 1.804 -34.427 1.00 67.19 324 ASN A N 1
ATOM 2672 C CA . ASN A 1 324 ? 12.365 1.944 -34.529 1.00 67.19 324 ASN A CA 1
ATOM 2673 C C . ASN A 1 324 ? 11.748 1.674 -33.158 1.00 67.19 324 ASN A C 1
ATOM 2675 O O . ASN A 1 324 ? 11.946 0.596 -32.600 1.00 67.19 324 ASN A O 1
ATOM 2679 N N . THR A 1 325 ? 11.007 2.638 -32.621 1.00 58.00 325 THR A N 1
ATOM 2680 C CA . THR A 1 325 ? 10.377 2.532 -31.297 1.00 58.00 325 THR A CA 1
ATOM 2681 C C . THR A 1 325 ? 8.916 2.978 -31.356 1.00 58.00 325 THR A C 1
ATOM 2683 O O . THR A 1 325 ? 8.575 3.796 -32.213 1.00 58.00 325 THR A O 1
ATOM 2686 N N . PRO A 1 326 ? 8.029 2.499 -30.473 1.00 55.16 326 PRO A N 1
ATOM 2687 C CA . PRO A 1 326 ? 6.682 3.052 -30.340 1.00 55.16 326 PRO A CA 1
ATOM 2688 C C . PRO A 1 326 ? 6.697 4.552 -30.000 1.00 55.16 326 PRO A C 1
ATOM 2690 O O . PRO A 1 326 ? 7.583 5.027 -29.288 1.00 55.16 326 PRO A O 1
ATOM 2693 N N . LYS A 1 327 ? 5.679 5.301 -30.449 1.00 54.62 327 LYS A N 1
ATOM 2694 C CA . LYS A 1 327 ? 5.567 6.756 -30.191 1.00 54.62 327 LYS A CA 1
ATOM 2695 C C . LYS A 1 327 ? 5.440 7.160 -28.711 1.00 54.62 327 LYS A C 1
ATOM 2697 O O . LYS A 1 327 ? 5.604 8.332 -28.371 1.00 54.62 327 LYS A O 1
ATOM 2702 N N . ASP A 1 328 ? 5.146 6.211 -27.834 1.00 53.53 328 ASP A N 1
ATOM 2703 C CA . ASP A 1 328 ? 4.926 6.448 -26.405 1.00 53.53 328 ASP A CA 1
ATOM 2704 C C . ASP A 1 328 ? 6.224 6.525 -25.581 1.00 53.53 328 ASP A C 1
ATOM 2706 O O . ASP A 1 328 ? 6.178 6.881 -24.396 1.00 53.53 328 ASP A O 1
ATOM 2710 N N . ASP A 1 329 ? 7.369 6.179 -26.177 1.00 51.53 329 ASP A N 1
ATOM 2711 C CA . ASP A 1 329 ? 8.642 6.092 -25.469 1.00 51.53 329 ASP A CA 1
ATOM 2712 C C . ASP A 1 329 ? 9.390 7.427 -25.482 1.00 51.53 329 ASP A C 1
ATOM 2714 O O . ASP A 1 329 ? 9.942 7.863 -26.489 1.00 51.53 329 ASP A O 1
ATOM 2718 N N . ILE A 1 330 ? 9.438 8.058 -24.307 1.00 56.53 330 ILE A N 1
ATOM 2719 C CA . ILE A 1 330 ? 10.186 9.301 -24.065 1.00 56.53 330 ILE A CA 1
ATOM 2720 C C . ILE A 1 330 ? 11.690 9.020 -23.951 1.00 56.53 330 ILE A C 1
ATOM 2722 O O . ILE A 1 330 ? 12.488 9.909 -24.199 1.00 56.53 330 ILE A O 1
ATOM 2726 N N . GLN A 1 331 ? 12.101 7.803 -23.579 1.00 56.78 331 GLN A N 1
ATOM 2727 C CA . GLN A 1 331 ? 13.509 7.406 -23.472 1.00 56.78 331 GLN A CA 1
ATOM 2728 C C . GLN A 1 331 ? 13.739 6.074 -24.183 1.00 56.78 331 GLN A C 1
ATOM 2730 O O . GLN A 1 331 ? 13.204 5.043 -23.777 1.00 56.78 331 GLN A O 1
ATOM 2735 N N . ILE A 1 332 ? 14.571 6.115 -25.215 1.00 59.38 332 ILE A N 1
ATOM 2736 C CA . ILE A 1 332 ? 14.923 5.016 -26.106 1.00 59.38 332 ILE A CA 1
ATOM 2737 C C . ILE A 1 332 ? 16.366 4.624 -25.810 1.00 59.38 332 ILE A C 1
ATOM 2739 O O . ILE A 1 332 ? 17.243 5.480 -25.733 1.00 59.38 332 ILE A O 1
ATOM 2743 N N . TYR A 1 333 ? 16.634 3.332 -25.667 1.00 62.88 333 TYR A N 1
ATOM 2744 C CA . TYR A 1 333 ? 17.997 2.833 -25.507 1.00 62.88 333 TYR A CA 1
ATOM 2745 C C . TYR A 1 333 ? 18.499 2.299 -26.841 1.00 62.88 333 TYR A C 1
ATOM 2747 O O . TYR A 1 333 ? 17.828 1.480 -27.470 1.00 62.88 333 TYR A O 1
ATOM 2755 N N . CYS A 1 334 ? 19.691 2.721 -27.263 1.00 60.56 334 CYS A N 1
ATOM 2756 C CA . CYS A 1 334 ? 20.323 2.128 -28.426 1.00 60.56 334 CYS A CA 1
ATOM 2757 C C . CYS A 1 334 ? 20.675 0.662 -28.122 1.00 60.56 334 CYS A C 1
ATOM 2759 O O . CYS A 1 334 ? 21.482 0.408 -27.224 1.00 60.56 334 CYS A O 1
ATOM 2761 N N . PRO A 1 335 ? 20.148 -0.316 -28.880 1.00 49.31 335 PRO A N 1
ATOM 2762 C CA . PRO A 1 335 ? 20.417 -1.729 -28.623 1.00 49.31 335 PRO A CA 1
ATOM 2763 C C . PRO A 1 335 ? 21.872 -2.120 -28.916 1.00 49.31 335 PRO A C 1
ATOM 2765 O O . PRO A 1 335 ? 22.327 -3.164 -28.457 1.00 49.31 335 PRO A O 1
ATOM 2768 N N . LYS A 1 336 ? 22.607 -1.294 -29.675 1.00 54.03 336 LYS A N 1
ATOM 2769 C CA . LYS A 1 336 ? 23.991 -1.565 -30.077 1.00 54.03 336 LYS A CA 1
ATOM 2770 C C . LYS A 1 336 ? 25.024 -1.007 -29.097 1.00 54.03 336 LYS A C 1
ATOM 2772 O O . LYS A 1 336 ? 25.970 -1.711 -28.768 1.00 54.03 336 LYS A O 1
ATOM 2777 N N . CYS A 1 337 ? 24.876 0.242 -28.650 1.00 53.16 337 CYS A N 1
ATOM 2778 C CA . CYS A 1 337 ? 25.868 0.904 -27.786 1.00 53.16 337 CYS A CA 1
ATOM 2779 C C . CYS A 1 337 ? 25.346 1.275 -26.390 1.00 53.16 337 CYS A C 1
ATOM 2781 O O . CYS A 1 337 ? 26.125 1.723 -25.553 1.00 53.16 337 CYS A O 1
ATOM 2783 N N . GLY A 1 338 ? 24.049 1.102 -26.122 1.00 49.34 338 GLY A N 1
ATOM 2784 C CA . GLY A 1 338 ? 23.441 1.411 -24.828 1.00 49.34 338 GLY A CA 1
ATOM 2785 C C . GLY A 1 338 ? 23.227 2.901 -24.548 1.00 49.34 338 GLY A C 1
ATOM 2786 O O . GLY A 1 338 ? 22.842 3.240 -23.429 1.00 49.34 338 GLY A O 1
ATOM 2787 N N . SER A 1 339 ? 23.455 3.792 -25.522 1.00 53.59 339 SER A N 1
ATOM 2788 C CA . SER A 1 339 ? 23.181 5.222 -25.352 1.00 53.59 339 SER A CA 1
ATOM 2789 C C . SER A 1 339 ? 21.686 5.487 -25.156 1.00 53.59 339 SER A C 1
ATOM 2791 O O . SER A 1 339 ? 20.835 4.742 -25.646 1.00 53.59 339 SER A O 1
ATOM 2793 N N . VAL A 1 340 ? 21.368 6.530 -24.388 1.00 54.97 340 VAL A N 1
ATOM 2794 C CA . VAL A 1 340 ? 19.986 6.917 -24.080 1.00 54.97 340 VAL A CA 1
ATOM 2795 C C . VAL A 1 340 ? 19.601 8.095 -24.952 1.00 54.97 340 VAL A C 1
ATOM 2797 O O . VAL A 1 340 ? 20.233 9.146 -24.878 1.00 54.97 340 VAL A O 1
ATOM 2800 N N . ILE A 1 341 ? 18.542 7.933 -25.729 1.00 61.81 341 ILE A N 1
ATOM 2801 C CA . ILE A 1 341 ? 17.980 8.955 -26.600 1.00 61.81 341 ILE A CA 1
ATOM 2802 C C . ILE A 1 341 ? 16.627 9.357 -26.024 1.00 61.81 341 ILE A C 1
ATOM 2804 O O . ILE A 1 341 ? 15.733 8.527 -25.883 1.00 61.81 341 ILE A O 1
ATOM 2808 N N . THR A 1 342 ? 16.478 10.620 -25.652 1.00 57.38 342 THR A N 1
ATOM 2809 C CA . THR A 1 342 ? 15.229 11.171 -25.132 1.00 57.38 342 THR A CA 1
ATOM 2810 C C . THR A 1 342 ? 14.448 11.825 -26.268 1.00 57.38 342 THR A C 1
ATOM 2812 O O . THR A 1 342 ? 14.995 12.661 -26.980 1.00 57.38 342 THR A O 1
ATOM 2815 N N . VAL A 1 343 ? 13.177 11.462 -26.436 1.00 54.31 343 VAL A N 1
ATOM 2816 C CA . VAL A 1 343 ? 12.264 12.094 -27.395 1.00 54.31 343 VAL A CA 1
ATOM 2817 C C . VAL A 1 343 ? 11.430 13.148 -26.673 1.00 54.31 343 VAL A C 1
ATOM 2819 O O . VAL A 1 343 ? 10.753 12.847 -25.691 1.00 54.31 343 VAL A O 1
ATOM 2822 N N . LEU A 1 344 ? 11.496 14.385 -27.153 1.00 47.69 344 LEU A N 1
ATOM 2823 C CA . LEU A 1 344 ? 10.738 15.533 -26.664 1.00 47.69 344 LEU A CA 1
ATOM 2824 C C . LEU A 1 344 ? 9.690 15.949 -27.693 1.00 47.69 344 LEU A C 1
ATOM 2826 O O . LEU A 1 344 ? 9.924 15.821 -28.891 1.00 47.69 344 LEU A O 1
ATOM 2830 N N . HIS A 1 345 ? 8.576 16.507 -27.223 1.00 48.00 345 HIS A N 1
ATOM 2831 C CA . HIS A 1 345 ? 7.518 17.058 -28.070 1.00 48.00 345 HIS A CA 1
ATOM 2832 C C . HIS A 1 345 ? 7.394 18.563 -27.861 1.00 48.00 345 HIS A C 1
ATOM 2834 O O . HIS A 1 345 ? 7.437 19.023 -26.717 1.00 48.00 345 HIS A O 1
ATOM 2840 N N . ASP A 1 346 ? 7.231 19.331 -28.939 1.00 43.97 346 ASP A N 1
ATOM 2841 C CA . ASP A 1 346 ? 6.853 20.744 -28.826 1.00 43.97 346 ASP A CA 1
ATOM 2842 C C . ASP A 1 346 ? 5.339 20.923 -28.596 1.00 43.97 346 ASP A C 1
ATOM 2844 O O . ASP A 1 346 ? 4.575 19.961 -28.477 1.00 43.97 346 ASP A O 1
ATOM 2848 N N . LYS A 1 347 ? 4.901 22.184 -28.491 1.00 37.19 347 LYS A N 1
ATOM 2849 C CA . LYS A 1 347 ? 3.491 22.545 -28.264 1.00 37.19 347 LYS A CA 1
ATOM 2850 C C . LYS A 1 347 ? 2.575 22.151 -29.427 1.00 37.19 347 LYS A C 1
ATOM 2852 O O . LYS A 1 347 ? 1.379 21.979 -29.202 1.00 37.19 347 LYS A O 1
ATOM 2857 N N . ASP A 1 348 ? 3.150 21.958 -30.610 1.00 42.16 348 ASP A N 1
ATOM 2858 C CA . ASP A 1 348 ? 2.474 21.547 -31.839 1.00 42.16 348 ASP A CA 1
ATOM 2859 C C . ASP A 1 348 ? 2.645 20.036 -32.105 1.00 42.16 348 ASP A C 1
ATOM 2861 O O . ASP A 1 348 ? 2.195 19.510 -33.122 1.00 42.16 348 ASP A O 1
ATOM 2865 N N . ASN A 1 349 ? 3.209 19.310 -31.129 1.00 48.28 349 ASN A N 1
ATOM 2866 C CA . ASN A 1 349 ? 3.377 17.862 -31.091 1.00 48.28 349 ASN A CA 1
ATOM 2867 C C . ASN A 1 349 ? 4.411 17.296 -32.090 1.00 48.28 349 ASN A C 1
ATOM 2869 O O . ASN A 1 349 ? 4.376 16.100 -32.402 1.00 48.28 349 ASN A O 1
ATOM 2873 N N . HIS A 1 350 ? 5.362 18.109 -32.559 1.00 47.00 350 HIS A N 1
ATOM 2874 C CA . HIS A 1 350 ? 6.523 17.620 -33.307 1.00 47.00 350 HIS A CA 1
ATOM 2875 C C . HIS A 1 350 ? 7.526 16.953 -32.367 1.00 47.00 350 HIS A C 1
ATOM 2877 O O . HIS A 1 350 ? 7.783 17.451 -31.273 1.00 47.00 350 HIS A O 1
ATOM 2883 N N . ALA A 1 351 ? 8.098 15.827 -32.797 1.00 45.38 351 ALA A N 1
ATOM 2884 C CA . ALA A 1 351 ? 9.022 15.032 -31.996 1.00 45.38 351 ALA A CA 1
ATOM 2885 C C . ALA A 1 351 ? 10.490 15.347 -32.330 1.00 45.38 351 ALA A C 1
ATOM 2887 O O . ALA A 1 351 ? 10.880 15.337 -33.497 1.00 45.38 351 ALA A O 1
ATOM 2888 N N . TYR A 1 352 ? 11.313 15.531 -31.298 1.00 47.31 352 TYR A N 1
ATOM 2889 C CA . TYR A 1 352 ? 12.750 15.798 -31.384 1.00 47.31 352 TYR A CA 1
ATOM 2890 C C . TYR A 1 352 ? 13.511 14.775 -30.544 1.00 47.31 352 TYR A C 1
ATOM 2892 O O . TYR A 1 352 ? 13.165 14.552 -29.388 1.00 47.31 352 TYR A O 1
ATOM 2900 N N . ALA A 1 353 ? 14.556 14.164 -31.095 1.00 46.38 353 ALA A N 1
ATOM 2901 C CA . ALA A 1 353 ? 15.408 13.226 -30.369 1.00 46.38 353 ALA A CA 1
ATOM 2902 C C . ALA A 1 353 ? 16.686 13.927 -29.882 1.00 46.38 353 ALA A C 1
ATOM 2904 O O . ALA A 1 353 ? 17.368 14.575 -30.671 1.00 46.38 353 ALA A O 1
ATOM 2905 N N . ILE A 1 354 ? 17.013 13.787 -28.595 1.00 50.78 354 ILE A N 1
ATOM 2906 C CA . ILE A 1 354 ? 18.246 14.300 -27.981 1.00 50.78 354 ILE A CA 1
ATOM 2907 C C . ILE A 1 354 ? 18.979 13.176 -27.239 1.00 50.78 354 ILE A C 1
ATOM 2909 O O . ILE A 1 354 ? 18.371 12.419 -26.484 1.00 50.78 354 ILE A O 1
ATOM 2913 N N . GLU A 1 355 ? 20.290 13.034 -27.424 1.00 51.31 355 GLU A N 1
ATOM 2914 C CA . GLU A 1 355 ? 21.066 11.976 -26.767 1.00 51.31 355 GLU A CA 1
ATOM 2915 C C . GLU A 1 355 ? 21.517 12.426 -25.364 1.00 51.31 355 GLU A C 1
ATOM 2917 O O . GLU A 1 355 ? 22.321 13.338 -25.202 1.00 51.31 355 GLU A O 1
ATOM 2922 N N . THR A 1 356 ? 20.987 11.802 -24.309 1.00 48.69 356 THR A N 1
ATOM 2923 C CA . THR A 1 356 ? 21.186 12.215 -22.903 1.00 48.69 356 THR A CA 1
ATOM 2924 C C . THR A 1 356 ? 22.326 11.462 -22.202 1.00 48.69 356 THR A C 1
ATOM 2926 O O . THR A 1 356 ? 22.253 11.188 -21.004 1.00 48.69 356 THR A O 1
ATOM 2929 N N . GLY A 1 357 ? 23.377 11.099 -22.944 1.00 42.56 357 GLY A N 1
ATOM 2930 C CA . GLY A 1 357 ? 24.559 10.386 -22.431 1.00 42.56 357 GLY A CA 1
ATOM 2931 C C . GLY A 1 357 ? 25.780 11.266 -22.133 1.00 42.56 357 GLY A C 1
ATOM 2932 O O . GLY A 1 357 ? 26.645 10.868 -21.361 1.00 42.56 357 GLY A O 1
ATOM 2933 N N . VAL A 1 358 ? 25.840 12.472 -22.695 1.00 31.05 358 VAL A N 1
ATOM 2934 C CA . VAL A 1 358 ? 26.836 13.523 -22.438 1.00 31.05 358 VAL A CA 1
ATOM 2935 C C . VAL A 1 358 ? 26.105 14.846 -22.685 1.00 31.05 358 VAL A C 1
ATOM 2937 O O . VAL A 1 358 ? 25.276 14.909 -23.585 1.00 31.05 358 VAL A O 1
ATOM 2940 N N . LEU A 1 359 ? 26.343 15.874 -21.865 1.00 30.44 359 LEU A N 1
ATOM 2941 C CA . LEU A 1 359 ? 25.756 17.217 -22.003 1.00 30.44 359 LEU A CA 1
ATOM 2942 C C . LEU A 1 359 ? 25.736 17.699 -23.468 1.00 30.44 359 LEU A C 1
ATOM 2944 O O . LEU A 1 359 ? 26.765 18.121 -23.984 1.00 30.44 359 LEU A O 1
ATOM 2948 N N . VAL A 1 360 ? 24.560 17.699 -24.100 1.00 26.00 360 VAL A N 1
ATOM 2949 C CA . VAL A 1 360 ? 24.282 18.464 -25.322 1.00 26.00 360 VAL A CA 1
ATOM 2950 C C . VAL A 1 360 ? 22.860 19.013 -25.215 1.00 26.00 360 VAL A C 1
ATOM 2952 O O . VAL A 1 360 ? 21.884 18.334 -25.513 1.00 26.00 360 VAL A O 1
ATOM 2955 N N . ALA A 1 361 ? 22.735 20.253 -24.749 1.00 24.67 361 ALA A N 1
ATOM 2956 C CA . ALA A 1 361 ? 21.559 21.066 -25.023 1.00 24.67 361 ALA A CA 1
ATOM 2957 C C . ALA A 1 361 ? 21.916 21.959 -26.214 1.00 24.67 361 ALA A C 1
ATOM 2959 O O . ALA A 1 361 ? 22.715 22.881 -26.069 1.00 24.67 361 ALA A O 1
ATOM 2960 N N . SER A 1 362 ? 21.369 21.675 -27.394 1.00 27.53 362 SER A N 1
ATOM 2961 C CA . SER A 1 362 ? 21.337 22.638 -28.493 1.00 27.53 362 SER A CA 1
ATOM 2962 C C . SER A 1 362 ? 19.961 23.303 -28.499 1.00 27.53 362 SER A C 1
ATOM 2964 O O . SER A 1 362 ? 18.931 22.644 -28.619 1.00 27.53 362 SER A O 1
ATOM 2966 N N . SER A 1 363 ? 19.923 24.623 -28.328 1.00 24.70 363 SER A N 1
ATOM 2967 C CA . SER A 1 363 ? 18.722 25.408 -28.603 1.00 24.70 363 SER A CA 1
ATOM 2968 C C . SER A 1 363 ? 18.552 25.522 -30.117 1.00 24.70 363 SER A C 1
ATOM 2970 O O . SER A 1 363 ? 19.423 26.071 -30.792 1.00 24.70 363 SER A O 1
ATOM 2972 N N . PHE A 1 364 ? 17.438 25.028 -30.653 1.00 29.52 364 PHE A N 1
ATOM 2973 C CA . PHE A 1 364 ? 17.021 25.304 -32.026 1.00 29.52 364 PHE A CA 1
ATOM 2974 C C . PHE A 1 364 ? 16.057 26.494 -32.017 1.00 29.52 364 PHE A C 1
ATOM 2976 O O . PHE A 1 364 ? 14.846 26.329 -31.920 1.00 29.52 364 PHE A O 1
ATOM 2983 N N . LEU A 1 365 ? 16.610 27.704 -32.102 1.00 26.94 365 LEU A N 1
ATOM 2984 C CA . LEU A 1 365 ? 15.899 28.850 -32.666 1.00 26.94 365 LEU A CA 1
ATOM 2985 C C . LEU A 1 365 ? 16.561 29.164 -34.017 1.00 26.94 365 LEU A C 1
ATOM 2987 O O . LEU A 1 365 ? 17.792 29.231 -34.071 1.00 26.94 365 LEU A O 1
ATOM 2991 N N . PRO A 1 366 ? 15.805 29.309 -35.119 1.00 28.73 366 PRO A N 1
ATOM 2992 C CA . PRO A 1 366 ? 16.392 29.631 -36.414 1.00 28.73 366 PRO A CA 1
ATOM 2993 C C . PRO A 1 366 ? 16.952 31.061 -36.391 1.00 28.73 366 PRO A C 1
ATOM 2995 O O . PRO A 1 366 ? 16.199 32.004 -36.170 1.00 28.73 366 PRO A O 1
ATOM 2998 N N . GLY A 1 367 ? 18.258 31.220 -36.638 1.00 41.16 367 GLY A N 1
ATOM 2999 C CA . GLY A 1 367 ? 18.876 32.517 -36.956 1.00 41.16 367 GLY A CA 1
ATOM 3000 C C . GLY A 1 367 ? 19.939 33.062 -35.993 1.00 41.16 367 GLY A C 1
ATOM 3001 O O . GLY A 1 367 ? 20.601 34.026 -36.361 1.00 41.16 367 GLY A O 1
ATOM 3002 N N . GLU A 1 368 ? 20.173 32.463 -34.820 1.00 35.12 368 GLU A N 1
ATOM 3003 C CA . GLU A 1 368 ? 21.252 32.900 -33.910 1.00 35.12 368 GLU A CA 1
ATOM 3004 C C . GLU A 1 368 ? 22.456 31.934 -33.896 1.00 35.12 368 GLU A C 1
ATOM 3006 O O . GLU A 1 368 ? 22.277 30.718 -34.035 1.00 35.12 368 GLU A O 1
ATOM 3011 N N . PRO A 1 369 ? 23.700 32.436 -33.731 1.00 39.97 369 PRO A N 1
ATOM 3012 C CA . PRO A 1 369 ? 24.887 31.589 -33.640 1.00 39.97 369 PRO A CA 1
ATOM 3013 C C . PRO A 1 369 ? 24.835 30.678 -32.402 1.00 39.97 369 PRO A C 1
ATOM 3015 O O . PRO A 1 369 ? 24.461 31.091 -31.304 1.00 39.97 369 PRO A O 1
ATOM 3018 N N . LYS A 1 370 ? 25.218 29.410 -32.591 1.00 39.25 370 LYS A N 1
ATOM 3019 C CA . LYS A 1 370 ? 25.186 28.368 -31.555 1.00 39.25 370 LYS A CA 1
ATOM 3020 C C . LYS A 1 370 ? 26.211 28.670 -30.460 1.00 39.25 370 LYS A C 1
ATOM 3022 O O . LYS A 1 370 ? 27.409 28.629 -30.719 1.00 39.25 370 LYS A O 1
ATOM 3027 N N . LYS A 1 371 ? 25.736 28.903 -29.235 1.00 36.66 371 LYS A N 1
ATOM 3028 C CA . LYS A 1 371 ? 26.584 29.049 -28.044 1.00 36.66 371 LYS A CA 1
ATOM 3029 C C . LYS A 1 371 ? 26.713 27.713 -27.321 1.00 36.66 371 LYS A C 1
ATOM 3031 O O . LYS A 1 371 ? 25.715 27.055 -27.035 1.00 36.66 371 LYS A O 1
ATOM 3036 N N . TYR A 1 372 ? 27.939 27.333 -26.994 1.00 41.06 372 TYR A N 1
ATOM 3037 C CA . TYR A 1 372 ? 28.283 26.116 -26.265 1.00 41.06 372 TYR A CA 1
ATOM 3038 C C . TYR A 1 372 ? 28.645 26.451 -24.817 1.00 41.06 372 TYR A C 1
ATOM 3040 O O . TYR A 1 372 ? 29.228 27.498 -24.545 1.00 41.06 372 TYR A O 1
ATOM 3048 N N . VAL A 1 373 ? 28.324 25.560 -23.878 1.00 41.50 373 VAL A N 1
ATOM 3049 C CA . VAL A 1 373 ? 28.742 25.689 -22.474 1.00 41.50 373 VAL A CA 1
ATOM 3050 C C . VAL A 1 373 ? 30.008 24.866 -22.258 1.00 41.50 373 VAL A C 1
ATOM 3052 O O . VAL A 1 373 ? 29.993 23.654 -22.461 1.00 41.50 373 VAL A O 1
ATOM 3055 N N . ILE A 1 374 ? 31.092 25.507 -21.823 1.00 46.00 374 ILE A N 1
ATOM 3056 C CA . ILE A 1 374 ? 32.380 24.859 -21.534 1.00 46.00 374 ILE A CA 1
ATOM 3057 C C . ILE A 1 374 ? 32.797 25.065 -20.070 1.00 46.00 374 ILE A C 1
ATOM 3059 O O . ILE A 1 374 ? 32.451 26.072 -19.448 1.00 46.00 374 ILE A O 1
ATOM 3063 N N . HIS A 1 375 ? 33.555 24.113 -19.514 1.00 45.69 375 HIS A N 1
ATOM 3064 C CA . HIS A 1 375 ? 34.162 24.238 -18.183 1.00 45.69 375 HIS A CA 1
ATOM 3065 C C . HIS A 1 375 ? 35.376 25.171 -18.249 1.00 45.69 375 HIS A C 1
ATOM 3067 O O . HIS A 1 375 ? 36.298 24.922 -19.025 1.00 45.69 375 HIS A O 1
ATOM 3073 N N . LYS A 1 376 ? 35.399 26.219 -17.416 1.00 52.75 376 LYS A N 1
ATOM 3074 C CA . LYS A 1 376 ? 36.493 27.209 -17.361 1.00 52.75 376 LYS A CA 1
ATOM 3075 C C . LYS A 1 376 ? 37.857 26.589 -17.047 1.00 52.75 376 LYS A C 1
ATOM 3077 O O . LYS A 1 376 ? 38.876 27.101 -17.488 1.00 52.75 376 LYS A O 1
ATOM 3082 N N . ASP A 1 377 ? 37.865 25.507 -16.275 1.00 50.50 377 ASP A N 1
ATOM 3083 C CA . ASP A 1 377 ? 39.059 24.819 -15.775 1.00 50.50 377 ASP A CA 1
ATOM 3084 C C . ASP A 1 377 ? 39.404 23.543 -16.567 1.00 50.50 377 ASP A C 1
ATOM 3086 O O . ASP A 1 377 ? 40.338 22.828 -16.210 1.00 50.50 377 ASP A O 1
ATOM 3090 N N . GLY A 1 378 ? 38.643 23.226 -17.624 1.00 49.00 378 GLY A N 1
ATOM 3091 C CA . GLY A 1 378 ? 38.823 22.014 -18.430 1.00 49.00 378 GLY A CA 1
ATOM 3092 C C . GLY A 1 378 ? 38.510 20.701 -17.696 1.00 49.00 378 GLY A C 1
ATOM 3093 O O . GLY A 1 378 ? 38.635 19.626 -18.290 1.00 49.00 378 GLY A O 1
ATOM 3094 N N . ASN A 1 379 ? 38.071 20.754 -16.433 1.00 44.81 379 ASN A N 1
ATOM 3095 C CA . ASN A 1 379 ? 37.875 19.574 -15.601 1.00 44.81 379 ASN A CA 1
ATOM 3096 C C . ASN A 1 379 ? 36.407 19.121 -15.609 1.00 44.81 379 ASN A C 1
ATOM 3098 O O . ASN A 1 379 ? 35.553 19.627 -14.880 1.00 44.81 379 ASN A O 1
ATOM 3102 N N . ARG A 1 380 ? 36.122 18.102 -16.428 1.00 46.16 380 ARG A N 1
ATOM 3103 C CA . ARG A 1 380 ? 34.769 17.589 -16.731 1.00 46.16 380 ARG A CA 1
ATOM 3104 C C . ARG A 1 380 ? 34.057 16.895 -15.555 1.00 46.16 380 ARG A C 1
ATOM 3106 O O . ARG A 1 380 ? 32.932 16.435 -15.715 1.00 46.16 380 ARG A O 1
ATOM 3113 N N . GLY A 1 381 ? 34.709 16.773 -14.396 1.00 36.03 381 GLY A N 1
ATOM 3114 C CA . GLY A 1 381 ? 34.154 16.144 -13.191 1.00 36.03 381 GLY A CA 1
ATOM 3115 C C . GLY A 1 381 ? 33.501 17.108 -12.191 1.00 36.03 381 GLY A C 1
ATOM 3116 O O . GLY A 1 381 ? 32.897 16.642 -11.225 1.00 36.03 381 GLY A O 1
ATOM 3117 N N . ASN A 1 382 ? 33.619 18.429 -12.380 1.00 41.00 382 ASN A N 1
ATOM 3118 C CA . ASN A 1 382 ? 33.152 19.428 -11.413 1.00 41.00 382 ASN A CA 1
ATOM 3119 C C . ASN A 1 382 ? 31.980 20.259 -11.969 1.00 41.00 382 ASN A C 1
ATOM 3121 O O . ASN A 1 382 ? 32.175 21.245 -12.676 1.00 41.00 382 ASN A O 1
ATOM 3125 N N . ASN A 1 383 ? 30.749 19.868 -11.627 1.00 45.97 383 ASN A N 1
ATOM 3126 C CA . ASN A 1 383 ? 29.507 20.431 -12.184 1.00 45.97 383 ASN A CA 1
ATOM 3127 C C . ASN A 1 383 ? 28.959 21.640 -11.401 1.00 45.97 383 ASN A C 1
ATOM 3129 O O . ASN A 1 383 ? 27.747 21.857 -11.346 1.00 45.97 383 ASN A O 1
ATOM 3133 N N . ASN A 1 384 ? 29.829 22.424 -10.759 1.00 43.38 384 ASN A N 1
ATOM 3134 C CA . ASN A 1 384 ? 29.411 23.669 -10.120 1.00 43.38 384 ASN A CA 1
ATOM 3135 C C . ASN A 1 384 ? 29.114 24.731 -11.194 1.00 43.38 384 ASN A C 1
ATOM 3137 O O . ASN A 1 384 ? 29.968 25.026 -12.027 1.00 43.38 384 ASN A O 1
ATOM 3141 N N . VAL A 1 385 ? 27.920 25.330 -11.158 1.00 38.19 385 VAL A N 1
ATOM 3142 C CA . VAL A 1 385 ? 27.436 26.296 -12.166 1.00 38.19 385 VAL A CA 1
ATOM 3143 C C . VAL A 1 385 ? 28.367 27.510 -12.296 1.00 38.19 385 VAL A C 1
ATOM 3145 O O . VAL A 1 385 ? 28.508 28.064 -13.382 1.00 38.19 385 VAL A O 1
ATOM 3148 N N . ALA A 1 386 ? 29.071 27.881 -11.221 1.00 44.12 386 ALA A N 1
ATOM 3149 C CA . ALA A 1 386 ? 30.059 28.964 -11.228 1.00 44.12 386 ALA A CA 1
ATOM 3150 C C . ALA A 1 386 ? 31.259 28.717 -12.175 1.00 44.12 386 ALA A C 1
ATOM 3152 O O . ALA A 1 386 ? 31.915 29.671 -12.613 1.00 44.12 386 ALA A O 1
ATOM 3153 N N . ASN A 1 387 ? 31.520 27.452 -12.525 1.00 43.72 387 ASN A N 1
ATOM 3154 C CA . ASN A 1 387 ? 32.660 27.027 -13.340 1.00 43.72 387 ASN A CA 1
ATOM 3155 C C . ASN A 1 387 ? 32.318 26.841 -14.826 1.00 43.72 387 ASN A C 1
ATOM 3157 O O . ASN A 1 387 ? 33.164 26.384 -15.593 1.00 43.72 387 ASN A O 1
ATOM 3161 N N . LEU A 1 388 ? 31.108 27.211 -15.249 1.00 45.62 388 LEU A N 1
ATOM 3162 C CA . LEU A 1 388 ? 30.664 27.124 -16.638 1.00 45.62 388 LEU A CA 1
ATOM 3163 C C . LEU A 1 388 ? 30.758 28.497 -17.323 1.00 45.62 388 LEU A C 1
ATOM 3165 O O . LEU A 1 388 ? 30.490 29.530 -16.705 1.00 45.62 388 LEU A O 1
ATOM 3169 N N . GLN A 1 389 ? 31.155 28.525 -18.596 1.00 48.94 389 GLN A N 1
ATOM 3170 C CA . GLN A 1 389 ? 31.129 29.725 -19.439 1.00 48.94 389 GLN A CA 1
ATOM 3171 C C . GLN A 1 389 ? 30.594 29.419 -20.836 1.00 48.94 389 GLN A C 1
ATOM 3173 O O . GLN A 1 389 ? 30.738 28.302 -21.332 1.00 48.94 389 GLN A O 1
ATOM 3178 N N . TRP A 1 390 ? 29.992 30.425 -21.465 1.00 49.84 390 TRP A N 1
ATOM 3179 C CA . TRP A 1 390 ? 29.506 30.338 -22.837 1.00 49.84 390 TRP A CA 1
ATOM 3180 C C . TRP A 1 390 ? 30.641 30.641 -23.822 1.00 49.84 390 TRP A C 1
ATOM 3182 O O . TRP A 1 390 ? 31.408 31.576 -23.606 1.00 49.84 390 TRP A O 1
ATOM 3192 N N . SER A 1 391 ? 30.754 29.843 -24.880 1.00 48.72 391 SER A N 1
ATOM 3193 C CA . SER A 1 391 ? 31.774 29.946 -25.926 1.00 48.72 391 SER A CA 1
ATOM 3194 C C . SER A 1 391 ? 31.154 29.662 -27.293 1.00 48.72 391 SER A C 1
ATOM 3196 O O . SER A 1 391 ? 30.261 28.825 -27.402 1.00 48.72 391 SER A O 1
ATOM 3198 N N . ASP A 1 392 ? 31.649 30.312 -28.342 1.00 49.97 392 ASP A N 1
ATOM 3199 C CA . ASP A 1 392 ? 31.146 30.167 -29.719 1.00 49.97 392 ASP A CA 1
ATOM 3200 C C . ASP A 1 392 ? 31.858 29.043 -30.518 1.00 49.97 392 ASP A C 1
ATOM 3202 O O . ASP A 1 392 ? 31.811 29.003 -31.742 1.00 49.97 392 ASP A O 1
ATOM 3206 N N . HIS A 1 393 ? 32.564 28.139 -29.832 1.00 38.41 393 HIS A N 1
ATOM 3207 C CA . HIS A 1 393 ? 33.686 27.347 -30.360 1.00 38.41 393 HIS A CA 1
ATOM 3208 C C . HIS A 1 393 ? 33.420 26.511 -31.637 1.00 38.41 393 HIS A C 1
ATOM 3210 O O . HIS A 1 393 ? 32.470 25.728 -31.676 1.00 38.41 393 HIS A O 1
ATOM 3216 N N . PRO A 1 394 ? 34.343 26.531 -32.620 1.00 49.41 394 PRO A N 1
ATOM 3217 C CA . PRO A 1 394 ? 34.367 25.524 -33.684 1.00 49.41 394 PRO A CA 1
ATOM 3218 C C . PRO A 1 394 ? 35.805 25.092 -34.063 1.00 49.41 394 PRO A C 1
ATOM 3220 O O . PRO A 1 394 ? 36.258 25.496 -35.114 1.00 49.41 394 PRO A O 1
ATOM 3223 N N . ASP A 1 395 ? 36.593 24.376 -33.242 1.00 40.31 395 ASP A N 1
ATOM 3224 C CA . ASP A 1 395 ? 38.035 24.059 -33.508 1.00 40.31 395 ASP A CA 1
ATOM 3225 C C . ASP A 1 395 ? 38.974 25.224 -33.966 1.00 40.31 395 ASP A C 1
ATOM 3227 O O . ASP A 1 395 ? 40.159 25.007 -34.204 1.00 40.31 395 ASP A O 1
ATOM 3231 N N . TYR A 1 396 ? 38.498 26.471 -34.064 1.00 37.09 396 TYR A N 1
ATOM 3232 C CA . TYR A 1 396 ? 39.137 27.572 -34.791 1.00 37.09 396 TYR A CA 1
ATOM 3233 C C . TYR A 1 396 ? 38.952 28.905 -34.049 1.00 37.09 396 TYR A C 1
ATOM 3235 O O . TYR A 1 396 ? 37.889 29.155 -33.478 1.00 37.09 396 TYR A O 1
ATOM 3243 N N . PRO A 1 397 ? 39.987 29.758 -34.007 1.00 35.12 397 PRO A N 1
ATOM 3244 C CA . PRO A 1 397 ? 40.255 30.636 -32.878 1.00 35.12 397 PRO A CA 1
ATOM 3245 C C . PRO A 1 397 ? 39.507 31.967 -32.945 1.00 35.12 397 PRO A C 1
ATOM 3247 O O . PRO A 1 397 ? 39.253 32.518 -34.014 1.00 35.12 397 PRO A O 1
ATOM 3250 N N . SER A 1 398 ? 39.304 32.544 -31.761 1.00 44.50 398 SER A N 1
ATOM 3251 C CA . SER A 1 398 ? 39.230 33.988 -31.559 1.00 44.50 398 SER A CA 1
ATOM 3252 C C . SER A 1 398 ? 40.549 34.626 -32.007 1.00 44.50 398 SER A C 1
ATOM 3254 O O . SER A 1 398 ? 41.567 34.476 -31.329 1.00 44.50 398 SER A O 1
ATOM 3256 N N . GLN A 1 399 ? 40.549 35.328 -33.135 1.00 33.84 399 GLN A N 1
ATOM 3257 C CA . GLN A 1 399 ? 41.577 36.323 -33.422 1.00 33.84 399 GLN A CA 1
ATOM 3258 C C . GLN A 1 399 ? 40.919 37.651 -33.755 1.00 33.84 399 GLN A C 1
ATOM 3260 O O . GLN A 1 399 ? 39.973 37.725 -34.541 1.00 33.84 399 GLN A O 1
ATOM 3265 N N . ASP A 1 400 ? 41.442 38.670 -33.084 1.00 44.94 400 ASP A N 1
ATOM 3266 C CA . ASP A 1 400 ? 41.063 40.066 -33.158 1.00 44.94 400 ASP A CA 1
ATOM 3267 C C . ASP A 1 400 ? 40.787 40.523 -34.591 1.00 44.94 400 ASP A C 1
ATOM 3269 O O . ASP A 1 400 ? 41.639 40.446 -35.478 1.00 44.94 400 ASP A O 1
ATOM 3273 N N . LYS A 1 401 ? 39.609 41.109 -34.793 1.00 28.98 401 LYS A N 1
ATOM 3274 C CA . LYS A 1 401 ? 39.454 42.179 -35.772 1.00 28.98 401 LYS A CA 1
ATOM 3275 C C . LYS A 1 401 ? 39.142 43.453 -35.013 1.00 28.98 401 LYS A C 1
ATOM 3277 O O . LYS A 1 401 ? 37.991 43.740 -34.700 1.00 28.98 401 LYS A O 1
ATOM 3282 N N . GLN A 1 402 ? 40.207 44.209 -34.746 1.00 41.66 402 GLN A N 1
ATOM 3283 C CA . GLN A 1 402 ? 40.121 45.661 -34.725 1.00 41.66 402 GLN A CA 1
ATOM 3284 C C . GLN A 1 402 ? 39.368 46.106 -35.981 1.00 41.66 402 GLN A C 1
ATOM 3286 O O . GLN A 1 402 ? 39.796 45.824 -37.101 1.00 41.66 402 GLN A O 1
ATOM 3291 N N . ILE A 1 403 ? 38.255 46.798 -35.789 1.00 26.03 403 ILE A N 1
ATOM 3292 C CA . ILE A 1 403 ? 37.737 47.740 -36.771 1.00 26.03 403 ILE A CA 1
ATOM 3293 C C . ILE A 1 403 ? 37.498 49.023 -35.979 1.00 26.03 403 ILE A C 1
ATOM 3295 O O . ILE A 1 403 ? 36.798 48.989 -34.968 1.00 26.03 403 ILE A O 1
ATOM 3299 N N . ASN A 1 404 ? 38.217 50.066 -36.407 1.00 32.88 404 ASN A N 1
ATOM 3300 C CA . ASN A 1 404 ? 38.287 51.414 -35.837 1.00 32.88 404 ASN A CA 1
ATOM 3301 C C . ASN A 1 404 ? 36.935 52.024 -35.477 1.00 32.88 404 ASN A C 1
ATOM 3303 O O . ASN A 1 404 ? 35.976 51.813 -36.256 1.00 32.88 404 ASN A O 1
#

Secondary structure (DSSP, 8-state):
-BHHHHHHHHHHHHHHHS-HHHHHHHHTTHHHHHHHHTTSBTTT--HHHHHHHHHHHHHH-TT--HHHHHHHHHHHHHHHTTT--GGGS--------------PPPHHHHHHHHHHHHTTTTSTTHHHHHHHHHHHHHH---HHHHHT-BGGGEETTTTEEEE---SSS--EEEE--HHHHHHHHHHHHHH-SS-SBTTB-TTSSSBPPHHHHHHHHHHHHHHTT--S---HHHHHHHHHHHHHHHH--HHHHHHHHT-SSTHHHHTT----HHHHHHHHHHHHHT-TTS-------------S---BTTEEEEE-TTT--EEEEETT-SEEE-TTT--EEEEEE-TT--EEEEETTS-------TTSPPPEEEETTS-TT---GGGEEEE--SSS--------

pLDDT: mean 74.52, std 22.61, range [24.64, 97.38]

Organism: NCBI:txid2782163

Sequence (404 aa):
MKMNQALDNFLKLKEATFKPETVRYYKGKIPTIKKFMGNLDVEEVTDVDIADFLLKLKERNPEISKRTQRKYVDIIMSIVNKGKKEADKLKFTRPKPVLKKIKKVSDENIALILNYYVSNLSYANNHKYYLLINLLLDTGVRINELVNIKMKNINLSMNSIHLDVTKTDSDRTVYFSDRTRQILLSYINKHIDGHEYLFYSQDGKGHIHRDSVYKSIARLQKRLNIKQSISPHKFRHAFATKLLRKTGDIEVVRQLLGHKHLETTQIYLDYEDEYLKKVYDKAMNNNGMYNAKNQNKEDQDLSKAKVLQDHYQVKCDVCNTDINTPKDDIQIYCPKCGSVITVLHDKDNHAYAIETGVLVASSFLPGEPKKYVIHKDGNRGNNNVANLQWSDHPDYPSQDKQIN

Radius of gyration: 29.59 Å; chains: 1; bounding box: 76×73×87 Å

Foldseek 3Di:
DFPQVLLVVVLVVCVVPHDPVVSVVSVVQSVLCCVQRRGPDLQPDALVSLVVSLVVVCVVPVPDFLVNSLVNVVSSQCRSCPPPDPVSRHDYDRRDGDPDQDPADDPVNVCLLLVVLVVPVVDPCSLVLNLLLLCCLFQLEDLVQSQQFFPVQADLVQQWGWGDDDPPFDIDITHGDPVSSVSLVVLCVPPPDPAGTSAADPVSPGTDDSVVSQVVVVVVCVVSVPPDDDHSNSSSLNNLLVVCLVPVDLVVSCRSHRPPDSVVSVSSPPDDVVSVVVVVCVVVVPPPPPDDDDDDDDDDDDDDFDDDPFWTFDADPVPRDTDIGGPVDQWDADPPPRWIWGWDQDPVGDIDIDTPPDDDDWDDDPDDQTWDKDFCVNDPPDPDPVRIDIDSDDPDDDDDDDDD